Protein AF-0000000079786287 (afdb_homodimer)

Organism: Elysia chlorotica (NCBI:txid188477)

Foldseek 3Di:
DDDDDPDDDDDPDDDDDPDDDDDDDDDDDDDDDDDPPDPDPPDPDPPPPPPPPPPPDPPDPPDQDAAEDAPVCCVCCAFQNVVCPQVVVLWHEEEAAQVCVVVVVCVPPPALEAEPVDPVCLALVNLLVRQLVCQLQLHEYEYEDEADACPVVSQVSPVVQPNCRVVCVGNVVCLPPVVSVVRDDPVPPPSSNDRRPPRNVSYGYYYYYSDPDYDPVVSVSHHHYYYDD/DDDDDDDDDPDPPDDPDPDDDDDPDDPDDPDDPPPPPDPDPPDPPPPPPPVPPPPPDPPDPPDQDAAEDAPVCCVCCAFQNVVCPQVVVLWHEEEAAQVCVVVVVCVPPPAAEAEPVDPVCLALVNLLVRQLVCQLQQHEYEYEDEADACPVVSQVSPVVQPNCRVVCVGNVVCNPPVVSCVRDDPPPPPSSNDDRPPRNVSYGYYYYYSDPDYDPVVSVSHHHYYYDD

Secondary structure (DSSP, 8-state):
-------------------------PPP----------------------------------PPPPEEEEHHHHIIIIIS-TT-HHHHHTS-EEEE-TT-HHHHHHTTSS-EEEETT-TTTTSHHHHHHHHHHHHHHT-EEEEE-TTS--HHHHHHHHHHHSTTHHHHHHTTGGGSTTGGGGG--TTS-GGGSS--TTTGGG-EEEEEES-SS--HHHHHHSEEEEEE-/--------------------------------------------------------------PPPPEEEEHHHHIIIIIS-TT-HHHHHTS-EEEE-TT-HHHHHHTTSS-EEEETT-TTTTSHHHHHHHHHHHHHHT-EEEEE-TTS--HHHHHHHHHHHSTTHHHHHHTTGGGSTTGGGGG--TTS-GGGSS--TTTGGG-EEEEEES-SS--HHHHHHSEEEEEE-

Sequence (458 aa):
MPPPTKSVAKPAPKPAPKTGVKGLPKAPAKAKPAGGASKAPASKAPAATTAAKKEPEPAKPAPIVITEVPFKQVDAKVVFDREGTVKASGKWAIAMDENALIGRFLRHRDVNMLSTPDNQQMQPETIRMALLGSIKFGKPFVIDMMESEMYEFIRDKFDEILPGLLDMVLDKSIIKDESYMKIVKESDGQEYQSRYDYNIEGFSFLIITSQLAPNEELLRKMYPVKVTNMPPPTKSVAKPAPKPAPKTGVKGLPKAPAKAKPAGGASKAPASKAPAATTAAKKEPEPAKPAPIVITEVPFKQVDAKVVFDREGTVKASGKWAIAMDENALIGRFLRHRDVNMLSTPDNQQMQPETIRMALLGSIKFGKPFVIDMMESEMYEFIRDKFDEILPGLLDMVLDKSIIKDESYMKIVKESDGQEYQSRYDYNIEGFSFLIITSQLAPNEELLRKMYPVKVTN

Structure (mmCIF, N/CA/C/O backbone):
data_AF-0000000079786287-model_v1
#
loop_
_entity.id
_entity.type
_entity.pdbx_description
1 polymer 'Dynein heavy chain ATP-binding dynein motor region domain-containing protein'
#
loop_
_atom_site.group_PDB
_atom_site.id
_atom_site.type_symbol
_atom_site.label_atom_id
_atom_site.label_alt_id
_atom_site.label_comp_id
_atom_site.label_asym_id
_atom_site.label_entity_id
_atom_site.label_seq_id
_atom_site.pdbx_PDB_ins_code
_atom_site.Cartn_x
_atom_site.Cartn_y
_atom_site.Cartn_z
_atom_site.occupancy
_atom_site.B_iso_or_equiv
_atom_site.auth_seq_id
_atom_site.auth_comp_id
_atom_site.auth_asym_id
_atom_site.auth_atom_id
_atom_site.pdbx_PDB_model_num
ATOM 1 N N . MET A 1 1 ? 38.344 -15.789 24.016 1 18.09 1 MET A N 1
ATOM 2 C CA . MET A 1 1 ? 39.062 -17.016 24.359 1 18.09 1 MET A CA 1
ATOM 3 C C . MET A 1 1 ? 38.406 -18.219 23.688 1 18.09 1 MET A C 1
ATOM 5 O O . MET A 1 1 ? 37.312 -18.109 23.125 1 18.09 1 MET A O 1
ATOM 9 N N . PRO A 1 2 ? 37.875 -19.297 24.594 1 19.14 2 PRO A N 1
ATOM 10 C CA . PRO A 1 2 ? 38.312 -20.656 24.297 1 19.14 2 PRO A CA 1
ATOM 11 C C . PRO A 1 2 ? 37.562 -21.281 23.125 1 19.14 2 PRO A C 1
ATOM 13 O O . PRO A 1 2 ? 36.531 -20.797 22.719 1 19.14 2 PRO A O 1
ATOM 16 N N . PRO A 1 3 ? 37.75 -22.516 23.047 1 19.33 3 PRO A N 1
ATOM 17 C CA . PRO A 1 3 ? 38 -23.547 22.047 1 19.33 3 PRO A CA 1
ATOM 18 C C . PRO A 1 3 ? 36.719 -24.172 21.5 1 19.33 3 PRO A C 1
ATOM 20 O O . PRO A 1 3 ? 36.656 -24.5 20.312 1 19.33 3 PRO A O 1
ATOM 23 N N . PRO A 1 4 ? 35.469 -24.312 22.297 1 18.86 4 PRO A N 1
ATOM 24 C CA . PRO A 1 4 ? 35.375 -25.766 22.516 1 18.86 4 PRO A CA 1
ATOM 25 C C . PRO A 1 4 ? 34.781 -26.5 21.328 1 18.86 4 PRO A C 1
ATOM 27 O O . PRO A 1 4 ? 34.156 -25.875 20.453 1 18.86 4 PRO A O 1
ATOM 30 N N . THR A 1 5 ? 34.281 -27.781 21.609 1 17.92 5 THR A N 1
ATOM 31 C CA . THR A 1 5 ? 34.344 -29.203 21.281 1 17.92 5 THR A CA 1
ATOM 32 C C . THR A 1 5 ? 33.219 -29.578 20.312 1 17.92 5 THR A C 1
ATOM 34 O O . THR A 1 5 ? 32.125 -28.984 20.344 1 17.92 5 THR A O 1
ATOM 37 N N . LYS A 1 6 ? 33.5 -30.359 19.25 1 21.95 6 LYS A N 1
ATOM 38 C CA . LYS A 1 6 ? 33.188 -31.141 18.062 1 21.95 6 LYS A CA 1
ATOM 39 C C . LYS A 1 6 ? 32.031 -32.125 18.359 1 21.95 6 LYS A C 1
ATOM 41 O O . LYS A 1 6 ? 31.719 -32.969 17.531 1 21.95 6 LYS A O 1
ATOM 46 N N . SER A 1 7 ? 31.031 -31.906 19.484 1 18.23 7 SER A N 1
ATOM 47 C CA . SER A 1 7 ? 30.641 -33.219 19.969 1 18.23 7 SER A CA 1
ATOM 48 C C . SER A 1 7 ? 29.969 -34.031 18.875 1 18.23 7 SER A C 1
ATOM 50 O O . SER A 1 7 ? 29.406 -33.469 17.922 1 18.23 7 SER A O 1
ATOM 52 N N . VAL A 1 8 ? 30 -35.469 19 1 17.92 8 VAL A N 1
ATOM 53 C CA . VAL A 1 8 ? 30.078 -36.844 18.547 1 17.92 8 VAL A CA 1
ATOM 54 C C . VAL A 1 8 ? 28.672 -37.375 18.266 1 17.92 8 VAL A C 1
ATOM 56 O O . VAL A 1 8 ? 28.5 -38.562 17.922 1 17.92 8 VAL A O 1
ATOM 59 N N . ALA A 1 9 ? 27.547 -36.469 18.312 1 17.56 9 ALA A N 1
ATOM 60 C CA . ALA A 1 9 ? 26.531 -37.406 18.797 1 17.56 9 ALA A CA 1
ATOM 61 C C . ALA A 1 9 ? 26.453 -38.625 17.891 1 17.56 9 ALA A C 1
ATOM 63 O O . ALA A 1 9 ? 26.797 -38.562 16.719 1 17.56 9 ALA A O 1
ATOM 64 N N . LYS A 1 10 ? 25.641 -39.656 18.516 1 17.12 10 LYS A N 1
ATOM 65 C CA . LYS A 1 10 ? 25.516 -41.094 18.766 1 17.12 10 LYS A CA 1
ATOM 66 C C . LYS A 1 10 ? 24.969 -41.812 17.547 1 17.12 10 LYS A C 1
ATOM 68 O O . LYS A 1 10 ? 24.109 -41.312 16.844 1 17.12 10 LYS A O 1
ATOM 73 N N . PRO A 1 11 ? 25.266 -43.094 17.391 1 18.16 11 PRO A N 1
ATOM 74 C CA . PRO A 1 11 ? 25.359 -44.188 16.422 1 18.16 11 PRO A CA 1
ATOM 75 C C . PRO A 1 11 ? 24 -44.75 16.047 1 18.16 11 PRO A C 1
ATOM 77 O O . PRO A 1 11 ? 23.922 -45.719 15.289 1 18.16 11 PRO A O 1
ATOM 80 N N . ALA A 1 12 ? 22.812 -43.875 16 1 19.34 12 ALA A N 1
ATOM 81 C CA . ALA A 1 12 ? 21.734 -44.812 16.328 1 19.34 12 ALA A CA 1
ATOM 82 C C . ALA A 1 12 ? 21.781 -46.031 15.422 1 19.34 12 ALA A C 1
ATOM 84 O O . ALA A 1 12 ? 22.172 -45.938 14.258 1 19.34 12 ALA A O 1
ATOM 85 N N . PRO A 1 13 ? 21.359 -47.219 16.078 1 17.34 13 PRO A N 1
ATOM 86 C CA . PRO A 1 13 ? 21.578 -48.656 15.82 1 17.34 13 PRO A CA 1
ATOM 87 C C . PRO A 1 13 ? 20.859 -49.125 14.57 1 17.34 13 PRO A C 1
ATOM 89 O O . PRO A 1 13 ? 19.891 -48.531 14.125 1 17.34 13 PRO A O 1
ATOM 92 N N . LYS A 1 14 ? 21.375 -50.188 13.953 1 20.38 14 LYS A N 1
ATOM 93 C CA . LYS A 1 14 ? 21.359 -50.938 12.695 1 20.38 14 LYS A CA 1
ATOM 94 C C . LYS A 1 14 ? 20.094 -51.75 12.555 1 20.38 14 LYS A C 1
ATOM 96 O O . LYS A 1 14 ? 19.938 -52.5 11.586 1 20.38 14 LYS A O 1
ATOM 101 N N . PRO A 1 15 ? 18.828 -51.375 13.383 1 17.31 15 PRO A N 1
ATOM 102 C CA . PRO A 1 15 ? 18.359 -52.719 13.703 1 17.31 15 PRO A CA 1
ATOM 103 C C . PRO A 1 15 ? 18.109 -53.562 12.453 1 17.31 15 PRO A C 1
ATOM 105 O O . PRO A 1 15 ? 18 -53.031 11.352 1 17.31 15 PRO A O 1
ATOM 108 N N . ALA A 1 16 ? 17.203 -54.75 12.672 1 18.08 16 ALA A N 1
ATOM 109 C CA . ALA A 1 16 ? 17.219 -56.188 12.531 1 18.08 16 ALA A CA 1
ATOM 110 C C . ALA A 1 16 ? 16.562 -56.625 11.227 1 18.08 16 ALA A C 1
ATOM 112 O O . ALA A 1 16 ? 15.797 -55.875 10.625 1 18.08 16 ALA A O 1
ATOM 113 N N . PRO A 1 17 ? 16.578 -58 10.969 1 18.34 17 PRO A N 1
ATOM 114 C CA . PRO A 1 17 ? 16.672 -59.062 9.969 1 18.34 17 PRO A CA 1
ATOM 115 C C . PRO A 1 17 ? 15.32 -59.438 9.375 1 18.34 17 PRO A C 1
ATOM 117 O O . PRO A 1 17 ? 14.398 -59.812 10.109 1 18.34 17 PRO A O 1
ATOM 120 N N . LYS A 1 18 ? 14.711 -58.656 8.547 1 18.67 18 LYS A N 1
ATOM 121 C CA . LYS A 1 18 ? 13.367 -58.969 8.07 1 18.67 18 LYS A CA 1
ATOM 122 C C . LYS A 1 18 ? 13.273 -60.438 7.629 1 18.67 18 LYS A C 1
ATOM 124 O O . LYS A 1 18 ? 14.008 -60.875 6.742 1 18.67 18 LYS A O 1
ATOM 129 N N . THR A 1 19 ? 12.719 -61.188 8.523 1 17.86 19 THR A N 1
ATOM 130 C CA . THR A 1 19 ? 12.57 -62.656 8.469 1 17.86 19 THR A CA 1
ATOM 131 C C . THR A 1 19 ? 11.797 -63.062 7.223 1 17.86 19 THR A C 1
ATOM 133 O O . THR A 1 19 ? 11.125 -62.25 6.594 1 17.86 19 THR A O 1
ATOM 136 N N . GLY A 1 20 ? 11.398 -64.438 7.074 1 16.44 20 GLY A N 1
ATOM 137 C CA . GLY A 1 20 ? 11.469 -65.688 6.27 1 16.44 20 GLY A CA 1
ATOM 138 C C . GLY A 1 20 ? 10.18 -65.938 5.527 1 16.44 20 GLY A C 1
ATOM 139 O O . GLY A 1 20 ? 10.172 -66.75 4.578 1 16.44 20 GLY A O 1
ATOM 140 N N . VAL A 1 21 ? 8.891 -65.5 5.895 1 17.83 21 VAL A N 1
ATOM 141 C CA . VAL A 1 21 ? 8.031 -66.688 6.004 1 17.83 21 VAL A CA 1
ATOM 142 C C . VAL A 1 21 ? 7.688 -67.188 4.609 1 17.83 21 VAL A C 1
ATOM 144 O O . VAL A 1 21 ? 7.758 -66.438 3.629 1 17.83 21 VAL A O 1
ATOM 147 N N . LYS A 1 22 ? 6.82 -68.375 4.664 1 17.83 22 LYS A N 1
ATOM 148 C CA . LYS A 1 22 ? 6.629 -69.75 4.172 1 17.83 22 LYS A CA 1
ATOM 149 C C . LYS A 1 22 ? 5.77 -69.75 2.91 1 17.83 22 LYS A C 1
ATOM 151 O O . LYS A 1 22 ? 5.062 -68.75 2.625 1 17.83 22 LYS A O 1
ATOM 156 N N . GLY A 1 23 ? 5.242 -71 2.488 1 16.77 23 GLY A N 1
ATOM 157 C CA . GLY A 1 23 ? 5.285 -72.062 1.459 1 16.77 23 GLY A CA 1
ATOM 158 C C . GLY A 1 23 ? 4.02 -72.125 0.623 1 16.77 23 GLY A C 1
ATOM 159 O O . GLY A 1 23 ? 3.998 -72.75 -0.432 1 16.77 23 GLY A O 1
ATOM 160 N N . LEU A 1 24 ? 2.768 -71.562 0.979 1 18.89 24 LEU A N 1
ATOM 161 C CA . LEU A 1 24 ? 1.768 -72.625 0.841 1 18.89 24 LEU A CA 1
ATOM 162 C C . LEU A 1 24 ? 1.458 -72.875 -0.628 1 18.89 24 LEU A C 1
ATOM 164 O O . LEU A 1 24 ? 1.404 -71.938 -1.435 1 18.89 24 LEU A O 1
ATOM 168 N N . PRO A 1 25 ? 1.181 -74.188 -0.996 1 19.28 25 PRO A N 1
ATOM 169 C CA . PRO A 1 25 ? 1.229 -75 -2.209 1 19.28 25 PRO A CA 1
ATOM 170 C C . PRO A 1 25 ? -0.018 -74.875 -3.076 1 19.28 25 PRO A C 1
ATOM 172 O O . PRO A 1 25 ? -0.168 -75.562 -4.078 1 19.28 25 PRO A O 1
ATOM 175 N N . LYS A 1 26 ? -0.605 -73.688 -3.215 1 18.02 26 LYS A N 1
ATOM 176 C CA . LYS A 1 26 ? -2.012 -73.875 -3.564 1 18.02 26 LYS A CA 1
ATOM 177 C C . LYS A 1 26 ? -2.172 -74.75 -4.797 1 18.02 26 LYS A C 1
ATOM 179 O O . LYS A 1 26 ? -1.291 -74.812 -5.656 1 18.02 26 LYS A O 1
ATOM 184 N N . ALA A 1 27 ? -3.518 -75.312 -4.922 1 19.98 27 ALA A N 1
ATOM 185 C CA . ALA A 1 27 ? -4.266 -76.438 -5.344 1 19.98 27 ALA A CA 1
ATOM 186 C C . ALA A 1 27 ? -4.418 -76.5 -6.859 1 19.98 27 ALA A C 1
ATOM 188 O O . ALA A 1 27 ? -4.344 -75.5 -7.527 1 19.98 27 ALA A O 1
ATOM 189 N N . PRO A 1 28 ? -4.992 -77.688 -7.301 1 19.48 28 PRO A N 1
ATOM 190 C CA . PRO A 1 28 ? -4.887 -78.562 -8.469 1 19.48 28 PRO A CA 1
ATOM 191 C C . PRO A 1 28 ? -5.629 -78 -9.688 1 19.48 28 PRO A C 1
ATOM 193 O O . PRO A 1 28 ? -6.508 -77.125 -9.547 1 19.48 28 PRO A O 1
ATOM 196 N N . ALA A 1 29 ? -5.336 -78.5 -10.922 1 19.77 29 ALA A N 1
ATOM 197 C CA . ALA A 1 29 ? -5.312 -78.312 -12.367 1 19.77 29 ALA A CA 1
ATOM 198 C C . ALA A 1 29 ? -6.684 -78.562 -12.984 1 19.77 29 ALA A C 1
ATOM 200 O O . ALA A 1 29 ? -6.828 -78.562 -14.203 1 19.77 29 ALA A O 1
ATOM 201 N N . LYS A 1 30 ? -7.844 -78.375 -12.141 1 19.02 30 LYS A N 1
ATOM 202 C CA . LYS A 1 30 ? -8.852 -79.25 -12.68 1 19.02 30 LYS A CA 1
ATOM 203 C C . LYS A 1 30 ? -9.102 -79 -14.164 1 19.02 30 LYS A C 1
ATOM 205 O O . LYS A 1 30 ? -8.875 -77.875 -14.648 1 19.02 30 LYS A O 1
ATOM 210 N N . ALA A 1 31 ? -9.922 -80.062 -14.82 1 20.27 31 ALA A N 1
ATOM 211 C CA . ALA A 1 31 ? -10.109 -80.812 -16.062 1 20.27 31 ALA A CA 1
ATOM 212 C C . ALA A 1 31 ? -11.008 -80.062 -17.031 1 20.27 31 ALA A C 1
ATOM 214 O O . ALA A 1 31 ? -11.891 -79.312 -16.609 1 20.27 31 ALA A O 1
ATOM 215 N N . LYS A 1 32 ? -10.648 -80 -18.344 1 20.92 32 LYS A N 1
ATOM 216 C CA . LYS A 1 32 ? -10.93 -79.375 -19.609 1 20.92 32 LYS A CA 1
ATOM 217 C C . LYS A 1 32 ? -12.289 -79.75 -20.156 1 20.92 32 LYS A C 1
ATOM 219 O O . LYS A 1 32 ? -12.641 -79.438 -21.297 1 20.92 32 LYS A O 1
ATOM 224 N N . PRO A 1 33 ? -13.422 -79.875 -19.297 1 20.56 33 PRO A N 1
ATOM 225 C CA . PRO A 1 33 ? -14.367 -80.688 -20.031 1 20.56 33 PRO A CA 1
ATOM 226 C C . PRO A 1 33 ? -14.742 -80.125 -21.391 1 20.56 33 PRO A C 1
ATOM 228 O O . PRO A 1 33 ? -14.656 -78.938 -21.594 1 20.56 33 PRO A O 1
ATOM 231 N N . ALA A 1 34 ? -15.039 -81 -22.422 1 21.09 34 ALA A N 1
ATOM 232 C CA . ALA A 1 34 ? -15.109 -81.188 -23.875 1 21.09 34 ALA A CA 1
ATOM 233 C C . ALA A 1 34 ? -16.391 -80.562 -24.438 1 21.09 34 ALA A C 1
ATOM 235 O O . ALA A 1 34 ? -16.547 -80.438 -25.656 1 21.09 34 ALA A O 1
ATOM 236 N N . GLY A 1 35 ? -17.438 -80.25 -23.609 1 20.64 35 GLY A N 1
ATOM 237 C CA . GLY A 1 35 ? -18.719 -80.562 -24.234 1 20.64 35 GLY A CA 1
ATOM 238 C C . GLY A 1 35 ? -19.031 -79.625 -25.422 1 20.64 35 GLY A C 1
ATOM 239 O O . GLY A 1 35 ? -18.703 -78.438 -25.438 1 20.64 35 GLY A O 1
ATOM 240 N N . GLY A 1 36 ? -19.172 -80.25 -26.656 1 21.39 36 GLY A N 1
ATOM 241 C CA . GLY A 1 36 ? -19.312 -79.875 -28.062 1 21.39 36 GLY A CA 1
ATOM 242 C C . GLY A 1 36 ? -20.625 -79.188 -28.359 1 21.39 36 GLY A C 1
ATOM 243 O O . GLY A 1 36 ? -20.984 -79 -29.531 1 21.39 36 GLY A O 1
ATOM 244 N N . ALA A 1 37 ? -21.391 -78.688 -27.344 1 22.7 37 ALA A N 1
ATOM 245 C CA . ALA A 1 37 ? -22.781 -78.5 -27.781 1 22.7 37 ALA A CA 1
ATOM 246 C C . ALA A 1 37 ? -22.891 -77.5 -28.906 1 22.7 37 ALA A C 1
ATOM 248 O O . ALA A 1 37 ? -22.156 -76.5 -28.906 1 22.7 37 ALA A O 1
ATOM 249 N N . SER A 1 38 ? -23.5 -78 -30.031 1 24.08 38 SER A N 1
ATOM 250 C CA . SER A 1 38 ? -23.781 -77.5 -31.375 1 24.08 38 SER A CA 1
ATOM 251 C C . SER A 1 38 ? -24.625 -76.25 -31.328 1 24.08 38 SER A C 1
ATOM 253 O O . SER A 1 38 ? -25.719 -76.188 -30.734 1 24.08 38 SER A O 1
ATOM 255 N N . LYS A 1 39 ? -24.078 -75.062 -31.219 1 24 39 LYS A N 1
ATOM 256 C CA . LYS A 1 39 ? -24.688 -73.75 -31.094 1 24 39 LYS A CA 1
ATOM 257 C C . LYS A 1 39 ? -25.562 -73.438 -32.281 1 24 39 LYS A C 1
ATOM 259 O O . LYS A 1 39 ? -25.094 -73.438 -33.438 1 24 39 LYS A O 1
ATOM 264 N N . ALA A 1 40 ? -26.797 -73.938 -32.125 1 27.64 40 ALA A N 1
ATOM 265 C CA . ALA A 1 40 ? -27.781 -73.562 -33.125 1 27.64 40 ALA A CA 1
ATOM 266 C C . ALA A 1 40 ? -27.703 -72.125 -33.469 1 27.64 40 ALA A C 1
ATOM 268 O O . ALA A 1 40 ? -27.375 -71.25 -32.625 1 27.64 40 ALA A O 1
ATOM 269 N N . PRO A 1 41 ? -27.641 -71.75 -34.781 1 26.94 41 PRO A N 1
ATOM 270 C CA . PRO A 1 41 ? -27.359 -70.5 -35.438 1 26.94 41 PRO A CA 1
ATOM 271 C C . PRO A 1 41 ? -28.344 -69.375 -35.031 1 26.94 41 PRO A C 1
ATOM 273 O O . PRO A 1 41 ? -29.562 -69.562 -35.188 1 26.94 41 PRO A O 1
ATOM 276 N N . ALA A 1 42 ? -28.25 -68.812 -33.781 1 27.39 42 ALA A N 1
ATOM 277 C CA . ALA A 1 42 ? -29.188 -67.812 -33.375 1 27.39 42 ALA A CA 1
ATOM 278 C C . ALA A 1 42 ? -29.297 -66.688 -34.438 1 27.39 42 ALA A C 1
ATOM 280 O O . ALA A 1 42 ? -28.312 -66.375 -35.094 1 27.39 42 ALA A O 1
ATOM 281 N N . SER A 1 43 ? -30.516 -66.688 -34.969 1 30.06 43 SER A N 1
ATOM 282 C CA . SER A 1 43 ? -30.969 -65.688 -35.938 1 30.06 43 SER A CA 1
ATOM 283 C C . SER A 1 43 ? -30.609 -64.25 -35.5 1 30.06 43 SER A C 1
ATOM 285 O O . SER A 1 43 ? -30.828 -63.906 -34.344 1 30.06 43 SER A O 1
ATOM 287 N N . LYS A 1 44 ? -29.609 -63.625 -36.219 1 29.67 44 LYS A N 1
ATOM 288 C CA . LYS A 1 44 ? -29.062 -62.281 -36.031 1 29.67 44 LYS A CA 1
ATOM 289 C C . LYS A 1 44 ? -30.172 -61.25 -36 1 29.67 44 LYS A C 1
ATOM 291 O O . LYS A 1 44 ? -30.859 -61.031 -37 1 29.67 44 LYS A O 1
ATOM 296 N N . ALA A 1 45 ? -30.891 -61.188 -34.75 1 33.5 45 ALA A N 1
ATOM 297 C CA . ALA A 1 45 ? -31.812 -60.062 -34.719 1 33.5 45 ALA A CA 1
ATOM 298 C C . ALA A 1 45 ? -31.141 -58.781 -35.219 1 33.5 45 ALA A C 1
ATOM 300 O O . ALA A 1 45 ? -29.922 -58.625 -35.062 1 33.5 45 ALA A O 1
ATOM 301 N N . PRO A 1 46 ? -31.828 -58.062 -36.188 1 34.12 46 PRO A N 1
ATOM 302 C CA . PRO A 1 46 ? -31.25 -56.844 -36.75 1 34.12 46 PRO A CA 1
ATOM 303 C C . PRO A 1 46 ? -30.75 -55.875 -35.688 1 34.12 46 PRO A C 1
ATOM 305 O O . PRO A 1 46 ? -31.406 -55.688 -34.656 1 34.12 46 PRO A O 1
ATOM 308 N N . ALA A 1 47 ? -29.438 -55.719 -35.562 1 34.12 47 ALA A N 1
ATOM 309 C CA . ALA A 1 47 ? -28.766 -54.781 -34.656 1 34.12 47 ALA A CA 1
ATOM 310 C C . ALA A 1 47 ? -29.406 -53.375 -34.75 1 34.12 47 ALA A C 1
ATOM 312 O O . ALA A 1 47 ? -29.594 -52.844 -35.844 1 34.12 47 ALA A O 1
ATOM 313 N N . ALA A 1 48 ? -30.422 -53.188 -33.844 1 37.22 48 ALA A N 1
ATOM 314 C CA . ALA A 1 48 ? -30.875 -51.812 -33.719 1 37.22 48 ALA A CA 1
ATOM 315 C C . ALA A 1 48 ? -29.703 -50.844 -33.688 1 37.22 48 ALA A C 1
ATOM 317 O O . ALA A 1 48 ? -28.734 -51.031 -32.969 1 37.22 48 ALA A O 1
ATOM 318 N N . THR A 1 49 ? -29.422 -50.25 -34.844 1 37.53 49 THR A N 1
ATOM 319 C CA . THR A 1 49 ? -28.469 -49.156 -34.906 1 37.53 49 THR A CA 1
ATOM 320 C C . THR A 1 49 ? -28.703 -48.156 -33.781 1 37.53 49 THR A C 1
ATOM 322 O O . THR A 1 49 ? -29.75 -47.5 -33.719 1 37.53 49 THR A O 1
ATOM 325 N N . THR A 1 50 ? -28.422 -48.562 -32.531 1 38.34 50 THR A N 1
ATOM 326 C CA . THR A 1 50 ? -28.406 -47.5 -31.547 1 38.34 50 THR A CA 1
ATOM 327 C C . THR A 1 50 ? -27.672 -46.281 -32.062 1 38.34 50 THR A C 1
ATOM 329 O O . THR A 1 50 ? -26.5 -46.344 -32.438 1 38.34 50 THR A O 1
ATOM 332 N N . ALA A 1 51 ? -28.406 -45.406 -32.75 1 39.38 51 ALA A N 1
ATOM 333 C CA . ALA A 1 51 ? -27.812 -44.094 -33.031 1 39.38 51 ALA A CA 1
ATOM 334 C C . ALA A 1 51 ? -27.016 -43.594 -31.844 1 39.38 51 ALA A C 1
ATOM 336 O O . ALA A 1 51 ? -27.562 -43.438 -30.75 1 39.38 51 ALA A O 1
ATOM 337 N N . ALA A 1 52 ? -25.828 -43.969 -31.719 1 34.91 52 ALA A N 1
ATOM 338 C CA . ALA A 1 52 ? -24.922 -43.344 -30.75 1 34.91 52 ALA A CA 1
ATOM 339 C C . ALA A 1 52 ? -25.172 -41.844 -30.641 1 34.91 52 ALA A C 1
ATOM 341 O O . ALA A 1 52 ? -25.078 -41.125 -31.641 1 34.91 52 ALA A O 1
ATOM 342 N N . LYS A 1 53 ? -26.141 -41.406 -29.859 1 39.97 53 LYS A N 1
ATOM 343 C CA . LYS A 1 53 ? -26.141 -40 -29.484 1 39.97 53 LYS A CA 1
ATOM 344 C C . LYS A 1 53 ? -24.734 -39.438 -29.422 1 39.97 53 LYS A C 1
ATOM 346 O O . LYS A 1 53 ? -23.906 -39.906 -28.641 1 39.97 53 LYS A O 1
ATOM 351 N N . LYS A 1 54 ? -24.188 -39.031 -30.594 1 38.84 54 LYS A N 1
ATOM 352 C CA . LYS A 1 54 ? -22.953 -38.25 -30.531 1 38.84 54 LYS A CA 1
ATOM 353 C C . LYS A 1 54 ? -22.844 -37.5 -29.203 1 38.84 54 LYS A C 1
ATOM 355 O O . LYS A 1 54 ? -23.75 -36.75 -28.812 1 38.84 54 LYS A O 1
ATOM 360 N N . GLU A 1 55 ? -22.078 -38 -28.25 1 44.53 55 GLU A N 1
ATOM 361 C CA . GLU A 1 55 ? -21.781 -37.25 -27.047 1 44.53 55 GLU A CA 1
ATOM 362 C C . GLU A 1 55 ? -21.547 -35.75 -27.375 1 44.53 55 GLU A C 1
ATOM 364 O O . GLU A 1 55 ? -20.922 -35.438 -28.375 1 44.53 55 GLU A O 1
ATOM 369 N N . PRO A 1 56 ? -22.469 -34.844 -27.031 1 46.16 56 PRO A N 1
ATOM 370 C CA . PRO A 1 56 ? -22.281 -33.438 -27.312 1 46.16 56 PRO A CA 1
ATOM 371 C C . PRO A 1 56 ? -20.812 -33.031 -27.328 1 46.16 56 PRO A C 1
ATOM 373 O O . PRO A 1 56 ? -20.016 -33.562 -26.547 1 46.16 56 PRO A O 1
ATOM 376 N N . GLU A 1 57 ? -20.156 -32.719 -28.453 1 48.53 57 GLU A N 1
ATOM 377 C CA . GLU A 1 57 ? -18.828 -32.125 -28.547 1 48.53 57 GLU A CA 1
ATOM 378 C C . GLU A 1 57 ? -18.484 -31.328 -27.297 1 48.53 57 GLU A C 1
ATOM 380 O O . GLU A 1 57 ? -19.344 -30.641 -26.734 1 48.53 57 GLU A O 1
ATOM 385 N N . PRO A 1 58 ? -17.516 -31.672 -26.562 1 51.38 58 PRO A N 1
ATOM 386 C CA . PRO A 1 58 ? -17.125 -30.891 -25.391 1 51.38 58 PRO A CA 1
ATOM 387 C C . PRO A 1 58 ? -17.297 -29.391 -25.594 1 51.38 58 PRO A C 1
ATOM 389 O O . PRO A 1 58 ? -16.984 -28.875 -26.672 1 51.38 58 PRO A O 1
ATOM 392 N N . ALA A 1 59 ? -18.266 -28.781 -25.078 1 51.78 59 ALA A N 1
ATOM 393 C CA . ALA A 1 59 ? -18.547 -27.344 -25.141 1 51.78 59 ALA A CA 1
ATOM 394 C C . ALA A 1 59 ? -17.266 -26.531 -25.25 1 51.78 59 ALA A C 1
ATOM 396 O O . ALA A 1 59 ? -16.25 -26.875 -24.656 1 51.78 59 ALA A O 1
ATOM 397 N N . LYS A 1 60 ? -16.953 -25.938 -26.391 1 58.38 60 LYS A N 1
ATOM 398 C CA . LYS A 1 60 ? -15.812 -25.047 -26.625 1 58.38 60 LYS A CA 1
ATOM 399 C C . LYS A 1 60 ? -15.609 -24.094 -25.453 1 58.38 60 LYS A C 1
ATOM 401 O O . LYS A 1 60 ? -16.578 -23.5 -24.953 1 58.38 60 LYS A O 1
ATOM 406 N N . PRO A 1 61 ? -14.477 -24.219 -24.719 1 64.69 61 PRO A N 1
ATOM 407 C CA . PRO A 1 61 ? -14.258 -23.375 -23.531 1 64.69 61 PRO A CA 1
ATOM 408 C C . PRO A 1 61 ? -14.523 -21.891 -23.812 1 64.69 61 PRO A C 1
ATOM 410 O O . PRO A 1 61 ? -14.375 -21.438 -24.938 1 64.69 61 PRO A O 1
ATOM 413 N N . ALA A 1 62 ? -15.391 -21.25 -23.078 1 72.12 62 ALA A N 1
ATOM 414 C CA . ALA A 1 62 ? -15.742 -19.844 -23.172 1 72.12 62 ALA A CA 1
ATOM 415 C C . ALA A 1 62 ? -14.516 -19 -23.5 1 72.12 62 ALA A C 1
ATOM 417 O O . ALA A 1 62 ? -13.391 -19.328 -23.109 1 72.12 62 ALA A O 1
ATOM 418 N N . PRO A 1 63 ? -14.633 -18.156 -24.469 1 85.88 63 PRO A N 1
ATOM 419 C CA . PRO A 1 63 ? -13.523 -17.297 -24.859 1 85.88 63 PRO A CA 1
ATOM 420 C C . PRO A 1 63 ? -12.922 -16.547 -23.672 1 85.88 63 PRO A C 1
ATOM 422 O O . PRO A 1 63 ? -13.633 -16.188 -22.734 1 85.88 63 PRO A O 1
ATOM 425 N N . ILE A 1 64 ? -11.617 -16.547 -23.562 1 89.38 64 ILE A N 1
ATOM 426 C CA . ILE A 1 64 ? -10.875 -15.805 -22.547 1 89.38 64 ILE A CA 1
ATOM 427 C C . ILE A 1 64 ? -10.914 -14.312 -22.875 1 89.38 64 ILE A C 1
ATOM 429 O O . ILE A 1 64 ? -10.547 -13.898 -23.969 1 89.38 64 ILE A O 1
ATOM 433 N N . VAL A 1 65 ? -11.477 -13.516 -22.047 1 90.69 65 VAL A N 1
ATOM 434 C CA . VAL A 1 65 ? -11.547 -12.062 -22.203 1 90.69 65 VAL A CA 1
ATOM 435 C C . VAL A 1 65 ? -10.328 -11.414 -21.562 1 90.69 65 VAL A C 1
ATOM 437 O O . VAL A 1 65 ? -10.078 -11.594 -20.359 1 90.69 65 VAL A O 1
ATOM 440 N N . ILE A 1 66 ? -9.578 -10.727 -22.359 1 94.5 66 ILE A N 1
ATOM 441 C CA . ILE A 1 66 ? -8.383 -10.039 -21.875 1 94.5 66 ILE A CA 1
ATOM 442 C C . ILE A 1 66 ? -8.664 -8.547 -21.75 1 94.5 66 ILE A C 1
ATOM 444 O O . ILE A 1 66 ? -9.117 -7.906 -22.703 1 94.5 66 ILE A O 1
ATOM 448 N N . THR A 1 67 ? -8.438 -8.016 -20.641 1 95.38 67 THR A N 1
ATOM 449 C CA . THR A 1 67 ? -8.633 -6.59 -20.391 1 95.38 67 THR A CA 1
ATOM 450 C C . THR A 1 67 ? -7.332 -5.824 -20.641 1 95.38 67 THR A C 1
ATOM 452 O O . THR A 1 67 ? -6.266 -6.234 -20.188 1 95.38 67 THR A O 1
ATOM 455 N N . GLU A 1 68 ? -7.414 -4.719 -21.312 1 96 68 GLU A N 1
ATOM 456 C CA . GLU A 1 68 ? -6.246 -3.877 -21.547 1 96 68 GLU A CA 1
ATOM 457 C C . GLU A 1 68 ? -6.152 -2.754 -20.516 1 96 68 GLU A C 1
ATOM 459 O O . GLU A 1 68 ? -7.141 -2.066 -20.25 1 96 68 GLU A O 1
ATOM 464 N N . VAL A 1 69 ? -4.949 -2.625 -19.984 1 95.12 69 VAL A N 1
ATOM 465 C CA . VAL A 1 69 ? -4.719 -1.592 -18.969 1 95.12 69 VAL A CA 1
ATOM 466 C C . VAL A 1 69 ? -3.418 -0.854 -19.281 1 95.12 69 VAL A C 1
ATOM 468 O O . VAL A 1 69 ? -2.367 -1.479 -19.438 1 95.12 69 VAL A O 1
ATOM 471 N N . PRO A 1 70 ? -3.471 0.529 -19.438 1 92.94 70 PRO A N 1
ATOM 472 C CA . PRO A 1 70 ? -2.211 1.262 -19.578 1 92.94 70 PRO A CA 1
ATOM 473 C C . PRO A 1 70 ? -1.279 1.067 -18.391 1 92.94 70 PRO A C 1
ATOM 475 O O . PRO A 1 70 ? -1.742 0.973 -17.25 1 92.94 70 PRO A O 1
ATOM 478 N N . PHE A 1 71 ? -0.046 1.095 -18.656 1 92.25 71 PHE A N 1
ATOM 479 C CA . PHE A 1 71 ? 0.952 0.855 -17.625 1 92.25 71 PHE A CA 1
ATOM 480 C C . PHE A 1 71 ? 0.748 1.803 -16.453 1 92.25 71 PHE A C 1
ATOM 482 O O . PHE A 1 71 ? 0.825 1.388 -15.289 1 92.25 71 PHE A O 1
ATOM 489 N N . LYS A 1 72 ? 0.422 2.984 -16.719 1 85.19 72 LYS A N 1
ATOM 490 C CA . LYS A 1 72 ? 0.299 4.023 -15.703 1 85.19 72 LYS A CA 1
ATOM 491 C C . LYS A 1 72 ? -0.834 3.709 -14.734 1 85.19 72 LYS A C 1
ATOM 493 O O . LYS A 1 72 ? -0.887 4.262 -13.633 1 85.19 72 LYS A O 1
ATOM 498 N N . GLN A 1 73 ? -1.668 2.705 -15.133 1 89.62 73 GLN A N 1
ATOM 499 C CA . GLN A 1 73 ? -2.84 2.418 -14.312 1 89.62 73 GLN A CA 1
ATOM 500 C C . GLN A 1 73 ? -2.729 1.045 -13.656 1 89.62 73 GLN A C 1
ATOM 502 O O . GLN A 1 73 ? -3.602 0.65 -12.875 1 89.62 73 GLN A O 1
ATOM 507 N N . VAL A 1 74 ? -1.723 0.364 -13.914 1 91.44 74 VAL A N 1
ATOM 508 C CA . VAL A 1 74 ? -1.581 -1.011 -13.445 1 91.44 74 VAL A CA 1
ATOM 509 C C . VAL A 1 74 ? -1.527 -1.036 -11.914 1 91.44 74 VAL A C 1
ATOM 511 O O . VAL A 1 74 ? -2.158 -1.884 -11.281 1 91.44 74 VAL A O 1
ATOM 514 N N . ASP A 1 75 ? -0.812 -0.102 -11.406 1 89.5 75 ASP A N 1
ATOM 515 C CA . ASP A 1 75 ? -0.674 -0.014 -9.953 1 89.5 75 ASP A CA 1
ATOM 516 C C . ASP A 1 75 ? -2.037 0.128 -9.281 1 89.5 75 ASP A C 1
ATOM 518 O O . ASP A 1 75 ? -2.408 -0.695 -8.438 1 89.5 75 ASP A O 1
ATOM 522 N N . ALA A 1 76 ? -2.844 1.024 -9.703 1 87.38 76 ALA A N 1
ATOM 523 C CA . ALA A 1 76 ? -4.129 1.359 -9.086 1 87.38 76 ALA A CA 1
ATOM 524 C C . ALA A 1 76 ? -5.195 0.334 -9.461 1 87.38 76 ALA A C 1
ATOM 526 O O . ALA A 1 76 ? -6.035 -0.023 -8.633 1 87.38 76 ALA A O 1
ATOM 527 N N . LYS A 1 77 ? -5.09 -0.245 -10.625 1 91.5 77 LYS A N 1
ATOM 528 C CA . LYS A 1 77 ? -6.207 -1.039 -11.125 1 91.5 77 LYS A CA 1
ATOM 529 C C . LYS A 1 77 ? -5.938 -2.533 -10.961 1 91.5 77 LYS A C 1
ATOM 531 O O . LYS A 1 77 ? -6.871 -3.338 -10.938 1 91.5 77 LYS A O 1
ATOM 536 N N . VAL A 1 78 ? -4.672 -2.877 -10.883 1 93.75 78 VAL A N 1
ATOM 537 C CA . VAL A 1 78 ? -4.371 -4.305 -10.93 1 93.75 78 VAL A CA 1
ATOM 538 C C . VAL A 1 78 ? -3.658 -4.727 -9.648 1 93.75 78 VAL A C 1
ATOM 540 O O . VAL A 1 78 ? -4.145 -5.59 -8.914 1 93.75 78 VAL A O 1
ATOM 543 N N . VAL A 1 79 ? -2.641 -4.031 -9.297 1 92.44 79 VAL A N 1
ATOM 544 C CA . VAL A 1 79 ? -1.794 -4.465 -8.188 1 92.44 79 VAL A CA 1
ATOM 545 C C . VAL A 1 79 ? -2.504 -4.207 -6.859 1 92.44 79 VAL A C 1
ATOM 547 O O . VAL A 1 79 ? -2.674 -5.121 -6.051 1 92.44 79 VAL A O 1
ATOM 550 N N . PHE A 1 80 ? -2.973 -2.953 -6.688 1 88.31 80 PHE A N 1
ATOM 551 C CA . PHE A 1 80 ? -3.619 -2.59 -5.43 1 88.31 80 PHE A CA 1
ATOM 552 C C . PHE A 1 80 ? -5.133 -2.516 -5.602 1 88.31 80 PHE A C 1
ATOM 554 O O . PHE A 1 80 ? -5.867 -2.414 -4.617 1 88.31 80 PHE A O 1
ATOM 561 N N . ASP A 1 81 ? -5.574 -2.658 -6.777 1 88.94 81 ASP A N 1
ATOM 562 C CA . ASP A 1 81 ? -6.977 -2.768 -7.168 1 88.94 81 ASP A CA 1
ATOM 563 C C . ASP A 1 81 ? -7.836 -1.755 -6.418 1 88.94 81 ASP A C 1
ATOM 565 O O . ASP A 1 81 ? -8.836 -2.119 -5.801 1 88.94 81 ASP A O 1
ATOM 569 N N . ARG A 1 82 ? -7.516 -0.508 -6.449 1 81.56 82 ARG A N 1
ATOM 570 C CA . ARG A 1 82 ? -8.227 0.537 -5.723 1 81.56 82 ARG A CA 1
ATOM 571 C C . ARG A 1 82 ? -9.625 0.741 -6.293 1 81.56 82 ARG A C 1
ATOM 573 O O . ARG A 1 82 ? -10.539 1.153 -5.574 1 81.56 82 ARG A O 1
ATOM 580 N N . GLU A 1 83 ? -9.789 0.378 -7.527 1 83.06 83 GLU A N 1
ATOM 581 C CA . GLU A 1 83 ? -11.094 0.508 -8.172 1 83.06 83 GLU A CA 1
ATOM 582 C C . GLU A 1 83 ? -11.953 -0.731 -7.938 1 83.06 83 GLU A C 1
ATOM 584 O O . GLU A 1 83 ? -13.164 -0.701 -8.148 1 83.06 83 GLU A O 1
ATOM 589 N N . GLY A 1 84 ? -11.289 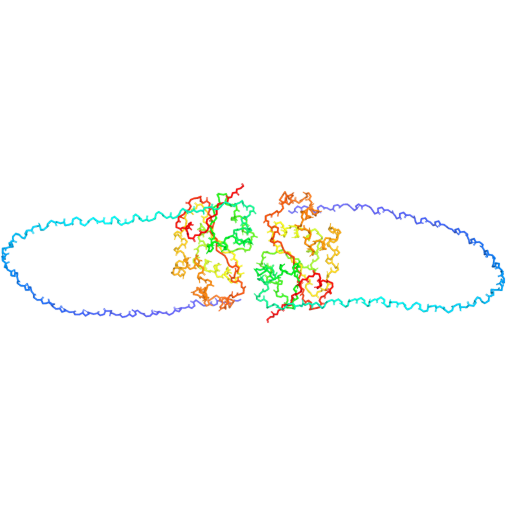-1.787 -7.574 1 88.12 84 GLY A N 1
ATOM 590 C CA . GLY A 1 84 ? -12.008 -3.006 -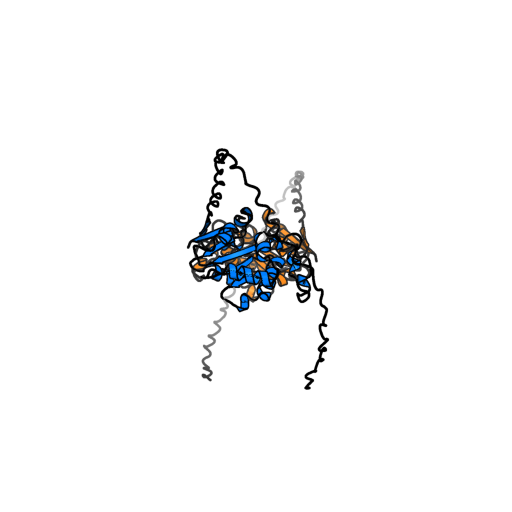7.246 1 88.12 84 GLY A CA 1
ATOM 591 C C . GLY A 1 84 ? -12.336 -3.85 -8.469 1 88.12 84 GLY A C 1
ATOM 592 O O . GLY A 1 84 ? -13.211 -4.711 -8.414 1 88.12 84 GLY A O 1
ATOM 593 N N . THR A 1 85 ? -11.711 -3.615 -9.555 1 90.81 85 THR A N 1
ATOM 594 C CA . THR A 1 85 ? -11.992 -4.344 -10.789 1 90.81 85 THR A CA 1
ATOM 595 C C . THR A 1 85 ? -11.562 -5.801 -10.672 1 90.81 85 THR A C 1
ATOM 597 O O . THR A 1 85 ? -12.32 -6.711 -11.016 1 90.81 85 THR A O 1
ATOM 600 N N . VAL A 1 86 ? -10.445 -5.98 -10.227 1 94.56 86 VAL A N 1
ATOM 601 C CA . VAL A 1 86 ? -9.93 -7.34 -10.062 1 94.56 86 VAL A CA 1
ATOM 602 C C . VAL A 1 86 ? -10.758 -8.078 -9.008 1 94.56 86 VAL A C 1
ATOM 604 O O . VAL A 1 86 ? -11.164 -9.219 -9.219 1 94.56 86 VAL A O 1
ATOM 607 N N . LYS A 1 87 ? -10.984 -7.375 -7.918 1 91.56 87 LYS A N 1
ATOM 608 C CA . LYS A 1 87 ? -11.789 -7.961 -6.848 1 91.56 87 LYS A CA 1
ATOM 609 C C . LYS A 1 87 ? -13.164 -8.375 -7.363 1 91.56 87 LYS A C 1
ATOM 611 O O . LYS A 1 87 ? -13.672 -9.438 -7.008 1 91.56 87 LYS A O 1
ATOM 616 N N . ALA A 1 88 ? -13.75 -7.617 -8.195 1 92.75 88 ALA A N 1
ATOM 617 C CA . ALA A 1 88 ? -15.086 -7.871 -8.734 1 92.75 88 ALA A CA 1
ATOM 618 C C . ALA A 1 88 ? -15.094 -9.117 -9.617 1 92.75 88 ALA A C 1
ATOM 620 O O . ALA A 1 88 ? -16.125 -9.797 -9.734 1 92.75 88 ALA A O 1
ATOM 621 N N . SER A 1 89 ? -14.031 -9.453 -10.195 1 94.5 89 SER A N 1
ATOM 622 C CA . SER A 1 89 ? -13.938 -10.641 -11.039 1 94.5 89 SER A CA 1
ATOM 623 C C . SER A 1 89 ? -13.984 -11.922 -10.203 1 94.5 89 SER A C 1
ATOM 625 O O . SER A 1 89 ? -14.273 -13 -10.727 1 94.5 89 SER A O 1
ATOM 627 N N . GLY A 1 90 ? -13.586 -11.773 -8.93 1 94.81 90 GLY A N 1
ATOM 628 C CA . GLY A 1 90 ? -13.508 -12.93 -8.047 1 94.81 90 GLY A CA 1
ATOM 629 C C . GLY A 1 90 ? -12.211 -13.695 -8.188 1 94.81 90 GLY A C 1
ATOM 630 O O . GLY A 1 90 ? -11.984 -14.68 -7.48 1 94.81 90 GLY A O 1
ATOM 631 N N . LYS A 1 91 ? -11.312 -13.234 -9.117 1 97.06 91 LYS A N 1
ATOM 632 C CA . LYS A 1 91 ? -10.047 -13.898 -9.383 1 97.06 91 LYS A CA 1
ATOM 633 C C . LYS A 1 91 ? -8.867 -12.984 -9.07 1 97.06 91 LYS A C 1
ATOM 635 O O . LYS A 1 91 ? -9.039 -11.781 -8.875 1 97.06 91 LYS A O 1
ATOM 640 N N . TRP A 1 92 ? -7.723 -13.633 -8.945 1 97.88 92 TRP A N 1
ATOM 641 C CA . TRP A 1 92 ? -6.492 -12.852 -8.945 1 97.88 92 TRP A CA 1
ATOM 642 C C . TRP A 1 92 ? -6.074 -12.492 -10.375 1 97.88 92 TRP A C 1
ATOM 644 O O . TRP A 1 92 ? -6.531 -13.117 -11.336 1 97.88 92 TRP A O 1
ATOM 654 N N . ALA A 1 93 ? -5.199 -11.617 -10.477 1 97.75 93 ALA A N 1
ATOM 655 C CA . ALA A 1 93 ? -4.863 -11.125 -11.805 1 97.75 93 ALA A CA 1
ATOM 656 C C . ALA A 1 93 ? -3.572 -11.75 -12.312 1 97.75 93 ALA A C 1
ATOM 658 O O . ALA A 1 93 ? -2.709 -12.141 -11.523 1 97.75 93 ALA A O 1
ATOM 659 N N . ILE A 1 94 ? -3.514 -11.914 -13.609 1 97.12 94 ILE A N 1
ATOM 660 C CA . ILE A 1 94 ? -2.273 -12.164 -14.336 1 97.12 94 ILE A CA 1
ATOM 661 C C . ILE A 1 94 ? -2.035 -11.039 -15.352 1 97.12 94 ILE A C 1
ATOM 663 O O . ILE A 1 94 ? -2.904 -10.742 -16.172 1 97.12 94 ILE A O 1
ATOM 667 N N . ALA A 1 95 ? -0.884 -10.445 -15.219 1 96.81 95 ALA A N 1
ATOM 668 C CA . ALA A 1 95 ? -0.582 -9.297 -16.078 1 96.81 95 ALA A CA 1
ATOM 669 C C . ALA A 1 95 ? 0.458 -9.664 -17.125 1 96.81 95 ALA A C 1
ATOM 671 O O . ALA A 1 95 ? 1.56 -10.109 -16.797 1 96.81 95 ALA A O 1
ATOM 672 N N . MET A 1 96 ? 0.068 -9.508 -18.328 1 96.44 96 MET A N 1
ATOM 673 C CA . MET A 1 96 ? 0.983 -9.672 -19.469 1 96.44 96 MET A CA 1
ATOM 674 C C . MET A 1 96 ? 1.659 -8.344 -19.812 1 96.44 96 MET A C 1
ATOM 676 O O . MET A 1 96 ? 1.033 -7.453 -20.375 1 96.44 96 MET A O 1
ATOM 680 N N . ASP A 1 97 ? 2.898 -8.273 -19.391 1 94.81 97 ASP A N 1
ATOM 681 C CA . ASP A 1 97 ? 3.695 -7.055 -19.531 1 94.81 97 ASP A CA 1
ATOM 682 C C . ASP A 1 97 ? 4.902 -7.293 -20.438 1 94.81 97 ASP A C 1
ATOM 684 O O . ASP A 1 97 ? 5.996 -7.602 -19.969 1 94.81 97 ASP A O 1
ATOM 688 N N . GLU A 1 98 ? 4.734 -7.004 -21.672 1 91.94 98 GLU A N 1
ATOM 689 C CA . GLU A 1 98 ? 5.734 -7.32 -22.688 1 91.94 98 GLU A CA 1
ATOM 690 C C . GLU A 1 98 ? 7.043 -6.578 -22.422 1 91.94 98 GLU A C 1
ATOM 692 O O . GLU A 1 98 ? 8.125 -7.09 -22.719 1 91.94 98 GLU A O 1
ATOM 697 N N . ASN A 1 99 ? 7.039 -5.461 -21.828 1 91.38 99 ASN A N 1
ATOM 698 C CA . ASN A 1 99 ? 8.219 -4.621 -21.656 1 91.38 99 ASN A CA 1
ATOM 699 C C . ASN A 1 99 ? 8.789 -4.75 -20.25 1 91.38 99 ASN A C 1
AT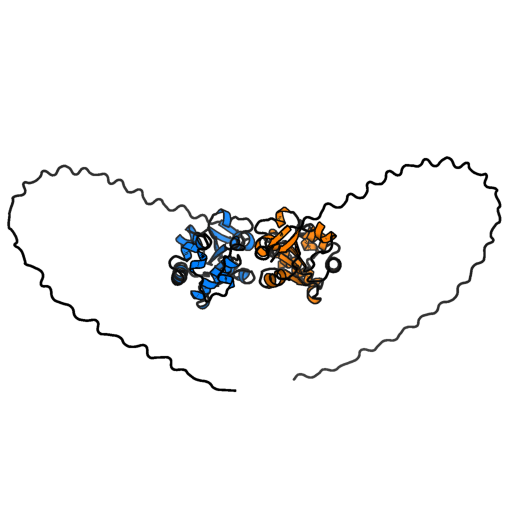OM 701 O O . ASN A 1 99 ? 9.742 -4.055 -19.891 1 91.38 99 ASN A O 1
ATOM 705 N N . ALA A 1 100 ? 8.203 -5.578 -19.438 1 91.38 100 ALA A N 1
ATOM 706 C CA . ALA A 1 100 ? 8.672 -5.883 -18.094 1 91.38 100 ALA A CA 1
ATOM 707 C C . ALA A 1 100 ? 8.742 -4.617 -17.234 1 91.38 100 ALA A C 1
ATOM 709 O O . ALA A 1 100 ? 9.664 -4.445 -16.438 1 91.38 100 ALA A O 1
ATOM 710 N N . LEU A 1 101 ? 7.82 -3.701 -17.453 1 91.75 101 LEU A N 1
ATOM 711 C CA . LEU A 1 101 ? 7.797 -2.432 -16.734 1 91.75 101 LEU A CA 1
ATOM 712 C C . LEU A 1 101 ? 7.223 -2.611 -15.336 1 91.75 101 LEU A C 1
ATOM 714 O O . LEU A 1 101 ? 7.684 -1.976 -14.383 1 91.75 101 LEU A O 1
ATOM 718 N N . ILE A 1 102 ? 6.32 -3.543 -15.172 1 93.81 102 ILE A N 1
ATOM 719 C CA . ILE A 1 102 ? 5.629 -3.73 -13.906 1 93.81 102 ILE A CA 1
ATOM 720 C C . ILE A 1 102 ? 6.621 -4.203 -12.844 1 93.81 102 ILE A C 1
ATOM 722 O O . ILE A 1 102 ? 6.691 -3.629 -11.75 1 93.81 102 ILE A O 1
ATOM 726 N N . GLY A 1 103 ? 7.359 -5.188 -13.18 1 92.06 103 GLY A N 1
ATOM 727 C CA . GLY A 1 103 ? 8.328 -5.707 -12.227 1 92.06 103 GLY A CA 1
ATOM 728 C C . GLY A 1 103 ? 9.305 -4.656 -11.734 1 92.06 103 GLY A C 1
ATOM 729 O O . GLY A 1 103 ? 9.641 -4.621 -10.547 1 92.06 103 GLY A O 1
ATOM 730 N N . ARG A 1 104 ? 9.695 -3.812 -12.562 1 88.81 104 ARG A N 1
ATOM 731 C CA . ARG A 1 104 ? 10.625 -2.748 -12.211 1 88.81 104 ARG A CA 1
ATOM 732 C C . ARG A 1 104 ? 9.984 -1.749 -11.25 1 88.81 104 ARG A C 1
ATOM 734 O O . ARG A 1 104 ? 10.641 -1.268 -10.32 1 88.81 104 ARG A O 1
ATOM 741 N N . PHE A 1 105 ? 8.844 -1.479 -11.578 1 87.56 105 PHE A N 1
ATOM 742 C CA . PHE A 1 105 ? 8.125 -0.515 -10.758 1 87.56 105 PHE A CA 1
ATOM 743 C C . PHE A 1 105 ? 7.816 -1.097 -9.383 1 87.56 105 PHE A C 1
ATOM 745 O O . PHE A 1 105 ? 7.965 -0.414 -8.367 1 87.56 105 PHE A O 1
ATOM 752 N N . LEU A 1 106 ? 7.453 -2.316 -9.289 1 92.19 106 LEU A N 1
ATOM 753 C CA . LEU A 1 106 ? 6.98 -2.936 -8.055 1 92.19 106 LEU A CA 1
ATOM 754 C C . LEU A 1 106 ? 8.141 -3.203 -7.102 1 92.19 106 LEU A C 1
ATOM 756 O O . LEU A 1 106 ? 7.926 -3.443 -5.91 1 92.19 106 LEU A O 1
ATOM 760 N N . ARG A 1 107 ? 9.289 -3.07 -7.578 1 86.25 107 ARG A N 1
ATOM 761 C CA . ARG A 1 107 ? 10.453 -3.254 -6.723 1 86.25 107 ARG A CA 1
ATOM 762 C C . ARG A 1 107 ? 10.539 -2.156 -5.664 1 86.25 107 ARG A C 1
ATOM 764 O O . ARG A 1 107 ? 11.188 -2.33 -4.629 1 86.25 107 ARG A O 1
ATOM 771 N N . HIS A 1 108 ? 9.844 -1.101 -5.91 1 79.81 108 HIS A N 1
ATOM 772 C CA . HIS A 1 108 ? 9.891 0.04 -5.004 1 79.81 108 HIS A CA 1
ATOM 773 C C . HIS A 1 108 ? 8.586 0.181 -4.227 1 79.81 108 HIS A C 1
ATOM 775 O O . HIS A 1 108 ? 8.383 1.18 -3.533 1 79.81 108 HIS A O 1
ATOM 781 N N . ARG A 1 109 ? 7.836 -0.804 -4.422 1 87.69 109 ARG A N 1
ATOM 782 C CA . ARG A 1 109 ? 6.547 -0.791 -3.738 1 87.69 109 ARG A CA 1
ATOM 783 C C . ARG A 1 109 ? 6.512 -1.826 -2.617 1 87.69 109 ARG A C 1
ATOM 785 O O . ARG A 1 109 ? 7.406 -2.668 -2.516 1 87.69 109 ARG A O 1
ATOM 792 N N . ASP A 1 110 ? 5.617 -1.647 -1.739 1 89.44 110 ASP A N 1
ATOM 793 C CA . ASP A 1 110 ? 5.453 -2.576 -0.625 1 89.44 110 ASP A CA 1
ATOM 794 C C . ASP A 1 110 ? 4.727 -3.844 -1.066 1 89.44 110 ASP A C 1
ATOM 796 O O . ASP A 1 110 ? 3.566 -4.055 -0.711 1 89.44 110 ASP A O 1
ATOM 800 N N . VAL A 1 111 ? 5.449 -4.672 -1.751 1 94.19 111 VAL A N 1
ATOM 801 C CA . VAL A 1 111 ? 4.957 -5.961 -2.225 1 94.19 111 VAL A CA 1
ATOM 802 C C . VAL A 1 111 ? 5.984 -7.051 -1.922 1 94.19 111 VAL A C 1
ATOM 804 O O . VAL A 1 111 ? 7.16 -6.758 -1.703 1 94.19 111 VAL A O 1
ATOM 807 N N . ASN A 1 112 ? 5.527 -8.297 -1.799 1 96 112 ASN A N 1
ATOM 808 C CA . ASN A 1 112 ? 6.406 -9.461 -1.804 1 96 112 ASN A CA 1
ATOM 809 C C . ASN A 1 112 ? 6.504 -10.086 -3.191 1 96 112 ASN A C 1
ATOM 811 O O . ASN A 1 112 ? 5.559 -10.727 -3.658 1 96 112 ASN A O 1
ATOM 815 N N . MET A 1 113 ? 7.684 -9.852 -3.775 1 97.12 113 MET A N 1
ATOM 816 C CA . MET A 1 113 ? 7.824 -10.258 -5.168 1 97.12 113 MET A CA 1
ATOM 817 C C . MET A 1 113 ? 8.945 -11.281 -5.328 1 97.12 113 MET A C 1
ATOM 819 O O . MET A 1 113 ? 10.039 -11.094 -4.801 1 97.12 113 MET A O 1
ATOM 823 N N . LEU A 1 114 ? 8.625 -12.367 -6.078 1 97.19 114 LEU A N 1
ATOM 824 C CA . LEU A 1 114 ? 9.586 -13.406 -6.438 1 97.19 114 LEU A CA 1
ATOM 825 C C . LEU A 1 114 ? 9.695 -13.547 -7.949 1 97.19 114 LEU A C 1
ATOM 827 O O . LEU A 1 114 ? 8.703 -13.406 -8.664 1 97.19 114 LEU A O 1
ATOM 831 N N . SER A 1 115 ? 10.93 -13.844 -8.344 1 95.88 115 SER A N 1
ATOM 832 C CA . SER A 1 115 ? 11.18 -14.062 -9.766 1 95.88 115 SER A CA 1
ATOM 833 C C . SER A 1 115 ? 11.484 -15.531 -10.055 1 95.88 115 SER A C 1
ATOM 835 O O . SER A 1 115 ? 12.367 -16.125 -9.43 1 95.88 115 SER A O 1
ATOM 837 N N . THR A 1 116 ? 10.883 -16.078 -11.031 1 95.75 116 THR A N 1
ATOM 838 C CA . THR A 1 116 ? 10.977 -17.5 -11.297 1 95.75 116 THR A CA 1
ATOM 839 C C . THR A 1 116 ? 12.375 -17.875 -11.773 1 95.75 116 THR A C 1
ATOM 841 O O . THR A 1 116 ? 12.867 -18.969 -11.484 1 95.75 116 THR A O 1
ATOM 844 N N . PRO A 1 117 ? 13.031 -17.031 -12.508 1 94 117 PRO A N 1
ATOM 845 C CA . PRO A 1 117 ? 14.375 -17.422 -12.922 1 94 117 PRO A CA 1
ATOM 846 C C . PRO A 1 117 ? 15.367 -17.453 -11.758 1 94 117 PRO A C 1
ATOM 848 O O . PRO A 1 117 ? 16.469 -17.984 -11.891 1 94 117 PRO A O 1
ATOM 851 N N . ASP A 1 118 ? 15.047 -16.812 -10.719 1 95 118 ASP A N 1
ATOM 852 C CA . ASP A 1 118 ? 15.914 -16.781 -9.555 1 95 118 ASP A CA 1
ATOM 853 C C . ASP A 1 118 ? 15.695 -18 -8.664 1 95 118 ASP A C 1
ATOM 855 O O . ASP A 1 118 ? 14.75 -18.031 -7.875 1 95 118 ASP A O 1
ATOM 859 N N . ASN A 1 119 ? 16.625 -18.859 -8.68 1 94.12 119 ASN A N 1
ATOM 860 C CA . ASN A 1 119 ? 16.516 -20.125 -7.969 1 94.12 119 ASN A CA 1
ATOM 861 C C . ASN A 1 119 ? 16.453 -19.922 -6.461 1 94.12 119 ASN A C 1
ATOM 863 O O . ASN A 1 119 ? 15.789 -20.672 -5.746 1 94.12 119 ASN A O 1
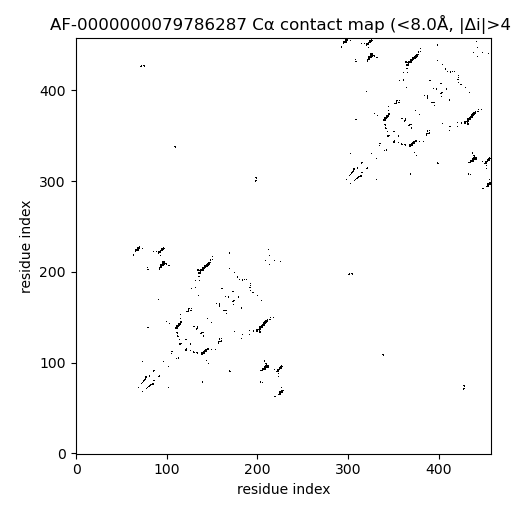ATOM 867 N N . GLN A 1 120 ? 17.156 -18.984 -6.027 1 96.94 120 GLN A N 1
ATOM 868 C CA . GLN A 1 120 ? 17.125 -18.703 -4.594 1 96.94 120 GLN A CA 1
ATOM 869 C C . GLN A 1 120 ? 15.758 -18.219 -4.145 1 96.94 120 GLN A C 1
ATOM 871 O O . GLN A 1 120 ? 15.25 -18.641 -3.104 1 96.94 120 GLN A O 1
ATOM 876 N N . GLN A 1 121 ? 15.172 -17.406 -4.926 1 96.94 121 GLN A N 1
ATOM 877 C CA . GLN A 1 121 ? 13.852 -16.875 -4.605 1 96.94 121 GLN A CA 1
ATOM 878 C C . GLN A 1 121 ? 12.773 -17.938 -4.734 1 96.94 121 GLN A C 1
ATOM 880 O O . GLN A 1 121 ? 11.75 -17.891 -4.047 1 96.94 121 GLN A O 1
ATOM 885 N N . MET A 1 122 ? 13.109 -18.938 -5.516 1 97.38 122 MET A N 1
ATOM 886 C CA . MET A 1 122 ? 12.062 -19.922 -5.793 1 97.38 122 MET A CA 1
ATOM 887 C C . MET A 1 122 ? 12.242 -21.172 -4.938 1 97.38 122 MET A C 1
ATOM 889 O O . MET A 1 122 ? 11.633 -22.203 -5.211 1 97.38 122 MET A O 1
ATOM 893 N N . GLN A 1 123 ? 13.039 -21.047 -3.916 1 98.06 123 GLN A N 1
ATOM 894 C CA . GLN A 1 123 ? 13.062 -22.109 -2.918 1 98.06 123 GLN A CA 1
ATOM 895 C C . GLN A 1 123 ? 11.742 -22.188 -2.162 1 98.06 123 GLN A C 1
ATOM 897 O O . GLN A 1 123 ? 11.141 -21.156 -1.838 1 98.06 123 GLN A O 1
ATOM 902 N N . PRO A 1 124 ? 11.297 -23.422 -1.859 1 97.88 124 PRO A N 1
ATOM 903 C CA . PRO A 1 124 ? 10.008 -23.594 -1.194 1 97.88 124 PRO A CA 1
ATOM 904 C C . PRO A 1 124 ? 9.883 -22.766 0.084 1 97.88 124 PRO A C 1
ATOM 906 O O . PRO A 1 124 ? 8.852 -22.141 0.32 1 97.88 124 PRO A O 1
ATOM 909 N N . GLU A 1 125 ? 10.945 -22.734 0.84 1 97.88 125 GLU A N 1
ATOM 910 C CA . GLU A 1 125 ? 10.906 -22 2.096 1 97.88 125 GLU A CA 1
ATOM 911 C C . GLU A 1 125 ? 10.766 -20.5 1.846 1 97.88 125 GLU A C 1
ATOM 913 O O . GLU A 1 125 ? 10.047 -19.812 2.57 1 97.88 125 GLU A O 1
ATOM 918 N N . THR A 1 126 ? 11.359 -20 0.893 1 98.19 126 THR A N 1
ATOM 919 C CA . THR A 1 126 ? 11.258 -18.594 0.529 1 98.19 126 THR A CA 1
ATOM 920 C C . THR A 1 126 ? 9.852 -18.25 0.039 1 98.19 126 THR A C 1
ATOM 922 O O . THR A 1 126 ? 9.273 -17.25 0.441 1 98.19 126 THR A O 1
ATOM 925 N N . ILE A 1 127 ? 9.32 -19.094 -0.777 1 98.56 127 ILE A N 1
ATOM 926 C CA . ILE A 1 127 ? 7.965 -18.922 -1.271 1 98.56 127 ILE A CA 1
ATOM 927 C C . ILE A 1 127 ? 6.98 -18.953 -0.102 1 98.56 127 ILE A C 1
ATOM 929 O O . ILE A 1 127 ? 6.105 -18.078 -0.002 1 98.56 127 ILE A O 1
ATOM 933 N N . ARG A 1 128 ? 7.152 -19.922 0.748 1 98.5 128 ARG A N 1
ATOM 934 C CA . ARG A 1 128 ? 6.273 -20.078 1.9 1 98.5 128 ARG A CA 1
ATOM 935 C C . ARG A 1 128 ? 6.246 -18.828 2.756 1 98.5 128 ARG A C 1
ATOM 937 O O . ARG A 1 128 ? 5.172 -18.328 3.1 1 98.5 128 ARG A O 1
ATOM 944 N N . MET A 1 129 ? 7.391 -18.297 3.018 1 97.62 129 MET A N 1
ATOM 945 C CA . MET A 1 129 ? 7.496 -17.125 3.889 1 97.62 129 MET A CA 1
ATOM 946 C C . MET A 1 129 ? 6.957 -15.875 3.195 1 97.62 129 MET A C 1
ATOM 948 O O . MET A 1 129 ? 6.324 -15.031 3.83 1 97.62 129 MET A O 1
ATOM 952 N N . ALA A 1 130 ? 7.23 -15.75 1.963 1 97.56 130 ALA A N 1
ATOM 953 C CA . ALA A 1 130 ? 6.695 -14.625 1.202 1 97.56 130 ALA A CA 1
ATOM 954 C C . ALA A 1 130 ? 5.168 -14.648 1.188 1 97.56 130 ALA A C 1
ATOM 956 O O . ALA A 1 130 ? 4.527 -13.609 1.355 1 97.56 130 ALA A O 1
ATOM 957 N N . LEU A 1 131 ? 4.641 -15.844 0.99 1 97.88 131 LEU A N 1
ATOM 958 C CA . LEU A 1 131 ? 3.191 -16.016 0.993 1 97.88 131 LEU A CA 1
ATOM 959 C C . LEU A 1 131 ? 2.607 -15.68 2.361 1 97.88 131 LEU A C 1
ATOM 961 O O . LEU A 1 131 ? 1.684 -14.875 2.469 1 97.88 131 LEU A O 1
ATOM 965 N N . LEU A 1 132 ? 3.168 -16.219 3.391 1 96.5 132 LEU A N 1
ATOM 966 C CA . LEU A 1 132 ? 2.686 -15.992 4.75 1 96.5 132 LEU A CA 1
ATOM 967 C C . LEU A 1 132 ? 2.783 -14.516 5.117 1 96.5 132 LEU A C 1
ATOM 969 O O . LEU A 1 132 ? 1.839 -13.945 5.672 1 96.5 132 LEU A O 1
ATOM 973 N N . GLY A 1 133 ? 3.918 -13.977 4.793 1 94.12 133 GLY A N 1
ATOM 974 C CA . GLY A 1 133 ? 4.09 -12.555 5.055 1 94.12 133 GLY A CA 1
ATOM 975 C C . GLY A 1 133 ? 3.074 -11.688 4.336 1 94.12 133 GLY A C 1
ATOM 976 O O . GLY A 1 133 ? 2.553 -10.727 4.91 1 94.12 133 GLY A O 1
ATOM 977 N N . SER A 1 134 ? 2.793 -11.992 3.113 1 96 134 SER A N 1
ATOM 978 C CA . SER A 1 134 ? 1.816 -11.234 2.336 1 96 134 SER A CA 1
ATOM 979 C C . SER A 1 134 ? 0.426 -11.328 2.957 1 96 134 SER A C 1
ATOM 981 O O . SER A 1 134 ? -0.295 -10.328 3.025 1 96 134 SER A O 1
ATOM 983 N N . ILE A 1 135 ? 0.122 -12.469 3.402 1 95.25 135 ILE A N 1
ATOM 984 C CA . ILE A 1 135 ? -1.181 -12.688 4.023 1 95.25 135 ILE A CA 1
ATOM 985 C C . ILE A 1 135 ? -1.241 -11.953 5.363 1 95.25 135 ILE A C 1
ATOM 987 O O . ILE A 1 135 ? -2.205 -11.242 5.645 1 95.25 135 ILE A O 1
ATOM 991 N N . LYS A 1 136 ? -0.221 -12.094 6.121 1 91.56 136 LYS A N 1
ATOM 992 C CA . LYS A 1 136 ? -0.199 -11.531 7.473 1 91.56 136 LYS A CA 1
ATOM 993 C C . LYS A 1 136 ? -0.28 -10.008 7.434 1 91.56 136 LYS A C 1
ATOM 995 O O . LYS A 1 136 ? -1.011 -9.406 8.219 1 91.56 136 LYS A O 1
ATOM 1000 N N . PHE A 1 137 ? 0.396 -9.43 6.531 1 88.12 137 PHE A N 1
ATOM 1001 C CA . PHE A 1 137 ? 0.529 -7.98 6.547 1 88.12 137 PHE A CA 1
ATOM 1002 C C . PHE A 1 137 ? -0.369 -7.34 5.496 1 88.12 137 PHE A C 1
ATOM 1004 O O . PHE A 1 137 ? -0.435 -6.113 5.391 1 88.12 137 PHE A O 1
ATOM 1011 N N . GLY A 1 138 ? -1.025 -8.211 4.805 1 90.69 138 GLY A N 1
ATOM 1012 C CA . GLY A 1 138 ? -1.937 -7.668 3.811 1 90.69 138 GLY A CA 1
ATOM 1013 C C . GLY A 1 138 ? -1.226 -6.941 2.684 1 90.69 138 GLY A C 1
ATOM 1014 O O . GLY A 1 138 ? -1.494 -5.762 2.43 1 90.69 138 GLY A O 1
ATOM 1015 N N . LYS A 1 139 ? -0.407 -7.703 1.973 1 91.69 139 LYS A N 1
ATOM 1016 C CA . LYS A 1 139 ? 0.381 -7.188 0.857 1 91.69 139 LYS A CA 1
ATOM 1017 C C . LYS A 1 139 ? 0.213 -8.062 -0.385 1 91.69 139 LYS A C 1
ATOM 1019 O O . LYS A 1 139 ? -0.088 -9.25 -0.278 1 91.69 139 LYS A O 1
ATOM 1024 N N . PRO A 1 140 ? 0.436 -7.359 -1.518 1 96.12 140 PRO A N 1
ATOM 1025 C CA . PRO A 1 140 ? 0.447 -8.195 -2.719 1 96.12 140 PRO A CA 1
ATOM 1026 C C . PRO A 1 140 ? 1.617 -9.18 -2.742 1 96.12 140 PRO A C 1
ATOM 1028 O O . PRO A 1 140 ? 2.742 -8.812 -2.393 1 96.12 140 PRO A O 1
ATOM 1031 N N . PHE A 1 141 ? 1.243 -10.453 -3.057 1 98.25 141 PHE A N 1
ATOM 1032 C CA . PHE A 1 141 ? 2.236 -11.469 -3.387 1 98.25 141 PHE A CA 1
ATOM 1033 C C . PHE A 1 141 ? 2.367 -11.625 -4.898 1 98.25 141 PHE A C 1
ATOM 1035 O O . PHE A 1 141 ? 1.413 -12.016 -5.57 1 98.25 141 PHE A O 1
ATOM 1042 N N . VAL A 1 142 ? 3.611 -11.336 -5.402 1 98.12 142 VAL A N 1
ATOM 1043 C CA . VAL A 1 142 ? 3.797 -11.25 -6.848 1 98.12 142 VAL A CA 1
ATOM 1044 C C . VAL A 1 142 ? 4.816 -12.289 -7.301 1 98.12 142 VAL A C 1
ATOM 1046 O O . VAL A 1 142 ? 5.906 -12.391 -6.727 1 98.12 142 VAL A O 1
ATOM 1049 N N . ILE A 1 143 ? 4.438 -13.07 -8.25 1 97.75 143 ILE A N 1
ATOM 1050 C CA . ILE A 1 143 ? 5.387 -13.938 -8.938 1 97.75 143 ILE A CA 1
ATOM 1051 C C . ILE A 1 143 ? 5.641 -13.414 -10.352 1 97.75 143 ILE A C 1
ATOM 1053 O O . ILE A 1 143 ? 4.703 -13.266 -11.141 1 97.75 143 ILE A O 1
ATOM 1057 N N . ASP A 1 144 ? 6.859 -13.102 -10.562 1 96.62 144 ASP A N 1
ATOM 1058 C CA . ASP A 1 144 ? 7.281 -12.633 -11.875 1 96.62 144 ASP A CA 1
ATOM 1059 C C . ASP A 1 144 ? 7.867 -13.773 -12.711 1 96.62 144 ASP A C 1
ATOM 1061 O O . ASP A 1 144 ? 8.969 -14.25 -12.43 1 96.62 144 ASP A O 1
ATOM 1065 N N . MET A 1 145 ? 7.168 -14.1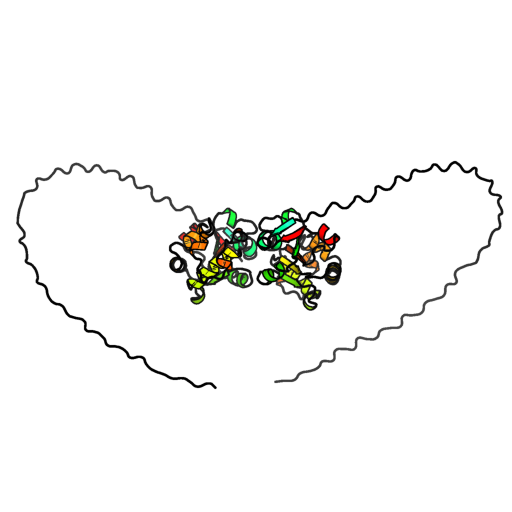25 -13.742 1 95.75 145 MET A N 1
ATOM 1066 C CA . MET A 1 145 ? 7.586 -15.242 -14.594 1 95.75 145 MET A CA 1
ATOM 1067 C C . MET A 1 145 ? 8.531 -14.766 -15.695 1 95.75 145 MET A C 1
ATOM 1069 O O . MET A 1 145 ? 9.078 -15.578 -16.438 1 95.75 145 MET A O 1
ATOM 1073 N N . MET A 1 146 ? 8.688 -13.562 -15.758 1 92.62 146 MET A N 1
ATOM 1074 C CA . MET A 1 146 ? 9.562 -12.953 -16.766 1 92.62 146 MET A CA 1
ATOM 1075 C C . MET A 1 146 ? 9.25 -13.492 -18.156 1 92.62 146 MET A C 1
ATOM 1077 O O . MET A 1 146 ? 8.102 -13.43 -18.609 1 92.62 146 MET A O 1
ATOM 1081 N N . GLU A 1 147 ? 10.188 -13.953 -18.938 1 90.5 147 GLU A N 1
ATOM 1082 C CA . GLU A 1 147 ? 10 -14.328 -20.344 1 90.5 147 GLU A CA 1
ATOM 1083 C C . GLU A 1 147 ? 9.711 -15.82 -20.484 1 90.5 147 GLU A C 1
ATOM 1085 O O . GLU A 1 147 ? 9.461 -16.297 -21.578 1 90.5 147 GLU A O 1
ATOM 1090 N N . SER A 1 148 ? 9.68 -16.531 -19.484 1 87.38 148 SER A N 1
ATOM 1091 C CA . SER A 1 148 ? 9.531 -17.984 -19.578 1 87.38 148 SER A CA 1
ATOM 1092 C C . SER A 1 148 ? 8.195 -18.438 -19 1 87.38 148 SER A C 1
ATOM 1094 O O . SER A 1 148 ? 7.66 -17.812 -18.078 1 87.38 148 SER A O 1
ATOM 1096 N N . GLU A 1 149 ? 7.66 -19.453 -19.688 1 81.44 149 GLU A N 1
ATOM 1097 C CA . GLU A 1 149 ? 6.477 -20.078 -19.109 1 81.44 149 GLU A CA 1
ATOM 1098 C C . GLU A 1 149 ? 6.852 -20.984 -17.938 1 81.44 149 GLU A C 1
ATOM 1100 O O . GLU A 1 149 ? 7.488 -22.031 -18.141 1 81.44 149 GLU A O 1
ATOM 1105 N N . MET A 1 150 ? 6.41 -20.609 -16.812 1 87.69 150 MET A N 1
ATOM 1106 C CA . MET A 1 150 ? 6.898 -21.312 -15.625 1 87.69 150 MET A CA 1
ATOM 1107 C C . MET A 1 150 ? 5.742 -21.734 -14.727 1 87.69 150 MET A C 1
ATOM 1109 O O . MET A 1 150 ? 5.934 -21.984 -13.539 1 87.69 150 MET A O 1
ATOM 1113 N N . TYR A 1 151 ? 4.598 -21.891 -15.391 1 92.81 151 TYR A N 1
ATOM 1114 C CA . TYR A 1 151 ? 3.422 -22.188 -14.578 1 92.81 151 TYR A CA 1
ATOM 1115 C C . TYR A 1 151 ? 3.574 -23.516 -13.859 1 92.81 151 TYR A C 1
ATOM 1117 O O . TYR A 1 151 ? 3.363 -23.609 -12.648 1 92.81 151 TYR A O 1
ATOM 1125 N N . GLU A 1 152 ? 3.973 -24.562 -14.586 1 93.19 152 GLU A N 1
ATOM 1126 C CA . GLU A 1 152 ? 4.137 -25.891 -13.992 1 93.19 152 GLU A CA 1
ATOM 1127 C C . GLU A 1 152 ? 5.238 -25.891 -12.938 1 93.19 152 GLU A C 1
ATOM 1129 O O . GLU A 1 152 ? 5.125 -26.562 -11.914 1 93.19 152 GLU A O 1
ATOM 1134 N N . PHE A 1 153 ? 6.246 -25.156 -13.227 1 95.38 153 PHE A N 1
ATOM 1135 C CA . PHE A 1 153 ? 7.344 -25.016 -12.273 1 95.38 153 PHE A CA 1
ATOM 1136 C C . PHE A 1 153 ? 6.852 -24.391 -10.969 1 95.38 153 PHE A C 1
ATOM 1138 O O . PHE A 1 153 ? 7.16 -24.891 -9.891 1 95.38 153 PHE A O 1
ATOM 1145 N N . ILE A 1 154 ? 6.074 -23.312 -11.047 1 96.62 154 ILE A N 1
ATOM 1146 C CA . ILE A 1 154 ? 5.492 -22.656 -9.883 1 96.62 154 ILE A CA 1
ATOM 1147 C C . ILE A 1 154 ? 4.609 -23.641 -9.117 1 96.62 154 ILE A C 1
ATOM 1149 O O . ILE A 1 154 ? 4.715 -23.75 -7.895 1 96.62 154 ILE A O 1
ATOM 1153 N N . ARG A 1 155 ? 3.828 -24.344 -9.875 1 96.75 155 ARG A N 1
ATOM 1154 C CA . ARG A 1 155 ? 2.932 -25.312 -9.266 1 96.75 155 ARG A CA 1
ATOM 1155 C C . ARG A 1 155 ? 3.713 -26.359 -8.461 1 96.75 155 ARG A C 1
ATOM 1157 O O . ARG A 1 155 ? 3.371 -26.641 -7.309 1 96.75 155 ARG A O 1
ATOM 1164 N N . ASP A 1 156 ? 4.738 -26.891 -9.016 1 97.5 156 ASP A N 1
ATOM 1165 C CA . ASP A 1 156 ? 5.562 -27.891 -8.359 1 97.5 156 ASP A CA 1
ATOM 1166 C C . ASP A 1 156 ? 6.184 -27.359 -7.074 1 97.5 156 ASP A C 1
ATOM 1168 O O . ASP A 1 156 ? 6.219 -28.047 -6.059 1 97.5 156 ASP A O 1
ATOM 1172 N N . LYS A 1 157 ? 6.684 -26.141 -7.137 1 98.06 157 LYS A N 1
ATOM 1173 C CA . LYS A 1 157 ? 7.324 -25.531 -5.969 1 98.06 157 LYS A CA 1
ATOM 1174 C C . LYS A 1 157 ? 6.316 -25.312 -4.844 1 98.06 157 LYS A C 1
ATOM 1176 O O . LYS A 1 157 ? 6.629 -25.547 -3.672 1 98.06 157 LYS A O 1
ATOM 1181 N N . PHE A 1 158 ? 5.145 -24.922 -5.195 1 98.5 158 PHE A N 1
ATOM 1182 C CA . PHE A 1 158 ? 4.098 -24.766 -4.195 1 98.5 158 PHE A CA 1
ATOM 1183 C C . PHE A 1 158 ? 3.707 -26.109 -3.594 1 98.5 158 PHE A C 1
ATOM 1185 O O . PHE A 1 158 ? 3.475 -26.203 -2.387 1 98.5 158 PHE A O 1
ATOM 1192 N N . ASP A 1 159 ? 3.668 -27.125 -4.445 1 98.5 159 ASP A N 1
ATOM 1193 C CA . ASP A 1 159 ? 3.303 -28.453 -3.986 1 98.5 159 ASP A CA 1
ATOM 1194 C C . ASP A 1 159 ? 4.332 -29 -2.996 1 98.5 159 ASP A C 1
ATOM 1196 O O . ASP A 1 159 ? 3.994 -29.781 -2.107 1 98.5 159 ASP A O 1
ATOM 1200 N N . GLU A 1 160 ? 5.562 -28.594 -3.146 1 98.38 160 GLU A N 1
ATOM 1201 C CA . GLU A 1 160 ? 6.609 -29 -2.213 1 98.38 160 GLU A CA 1
ATOM 1202 C C . GLU A 1 160 ? 6.336 -28.453 -0.812 1 98.38 160 GLU A C 1
ATOM 1204 O O . GLU A 1 160 ? 6.777 -29.031 0.182 1 98.38 160 GLU A O 1
ATOM 1209 N N . ILE A 1 161 ? 5.672 -27.359 -0.762 1 98.44 161 ILE A N 1
ATOM 1210 C CA . ILE A 1 161 ? 5.316 -26.766 0.521 1 98.44 161 ILE A CA 1
ATOM 1211 C C . ILE A 1 161 ? 4.086 -27.469 1.094 1 98.44 161 ILE A C 1
ATOM 1213 O O . ILE A 1 161 ? 4.102 -27.922 2.238 1 98.44 161 ILE A O 1
ATOM 1217 N N . LEU A 1 162 ? 3.096 -27.531 0.354 1 98.44 162 LEU A N 1
ATOM 1218 C CA . LEU A 1 162 ? 1.826 -28.188 0.652 1 98.44 162 LEU A CA 1
ATOM 1219 C C . LEU A 1 162 ? 1.122 -28.625 -0.63 1 98.44 162 LEU A C 1
ATOM 1221 O O . LEU A 1 162 ? 0.896 -27.797 -1.525 1 98.44 162 LEU A O 1
ATOM 1225 N N . PRO A 1 163 ? 0.814 -29.953 -0.702 1 98.31 163 PRO A N 1
ATOM 1226 C CA . PRO A 1 163 ? 0.106 -30.391 -1.906 1 98.31 163 PRO A CA 1
ATOM 1227 C C . PRO A 1 163 ? -1.155 -29.578 -2.18 1 98.31 163 PRO A C 1
ATOM 1229 O O . PRO A 1 163 ? -2.008 -29.438 -1.298 1 98.31 163 PRO A O 1
ATOM 1232 N N . GLY A 1 164 ? -1.287 -28.953 -3.381 1 97.88 164 GLY A N 1
ATOM 1233 C CA . GLY A 1 164 ? -2.453 -28.188 -3.783 1 97.88 164 GLY A CA 1
ATOM 1234 C C . GLY A 1 164 ? -2.4 -26.75 -3.332 1 97.88 164 GLY A C 1
ATOM 1235 O O . GLY A 1 164 ? -3.398 -26.031 -3.416 1 97.88 164 GLY A O 1
ATOM 1236 N N . LEU A 1 165 ? -1.29 -26.344 -2.863 1 98.5 165 LEU A N 1
ATOM 1237 C CA . LEU A 1 165 ? -1.178 -25 -2.279 1 98.5 165 LEU A CA 1
ATOM 1238 C C . LEU A 1 165 ? -1.508 -23.938 -3.311 1 98.5 165 LEU A C 1
ATOM 1240 O O . LEU A 1 165 ? -2.234 -22.984 -3.012 1 98.5 165 LEU A O 1
ATOM 1244 N N . LEU A 1 166 ? -0.984 -24.016 -4.465 1 98.19 166 LEU A N 1
ATOM 1245 C CA . LEU A 1 166 ? -1.265 -23.016 -5.48 1 98.19 166 LEU A CA 1
ATOM 1246 C C . LEU A 1 166 ? -2.762 -22.906 -5.75 1 98.19 166 LEU A C 1
ATOM 1248 O O . LEU A 1 166 ? -3.301 -21.812 -5.875 1 98.19 166 LEU A O 1
ATOM 1252 N N . ASP A 1 167 ? -3.426 -23.984 -5.824 1 97.62 167 ASP A N 1
ATOM 1253 C CA . ASP A 1 167 ? -4.871 -23.984 -6.031 1 97.62 167 ASP A CA 1
ATOM 1254 C C . ASP A 1 167 ? -5.59 -23.281 -4.879 1 97.62 167 ASP A C 1
ATOM 1256 O O . ASP A 1 167 ? -6.543 -22.531 -5.098 1 97.62 167 ASP A O 1
ATOM 1260 N N . MET A 1 168 ? -5.113 -23.531 -3.682 1 98.12 168 MET A N 1
ATOM 1261 C CA . MET A 1 168 ? -5.684 -22.875 -2.51 1 98.12 168 MET A CA 1
ATOM 1262 C C . MET A 1 168 ? -5.52 -21.359 -2.605 1 98.12 168 MET A C 1
ATOM 1264 O O . MET A 1 168 ? -6.406 -20.609 -2.195 1 98.12 168 MET A O 1
ATOM 1268 N N . VAL A 1 169 ? -4.395 -20.953 -3.123 1 98.31 169 VAL A N 1
ATOM 1269 C CA . VAL A 1 169 ? -4.152 -19.531 -3.301 1 98.31 169 VAL A CA 1
ATOM 1270 C C . VAL A 1 169 ? -5.07 -18.984 -4.391 1 98.31 169 VAL A C 1
ATOM 1272 O O . VAL A 1 169 ? -5.746 -17.969 -4.188 1 98.31 169 VAL A O 1
ATOM 1275 N N . LEU A 1 170 ? -5.176 -19.656 -5.477 1 97.81 170 LEU A N 1
ATOM 1276 C CA . LEU A 1 170 ? -5.918 -19.188 -6.641 1 97.81 170 LEU A CA 1
ATOM 1277 C C . LEU A 1 170 ? -7.41 -19.109 -6.34 1 97.81 170 LEU A C 1
ATOM 1279 O O . LEU A 1 170 ? -8.094 -18.203 -6.809 1 97.81 170 LEU A O 1
ATOM 1283 N N . ASP A 1 171 ? -7.875 -19.953 -5.559 1 96.69 171 ASP A N 1
ATOM 1284 C CA . ASP A 1 171 ? -9.305 -19.938 -5.277 1 96.69 171 ASP A CA 1
ATOM 1285 C C . ASP A 1 171 ? -9.602 -19.188 -3.979 1 96.69 171 ASP A C 1
ATOM 1287 O O . ASP A 1 171 ? -10.734 -19.203 -3.49 1 96.69 171 ASP A O 1
ATOM 1291 N N . LYS A 1 172 ? -8.555 -18.703 -3.322 1 96.62 172 LYS A N 1
ATOM 1292 C CA . LYS A 1 172 ? -8.633 -17.812 -2.168 1 96.62 172 LYS A CA 1
ATOM 1293 C C . LYS A 1 172 ? -8.984 -18.578 -0.9 1 96.62 172 LYS A C 1
ATOM 1295 O O . LYS A 1 172 ? -9.203 -17.984 0.155 1 96.62 172 LYS A O 1
ATOM 1300 N N . SER A 1 173 ? -8.969 -19.844 -0.945 1 97.06 173 SER A N 1
ATOM 1301 C CA . SER A 1 173 ? -9.273 -20.625 0.246 1 97.06 173 SER A CA 1
ATOM 1302 C C . SER A 1 173 ? -8.156 -20.531 1.277 1 97.06 173 SER A C 1
ATOM 1304 O O . SER A 1 173 ? -8.383 -20.75 2.471 1 97.06 173 SER A O 1
ATOM 1306 N N . ILE A 1 174 ? -6.973 -20.188 0.847 1 97.19 174 ILE A N 1
ATOM 1307 C CA . ILE A 1 174 ? -5.816 -20.078 1.729 1 97.19 174 ILE A CA 1
ATOM 1308 C C . ILE A 1 174 ? -6.086 -19.047 2.812 1 97.19 174 ILE A C 1
ATOM 1310 O O . ILE A 1 174 ? -5.535 -19.125 3.912 1 97.19 174 ILE A O 1
ATOM 1314 N N . ILE A 1 175 ? -6.98 -18.094 2.512 1 95.44 175 ILE A N 1
ATOM 1315 C CA . ILE A 1 175 ? -7.215 -17.016 3.482 1 95.44 175 ILE A CA 1
ATOM 1316 C C . ILE A 1 175 ? -8.57 -17.219 4.156 1 95.44 175 ILE A C 1
ATOM 1318 O O . ILE A 1 175 ? -9.039 -16.359 4.898 1 95.44 175 ILE A O 1
ATOM 1322 N N . LYS A 1 176 ? -9.219 -18.25 3.855 1 94.44 176 LYS A N 1
ATOM 1323 C CA . LYS A 1 176 ? -10.477 -18.609 4.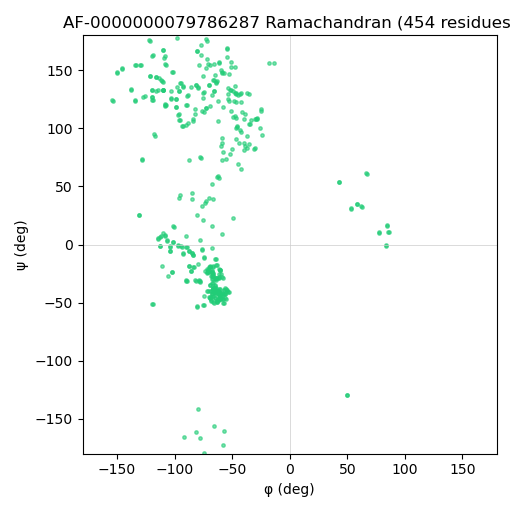508 1 94.44 176 LYS A CA 1
ATOM 1324 C C . LYS A 1 176 ? -10.234 -19.578 5.66 1 94.44 176 LYS A C 1
ATOM 1326 O O . LYS A 1 176 ? -9.383 -20.469 5.566 1 94.44 176 LYS A O 1
ATOM 1331 N N . ASP A 1 177 ? -10.922 -19.375 6.742 1 92.81 177 ASP A N 1
ATOM 1332 C CA . ASP A 1 177 ? -10.898 -20.266 7.902 1 92.81 177 ASP A CA 1
ATOM 1333 C C . ASP A 1 177 ? -9.469 -20.516 8.375 1 92.81 177 ASP A C 1
ATOM 1335 O O . ASP A 1 177 ? -9.125 -21.641 8.734 1 92.81 177 ASP A O 1
ATOM 1339 N N . GLU A 1 178 ? -8.625 -19.641 8.219 1 93.69 178 GLU A N 1
ATOM 1340 C CA . GLU A 1 178 ? -7.238 -19.672 8.68 1 93.69 178 GLU A CA 1
ATOM 1341 C C . GLU A 1 178 ? -6.461 -20.797 8.023 1 93.69 178 GLU A C 1
ATOM 1343 O O . GLU A 1 178 ? -5.625 -21.438 8.664 1 93.69 178 GLU A O 1
ATOM 1348 N N . SER A 1 179 ? -6.766 -21.141 6.809 1 95.94 179 SER A N 1
ATOM 1349 C CA . SER A 1 179 ? -6.113 -22.219 6.094 1 95.94 179 SER A CA 1
ATOM 1350 C C . SER A 1 179 ? -4.617 -21.969 5.93 1 95.94 179 SER A C 1
ATOM 1352 O O . SER A 1 179 ? -3.84 -22.891 5.703 1 95.94 179 SER A O 1
ATOM 1354 N N . TYR A 1 180 ? -4.234 -20.672 6.023 1 96.88 180 TYR A N 1
ATOM 1355 C CA . TYR A 1 180 ? -2.816 -20.344 5.934 1 96.88 180 TYR A CA 1
ATOM 1356 C C . TYR A 1 180 ? -2.035 -20.953 7.09 1 96.88 180 TYR A C 1
ATOM 1358 O O . TYR A 1 180 ? -0.815 -21.109 7.008 1 96.88 180 TYR A O 1
ATOM 1366 N N . MET A 1 181 ? -2.66 -21.328 8.086 1 95.81 181 MET A N 1
ATOM 1367 C CA . MET A 1 181 ? -1.993 -21.906 9.25 1 95.81 181 MET A CA 1
ATOM 1368 C C . MET A 1 181 ? -1.389 -23.266 8.906 1 95.81 181 MET A C 1
ATOM 1370 O O . MET A 1 181 ? -0.486 -23.734 9.594 1 95.81 181 MET A O 1
ATOM 1374 N N . LYS A 1 182 ? -1.884 -23.938 7.883 1 96.94 182 LYS A N 1
ATOM 1375 C CA . LYS A 1 182 ? -1.395 -25.234 7.453 1 96.94 182 LYS A CA 1
ATOM 1376 C C . LYS A 1 182 ? 0.075 -25.172 7.047 1 96.94 182 LYS A C 1
ATOM 1378 O O . LYS A 1 182 ? 0.767 -26.188 7.023 1 96.94 182 LYS A O 1
ATOM 1383 N N . ILE A 1 183 ? 0.507 -23.938 6.719 1 97.5 183 ILE A N 1
ATOM 1384 C CA . ILE A 1 183 ? 1.88 -23.844 6.23 1 97.5 183 ILE A CA 1
ATOM 1385 C C . ILE A 1 183 ? 2.736 -23.094 7.242 1 97.5 183 ILE A C 1
ATOM 1387 O O . ILE A 1 183 ? 3.898 -22.781 6.969 1 97.5 183 ILE A O 1
ATOM 1391 N N . VAL A 1 184 ? 2.193 -22.797 8.344 1 97.06 184 VAL A N 1
ATOM 1392 C CA . VAL A 1 184 ? 2.959 -22.156 9.406 1 97.06 184 VAL A CA 1
ATOM 1393 C C . VAL A 1 184 ? 3.793 -23.203 10.148 1 97.06 184 VAL A C 1
ATOM 1395 O O . VAL A 1 184 ? 3.309 -24.297 10.445 1 97.06 184 VAL A O 1
ATOM 1398 N N . LYS A 1 185 ? 5.012 -22.859 10.398 1 96.25 185 LYS A N 1
ATOM 1399 C CA . LYS A 1 185 ? 5.918 -23.719 11.156 1 96.25 185 LYS A CA 1
ATOM 1400 C C . LYS A 1 185 ? 6.188 -23.141 12.547 1 96.25 185 LYS A C 1
ATOM 1402 O O . LYS A 1 185 ? 6.105 -21.922 12.742 1 96.25 185 LYS A O 1
ATOM 1407 N N . GLU A 1 186 ? 6.52 -23.969 13.414 1 92.62 186 GLU A N 1
ATOM 1408 C CA . GLU A 1 186 ? 6.852 -23.562 14.773 1 92.62 186 GLU A CA 1
ATOM 1409 C C . GLU A 1 186 ? 8.062 -22.625 14.789 1 92.62 186 GLU A C 1
ATOM 1411 O O . GLU A 1 186 ? 8.164 -21.75 15.648 1 92.62 186 GLU A O 1
ATOM 1416 N N . SER A 1 187 ? 8.898 -22.828 13.797 1 93.81 187 SER A N 1
ATOM 1417 C CA . SER A 1 187 ? 10.125 -22.047 13.727 1 93.81 187 SER A CA 1
ATOM 1418 C C . SER A 1 187 ? 9.844 -20.625 13.242 1 93.81 187 SER A C 1
ATOM 1420 O O . SER A 1 187 ? 10.719 -19.766 13.312 1 93.81 187 SER A O 1
ATOM 1422 N N . ASP A 1 188 ? 8.477 -20.594 12.922 1 89.88 188 ASP A N 1
ATOM 1423 C CA . ASP A 1 188 ? 8.133 -19.25 12.438 1 89.88 188 ASP A CA 1
ATOM 1424 C C . ASP A 1 188 ? 7.891 -18.297 13.602 1 89.88 188 ASP A C 1
ATOM 1426 O O . ASP A 1 188 ? 7.488 -18.703 14.688 1 89.88 188 ASP A O 1
ATOM 1430 N N . GLY A 1 189 ? 8.594 -17.344 13.906 1 87.94 189 GLY A N 1
ATOM 1431 C CA . GLY A 1 189 ? 8.438 -16.328 14.938 1 87.94 189 GLY A CA 1
ATOM 1432 C C . GLY A 1 189 ? 7.047 -16.297 15.547 1 87.94 189 GLY A C 1
ATOM 1433 O O . GLY A 1 189 ? 6.082 -16.734 14.914 1 87.94 189 GLY A O 1
ATOM 1434 N N . GLN A 1 190 ? 6.828 -15.836 16.703 1 87.19 190 GLN A N 1
ATOM 1435 C CA . GLN A 1 190 ? 5.574 -15.773 17.438 1 87.19 190 GLN A CA 1
ATOM 1436 C C . GLN A 1 190 ? 4.52 -14.984 16.672 1 87.19 190 GLN A C 1
ATOM 1438 O O . GLN A 1 190 ? 3.326 -15.289 16.75 1 87.19 190 GLN A O 1
ATOM 1443 N N . GLU A 1 191 ? 4.918 -14.109 15.922 1 83.25 191 GLU A N 1
ATOM 1444 C CA . GLU A 1 191 ? 3.996 -13.242 15.195 1 83.25 191 GLU A CA 1
ATOM 1445 C C . GLU A 1 191 ? 3.193 -14.031 14.164 1 83.25 191 GLU A C 1
ATOM 1447 O O . GLU A 1 191 ? 2.113 -13.609 13.75 1 83.25 191 GLU A O 1
ATOM 1452 N N . TYR A 1 192 ? 3.719 -15.125 13.711 1 90 192 TYR A N 1
ATOM 1453 C CA . TYR A 1 192 ? 3.055 -15.906 12.68 1 90 192 TYR A CA 1
ATOM 1454 C C . TYR A 1 192 ? 2.176 -17 13.289 1 90 192 TYR A C 1
ATOM 1456 O O . TYR A 1 192 ? 1.383 -17.625 12.586 1 90 192 TYR A O 1
ATOM 1464 N N . GLN A 1 193 ? 2.322 -17.109 14.578 1 88.44 193 GLN A N 1
ATOM 1465 C CA . GLN A 1 193 ? 1.644 -18.219 15.25 1 88.44 193 GLN A CA 1
ATOM 1466 C C . GLN A 1 193 ? 0.195 -17.859 15.57 1 88.44 193 GLN A C 1
ATOM 1468 O O . GLN A 1 193 ? -0.597 -18.719 15.938 1 88.44 193 GLN A O 1
ATOM 1473 N N . SER A 1 194 ? -0.11 -16.562 15.359 1 83.88 194 SER A N 1
ATOM 1474 C CA . SER A 1 194 ? -1.453 -16.109 15.711 1 83.88 194 SER A CA 1
ATOM 1475 C C . SER A 1 194 ? -2.273 -15.789 14.469 1 83.88 194 SER A C 1
ATOM 1477 O O . SER A 1 194 ? -1.745 -15.789 13.359 1 83.88 194 SER A O 1
ATOM 1479 N N . ARG A 1 195 ? -3.576 -15.641 14.75 1 82.44 195 ARG A N 1
ATOM 1480 C CA . ARG A 1 195 ? -4.496 -15.344 13.656 1 82.44 195 ARG A CA 1
ATOM 1481 C C . ARG A 1 195 ? -4.18 -13.992 13.023 1 82.44 195 ARG A C 1
ATOM 1483 O O . ARG A 1 195 ? -3.83 -13.039 13.734 1 82.44 195 ARG A O 1
ATOM 1490 N N . TYR A 1 196 ? -4.281 -13.961 11.664 1 77.56 196 TYR A N 1
ATOM 1491 C CA . TYR A 1 196 ? -3.951 -12.773 10.891 1 77.56 196 TYR A CA 1
ATOM 1492 C C . TYR A 1 196 ? -5.203 -11.953 10.586 1 77.56 196 TYR A C 1
ATOM 1494 O O . TYR A 1 196 ? -5.32 -11.367 9.516 1 77.56 196 TYR A O 1
ATOM 1502 N N . ASP A 1 197 ? -6.152 -11.703 11.266 1 73.56 197 ASP A N 1
ATOM 1503 C CA . ASP A 1 197 ? -7.496 -11.234 10.961 1 73.56 197 ASP A CA 1
ATOM 1504 C C . ASP A 1 197 ? -7.477 -9.766 10.516 1 73.56 197 ASP A C 1
ATOM 1506 O O . ASP A 1 197 ? -8.211 -9.383 9.609 1 73.56 197 ASP A O 1
ATOM 1510 N N . TYR A 1 198 ? -6.566 -9.008 10.828 1 75.38 198 TYR A N 1
ATOM 1511 C CA . TYR A 1 198 ? -6.742 -7.566 10.656 1 75.38 198 TYR A CA 1
ATOM 1512 C C . TYR A 1 198 ? -6.293 -7.121 9.273 1 75.38 198 TYR A C 1
ATOM 1514 O O . TYR A 1 198 ? -6.898 -6.227 8.68 1 75.38 198 TYR A O 1
ATOM 1522 N N . ASN A 1 199 ? -5.277 -7.844 8.719 1 81.44 199 ASN A N 1
ATOM 1523 C CA . ASN A 1 199 ? -4.727 -7.352 7.465 1 81.44 199 ASN A CA 1
ATOM 1524 C C . ASN A 1 199 ? -4.996 -8.32 6.316 1 81.44 199 ASN A C 1
ATOM 1526 O O . ASN A 1 199 ? -4.664 -8.031 5.164 1 81.44 199 ASN A O 1
ATOM 1530 N N . ILE A 1 200 ? -5.734 -9.344 6.535 1 89.12 200 ILE A N 1
ATOM 1531 C CA . ILE A 1 200 ? -5.863 -10.43 5.57 1 89.12 200 ILE A CA 1
ATOM 1532 C C . ILE A 1 200 ? -6.609 -9.93 4.332 1 89.12 200 ILE A C 1
ATOM 1534 O O . ILE A 1 200 ? -6.352 -10.391 3.219 1 89.12 200 ILE A O 1
ATOM 1538 N N . GLU A 1 201 ? -7.426 -8.945 4.496 1 85.62 201 GLU A N 1
ATOM 1539 C CA . GLU A 1 201 ? -8.203 -8.422 3.377 1 85.62 201 GLU A CA 1
ATOM 1540 C C . GLU A 1 201 ? -7.309 -7.695 2.379 1 85.62 201 GLU A C 1
ATOM 1542 O O . GLU A 1 201 ? -7.699 -7.48 1.229 1 85.62 201 GLU A O 1
ATOM 1547 N N . GLY A 1 202 ? -6.199 -7.348 2.85 1 89.19 202 GLY A N 1
ATOM 1548 C CA . GLY A 1 202 ? -5.27 -6.641 1.98 1 89.19 202 GLY A CA 1
ATOM 1549 C C . GLY A 1 202 ? -4.43 -7.57 1.125 1 89.19 202 GLY A C 1
ATOM 1550 O O . GLY A 1 202 ? -3.777 -7.129 0.177 1 89.19 202 GLY A O 1
ATOM 1551 N N . PHE A 1 203 ? -4.539 -8.82 1.374 1 94.62 203 PHE A N 1
ATOM 1552 C CA . PHE A 1 203 ? -3.756 -9.789 0.617 1 94.62 203 PHE A CA 1
ATOM 1553 C C . PHE A 1 203 ? -4.25 -9.883 -0.822 1 94.62 203 PHE A C 1
ATOM 1555 O O . PHE A 1 203 ? -5.457 -9.883 -1.071 1 94.62 203 PHE A O 1
ATOM 1562 N N . SER A 1 204 ? -3.314 -9.93 -1.693 1 95.88 204 SER A N 1
ATOM 1563 C CA . SER A 1 204 ? -3.609 -10.211 -3.094 1 95.88 204 SER A CA 1
ATOM 1564 C C . SER A 1 204 ? -2.488 -11.023 -3.738 1 95.88 204 SER A C 1
ATOM 1566 O O . SER A 1 204 ? -1.367 -11.055 -3.229 1 95.88 204 SER A O 1
ATOM 1568 N N . PHE A 1 205 ? -2.887 -11.781 -4.719 1 98.25 205 PHE A N 1
ATOM 1569 C CA . PHE A 1 205 ? -1.936 -12.578 -5.492 1 98.25 205 PHE A CA 1
ATOM 1570 C C . PHE A 1 205 ? -1.903 -12.117 -6.945 1 98.25 205 PHE A C 1
ATOM 1572 O O . PHE A 1 205 ? -2.949 -11.867 -7.547 1 98.25 205 PHE A O 1
ATOM 1579 N N . LEU A 1 206 ? -0.687 -11.922 -7.461 1 98 206 LEU A N 1
ATOM 1580 C CA . LEU A 1 206 ? -0.498 -11.438 -8.82 1 98 206 LEU A CA 1
ATOM 1581 C C . LEU A 1 206 ? 0.623 -12.195 -9.523 1 98 206 LEU A C 1
ATOM 1583 O O . LEU A 1 206 ? 1.677 -12.445 -8.93 1 98 206 LEU A O 1
ATOM 1587 N N . ILE A 1 207 ? 0.361 -12.609 -10.734 1 97.62 207 ILE A N 1
ATOM 1588 C CA . ILE A 1 207 ? 1.412 -13.141 -11.594 1 97.62 207 ILE A CA 1
ATOM 1589 C C . ILE A 1 207 ? 1.693 -12.164 -12.727 1 97.62 207 ILE A C 1
ATOM 1591 O O . ILE A 1 207 ? 0.766 -11.602 -13.32 1 97.62 207 ILE A O 1
ATOM 1595 N N . ILE A 1 208 ? 2.949 -11.922 -12.945 1 96.75 208 ILE A N 1
ATOM 1596 C CA . ILE A 1 208 ? 3.371 -11.086 -14.062 1 96.75 208 ILE A CA 1
ATOM 1597 C C . ILE A 1 208 ? 4.195 -11.914 -15.039 1 96.75 208 ILE A C 1
ATOM 1599 O O . ILE A 1 208 ? 4.953 -12.797 -14.633 1 96.75 208 ILE A O 1
ATOM 1603 N N . THR A 1 209 ? 4.035 -11.617 -16.281 1 95.81 209 THR A N 1
ATOM 1604 C CA . THR A 1 209 ? 4.789 -12.32 -17.328 1 95.81 209 THR A CA 1
ATOM 1605 C C . THR A 1 209 ? 5.023 -11.414 -18.531 1 95.81 209 THR A C 1
ATOM 1607 O O . THR A 1 209 ? 4.203 -10.531 -18.812 1 95.81 209 THR A O 1
ATOM 1610 N N . SER A 1 210 ? 6.129 -11.609 -19.172 1 94.31 210 SER A N 1
ATOM 1611 C CA . SER A 1 210 ? 6.414 -10.867 -20.406 1 94.31 210 SER A CA 1
ATOM 1612 C C . SER A 1 210 ? 5.891 -11.602 -21.625 1 94.31 210 SER A C 1
ATOM 1614 O O . SER A 1 210 ? 5.957 -11.078 -22.75 1 94.31 210 SER A O 1
ATOM 1616 N N . GLN A 1 211 ? 5.336 -12.766 -21.375 1 89.94 211 GLN A N 1
ATOM 1617 C CA . GLN A 1 211 ? 4.742 -13.539 -22.453 1 89.94 211 GLN A CA 1
ATOM 1618 C C . GLN A 1 211 ? 3.336 -13.047 -22.781 1 89.94 211 GLN A C 1
ATOM 1620 O O . GLN A 1 211 ? 2.539 -12.789 -21.875 1 89.94 211 GLN A O 1
ATOM 1625 N N . LEU A 1 212 ? 3.018 -12.945 -24.031 1 81.31 212 LEU A N 1
ATOM 1626 C CA . LEU A 1 212 ? 1.709 -12.453 -24.453 1 81.31 212 LEU A CA 1
ATOM 1627 C C . LEU A 1 212 ? 0.688 -13.586 -24.484 1 81.31 212 LEU A C 1
ATOM 1629 O O . LEU A 1 212 ? -0.519 -13.344 -24.453 1 81.31 212 LEU A O 1
ATOM 1633 N N . ALA A 1 213 ? 1.143 -14.789 -24.609 1 82.81 213 ALA A N 1
ATOM 1634 C CA . ALA A 1 213 ? 0.231 -15.93 -24.641 1 82.81 213 ALA A CA 1
ATOM 1635 C C . ALA A 1 213 ? 0.653 -16.984 -23.625 1 82.81 213 ALA A C 1
ATOM 1637 O O . ALA A 1 213 ? 1.163 -18.047 -24 1 82.81 213 ALA A O 1
ATOM 1638 N N . PRO A 1 214 ? 0.385 -16.609 -22.438 1 85.56 214 PRO A N 1
ATOM 1639 C CA . PRO A 1 214 ? 0.73 -17.578 -21.406 1 85.56 214 PRO A CA 1
ATOM 1640 C C . PRO A 1 214 ? -0.215 -18.781 -21.375 1 85.56 214 PRO A C 1
ATOM 1642 O O . PRO A 1 214 ? -1.141 -18.859 -22.188 1 85.56 214 PRO A O 1
ATOM 1645 N N . ASN A 1 215 ? 0.05 -19.734 -20.531 1 87.56 215 ASN A N 1
ATOM 1646 C CA . ASN A 1 215 ? -0.738 -20.953 -20.359 1 87.56 215 ASN A CA 1
ATOM 1647 C C . ASN A 1 215 ? -2.227 -20.641 -20.25 1 87.56 215 ASN A C 1
ATOM 1649 O O . ASN A 1 215 ? -2.625 -19.766 -19.469 1 87.56 215 ASN A O 1
ATOM 1653 N N . GLU A 1 216 ? -2.992 -21.328 -21 1 89.12 216 GLU A N 1
ATOM 1654 C CA . GLU A 1 216 ? -4.43 -21.078 -21.078 1 89.12 216 GLU A CA 1
ATOM 1655 C C . GLU A 1 216 ? -5.109 -21.391 -19.75 1 89.12 216 GLU A C 1
ATOM 1657 O O . GLU A 1 216 ? -6.055 -20.719 -19.359 1 89.12 216 GLU A O 1
ATOM 1662 N N . GLU A 1 217 ? -4.652 -22.438 -19.172 1 89.94 217 GLU A N 1
ATOM 1663 C CA . GLU A 1 217 ? -5.23 -22.797 -17.891 1 89.94 217 GLU A CA 1
ATOM 1664 C C . GLU A 1 217 ? -5.109 -21.641 -16.891 1 89.94 217 GLU A C 1
ATOM 1666 O O . GLU A 1 217 ? -6.062 -21.328 -16.172 1 89.94 217 GLU A O 1
ATOM 1671 N N . LEU A 1 218 ? -3.957 -21.031 -16.891 1 90.88 218 LEU A N 1
ATOM 1672 C CA . LEU A 1 218 ? -3.711 -19.906 -16 1 90.88 218 LEU A CA 1
ATOM 1673 C C . LEU A 1 218 ? -4.594 -18.719 -16.359 1 90.88 218 LEU A C 1
ATOM 1675 O O . LEU A 1 218 ? -5.156 -18.062 -15.484 1 90.88 218 LEU A O 1
ATOM 1679 N N . LEU A 1 219 ? -4.781 -18.516 -17.594 1 93 219 LEU A N 1
ATOM 1680 C CA . LEU A 1 219 ? -5.602 -17.406 -18.062 1 93 219 LEU A CA 1
ATOM 1681 C C . LEU A 1 219 ? -7.062 -17.609 -17.672 1 93 219 LEU A C 1
ATOM 1683 O O . LEU A 1 219 ? -7.781 -16.641 -17.422 1 93 219 LEU A O 1
ATOM 1687 N N . ARG A 1 220 ? -7.426 -18.859 -17.594 1 93.75 220 ARG A N 1
ATOM 1688 C CA . ARG A 1 220 ? -8.812 -19.172 -17.234 1 93.75 220 ARG A CA 1
ATOM 1689 C C . ARG A 1 220 ? -9.016 -19.094 -15.727 1 93.75 220 ARG A C 1
ATOM 1691 O O . ARG A 1 220 ? -10.094 -18.703 -15.266 1 93.75 220 ARG A O 1
ATOM 1698 N N . LYS A 1 221 ? -7.992 -19.406 -15.016 1 94.75 221 LYS A N 1
ATOM 1699 C CA . LYS A 1 221 ? -8.094 -19.438 -13.562 1 94.75 221 LYS A CA 1
ATOM 1700 C C . LYS A 1 221 ? -7.902 -18.047 -12.961 1 94.75 221 LYS A C 1
ATOM 1702 O O . LYS A 1 221 ? -8.297 -17.797 -11.82 1 94.75 221 LYS A O 1
ATOM 1707 N N . MET A 1 222 ? -7.301 -17.156 -13.758 1 97 222 MET A N 1
ATOM 1708 C CA . MET A 1 222 ? -7.02 -15.805 -13.273 1 97 222 MET A CA 1
ATOM 1709 C C . MET A 1 222 ? -7.688 -14.758 -14.156 1 97 222 MET A C 1
ATOM 1711 O O . MET A 1 222 ? -8.336 -15.102 -15.148 1 97 222 MET A O 1
ATOM 1715 N N . TYR A 1 223 ? -7.559 -13.516 -13.703 1 97 223 TYR A N 1
ATOM 1716 C CA . TYR A 1 223 ? -8.055 -12.367 -14.461 1 97 223 TYR A CA 1
ATOM 1717 C C . TYR A 1 223 ? -6.965 -11.797 -15.352 1 97 223 TYR A C 1
ATOM 1719 O O . TYR A 1 223 ? -6.078 -11.078 -14.883 1 97 223 TYR A O 1
ATOM 1727 N N . PRO A 1 224 ? -7.043 -12.133 -16.688 1 96.81 224 PRO A N 1
ATOM 1728 C CA . PRO A 1 224 ? -5.961 -11.719 -17.578 1 96.81 224 PRO A CA 1
ATOM 1729 C C . PRO A 1 224 ? -6.004 -10.234 -17.922 1 96.81 224 PRO A C 1
ATOM 1731 O O . PRO A 1 224 ? -7.051 -9.711 -18.312 1 96.81 224 PRO A O 1
ATOM 1734 N N . VAL A 1 225 ? -4.836 -9.633 -17.75 1 97 225 VAL A N 1
ATOM 1735 C CA . VAL A 1 225 ? -4.676 -8.211 -18.062 1 97 225 VAL A CA 1
ATOM 1736 C C . VAL A 1 225 ? -3.51 -8.016 -19.031 1 97 225 VAL A C 1
ATOM 1738 O O . VAL A 1 225 ? -2.408 -8.516 -18.781 1 97 225 VAL A O 1
ATOM 1741 N N . LYS A 1 226 ? -3.791 -7.328 -20.094 1 96.5 226 LYS A N 1
ATOM 1742 C CA . LYS A 1 226 ? -2.729 -6.926 -21 1 96.5 226 LYS A CA 1
ATOM 1743 C C . LYS A 1 226 ? -2.307 -5.48 -20.75 1 96.5 226 LYS A C 1
ATOM 1745 O O . LYS A 1 226 ? -3.135 -4.57 -20.812 1 96.5 226 LYS A O 1
ATOM 1750 N N . VAL A 1 227 ? -1.027 -5.312 -20.516 1 95.81 227 VAL A N 1
ATOM 1751 C CA . VAL A 1 227 ? -0.514 -3.982 -20.219 1 95.81 227 VAL A CA 1
ATOM 1752 C C . VAL A 1 227 ? -0.135 -3.27 -21.516 1 95.81 227 VAL A C 1
ATOM 1754 O O . VAL A 1 227 ? 0.624 -3.805 -22.328 1 95.81 227 VAL A O 1
ATOM 1757 N N . THR A 1 228 ? -0.676 -2.055 -21.609 1 93 228 THR A N 1
ATOM 1758 C CA . THR A 1 228 ? -0.38 -1.255 -22.797 1 93 228 THR A CA 1
ATOM 1759 C C . THR A 1 228 ? 0.496 -0.059 -22.438 1 93 228 THR A C 1
ATOM 1761 O O . THR A 1 228 ? 0.44 0.442 -21.312 1 93 228 THR A O 1
ATOM 1764 N N . ASN A 1 229 ? 1.479 0.292 -23.281 1 81.19 229 ASN A N 1
ATOM 1765 C CA . ASN A 1 229 ? 2.365 1.427 -23.047 1 81.19 229 ASN A CA 1
ATOM 1766 C C . ASN A 1 229 ? 1.804 2.711 -23.641 1 81.19 229 ASN A C 1
ATOM 1768 O O . ASN A 1 229 ? 1.127 2.676 -24.672 1 81.19 229 ASN A O 1
ATOM 1772 N N . MET B 1 1 ? 47.656 10.984 -1.537 1 21.16 1 MET B N 1
ATOM 1773 C CA . MET B 1 1 ? 47.25 11.867 -0.454 1 21.16 1 MET B CA 1
ATOM 1774 C C . MET B 1 1 ? 46.75 13.203 -1.004 1 21.16 1 MET B C 1
ATOM 1776 O O . MET B 1 1 ? 46.344 14.086 -0.239 1 21.16 1 MET B O 1
ATOM 1780 N N . PRO B 1 2 ? 45.938 13.523 -1.999 1 24.89 2 PRO B N 1
ATOM 1781 C CA . PRO B 1 2 ? 46.344 14.82 -2.535 1 24.89 2 PRO B CA 1
ATOM 1782 C C . PRO B 1 2 ? 46.25 15.938 -1.505 1 24.89 2 PRO B C 1
ATOM 1784 O O . PRO B 1 2 ? 45.531 15.812 -0.513 1 24.89 2 PRO B O 1
ATOM 1787 N N . PRO B 1 3 ? 47.094 17.078 -1.772 1 24.39 3 PRO B N 1
ATOM 1788 C CA . PRO B 1 3 ? 47.531 18.156 -0.869 1 24.39 3 PRO B CA 1
ATOM 1789 C C . PRO B 1 3 ? 46.344 19.031 -0.403 1 24.39 3 PRO B C 1
ATOM 1791 O O . PRO B 1 3 ? 45.312 19.062 -1.058 1 24.39 3 PRO B O 1
ATOM 1794 N N . PRO B 1 4 ? 46.438 19.703 0.75 1 24.44 4 PRO B N 1
ATOM 1795 C CA . PRO B 1 4 ? 45.656 20.453 1.731 1 24.44 4 PRO B CA 1
ATOM 1796 C C . PRO B 1 4 ? 45.25 21.844 1.228 1 24.44 4 PRO B C 1
ATOM 1798 O O . PRO B 1 4 ? 44.656 22.625 1.973 1 24.44 4 PRO B O 1
ATOM 1801 N N . THR B 1 5 ? 44.938 21.953 -0.126 1 20.14 5 THR B N 1
ATOM 1802 C CA . THR B 1 5 ? 45.156 23.344 -0.485 1 20.14 5 THR B CA 1
ATOM 1803 C C . THR B 1 5 ? 44.375 24.266 0.463 1 20.14 5 THR B C 1
ATOM 1805 O O . THR B 1 5 ? 43.219 24.062 0.736 1 20.14 5 THR B O 1
ATOM 1808 N N . LYS B 1 6 ? 45.062 25.25 1.02 1 17.39 6 LYS B N 1
ATOM 1809 C CA . LYS B 1 6 ? 45.125 26.219 2.121 1 17.39 6 LYS B CA 1
ATOM 1810 C C . LYS B 1 6 ? 44.125 27.359 1.898 1 17.39 6 LYS B C 1
ATOM 1812 O O . LYS B 1 6 ? 43.531 27.844 2.85 1 17.39 6 LYS B O 1
ATOM 1817 N N . SER B 1 7 ? 43.875 28.047 0.731 1 18.33 7 SER B N 1
ATOM 1818 C CA . SER B 1 7 ? 44.281 29.453 0.877 1 18.33 7 SER B CA 1
ATOM 1819 C C . SER B 1 7 ? 43.219 30.25 1.627 1 18.33 7 SER B C 1
ATOM 1821 O O . SER B 1 7 ? 42.094 29.781 1.79 1 18.33 7 SER B O 1
ATOM 1823 N N . VAL B 1 8 ? 43 31.641 1.104 1 18.33 8 VAL B N 1
ATOM 1824 C CA . VAL B 1 8 ? 43.188 33.031 1.509 1 18.33 8 VAL B CA 1
ATOM 1825 C C . VAL B 1 8 ? 41.844 33.625 1.935 1 18.33 8 VAL B C 1
ATOM 1827 O O . VAL B 1 8 ? 40.812 33.375 1.297 1 18.33 8 VAL B O 1
ATOM 1830 N N . ALA B 1 9 ? 41.875 34.281 3.076 1 17.3 9 ALA B N 1
ATOM 1831 C CA . ALA B 1 9 ? 41.062 34.969 4.086 1 17.3 9 ALA B CA 1
ATOM 1832 C C . ALA B 1 9 ? 40.375 36.188 3.496 1 17.3 9 ALA B C 1
ATOM 1834 O O . ALA B 1 9 ? 41.031 37.125 3.025 1 17.3 9 ALA B O 1
ATOM 1835 N N . LYS B 1 10 ? 39.531 35.969 2.4 1 21.64 10 LYS B N 1
ATOM 1836 C CA . LYS B 1 10 ? 39.094 37.219 1.833 1 21.64 10 LYS B CA 1
ATOM 1837 C C . LYS B 1 10 ? 38.719 38.219 2.932 1 21.64 10 LYS B C 1
ATOM 1839 O O . LYS B 1 10 ? 38 37.875 3.865 1 21.64 10 LYS B O 1
ATOM 1844 N N . PRO B 1 11 ? 39.25 39.562 2.902 1 16.47 11 PRO B N 1
ATOM 1845 C CA . PRO B 1 11 ? 39.281 40.656 3.885 1 16.47 11 PRO B CA 1
ATOM 1846 C C . PRO B 1 11 ? 37.906 41.188 4.242 1 16.47 11 PRO B C 1
ATOM 1848 O O . PRO B 1 11 ? 36.969 41.062 3.453 1 16.47 11 PRO B O 1
ATOM 1851 N N . ALA B 1 12 ? 37.688 41.625 5.543 1 19.22 12 ALA B N 1
ATOM 1852 C CA . ALA B 1 12 ? 36.719 42 6.559 1 19.22 12 ALA B CA 1
ATOM 1853 C C . ALA B 1 12 ? 36.094 43.375 6.227 1 19.22 12 ALA B C 1
ATOM 1855 O O . ALA B 1 12 ? 35.281 43.875 6.984 1 19.22 12 ALA B O 1
ATOM 1856 N N . PRO B 1 13 ? 35.812 43.719 4.762 1 19.09 13 PRO B N 1
ATOM 1857 C CA . PRO B 1 13 ? 35.875 45.188 4.809 1 19.09 13 PRO B CA 1
ATOM 1858 C C . PRO B 1 13 ? 35 45.781 5.902 1 19.09 13 PRO B C 1
ATOM 1860 O O . PRO B 1 13 ? 34.031 45.125 6.348 1 19.09 13 PRO B O 1
ATOM 1863 N N . LYS B 1 14 ? 35.406 47.062 6.297 1 19.17 14 LYS B N 1
ATOM 1864 C CA . LYS B 1 14 ? 35.281 47.969 7.438 1 19.17 14 LYS B CA 1
ATOM 1865 C C . LYS B 1 14 ? 33.875 48.531 7.562 1 19.17 14 LYS B C 1
ATOM 1867 O O . LYS B 1 14 ? 33.188 48.688 6.559 1 19.17 14 LYS B O 1
ATOM 1872 N N . PRO B 1 15 ? 33.438 49.031 8.734 1 19.62 15 PRO B N 1
ATOM 1873 C CA . PRO B 1 15 ? 32.344 49.281 9.664 1 19.62 15 PRO B CA 1
ATOM 1874 C C . PRO B 1 15 ? 31.578 50.562 9.359 1 19.62 15 PRO B C 1
ATOM 1876 O O . PRO B 1 15 ? 30.562 50.844 9.984 1 19.62 15 PRO B O 1
ATOM 1879 N N . ALA B 1 16 ? 31.203 50.906 8 1 19.98 16 ALA B N 1
ATOM 1880 C CA . ALA B 1 16 ? 31.094 52.344 7.883 1 19.98 16 ALA B CA 1
ATOM 1881 C C . ALA B 1 16 ? 30.203 52.938 8.977 1 19.98 16 ALA B C 1
ATOM 1883 O O . ALA B 1 16 ? 29.328 52.219 9.5 1 19.98 16 ALA B O 1
ATOM 1884 N N . PRO B 1 17 ? 30.484 54.281 9.344 1 18.08 17 PRO B N 1
ATOM 1885 C CA . PRO B 1 17 ? 30.297 55.188 10.469 1 18.08 17 PRO B CA 1
ATOM 1886 C C . PRO B 1 17 ? 28.859 55.688 10.594 1 18.08 17 PRO B C 1
ATOM 1888 O O . PRO B 1 17 ? 28.141 55.75 9.594 1 18.08 17 PRO B O 1
ATOM 1891 N N . LYS B 1 18 ? 28.188 55.562 11.727 1 20.3 18 LYS B N 1
ATOM 1892 C CA . LYS B 1 18 ? 26.875 55.781 12.328 1 20.3 18 LYS B CA 1
ATOM 1893 C C . LYS B 1 18 ? 26.5 57.281 12.305 1 20.3 18 LYS B C 1
ATOM 1895 O O . LYS B 1 18 ? 27.141 58.094 12.984 1 20.3 18 LYS B O 1
ATOM 1900 N N . THR B 1 19 ? 26.453 57.875 11.016 1 18.91 19 THR B N 1
ATOM 1901 C CA . THR B 1 19 ? 26.312 59.312 11.086 1 18.91 19 THR B CA 1
ATOM 1902 C C . THR B 1 19 ? 25.141 59.719 11.992 1 18.91 19 THR B C 1
ATOM 1904 O O . THR B 1 19 ? 24.141 59 12.062 1 18.91 19 THR B O 1
ATOM 1907 N N . GLY B 1 20 ? 25.281 60.688 12.922 1 16.73 20 GLY B N 1
ATOM 1908 C CA . GLY B 1 20 ? 24.797 61.281 14.156 1 16.73 20 GLY B CA 1
ATOM 1909 C C . GLY B 1 20 ? 23.562 62.125 13.953 1 16.73 20 GLY B C 1
ATOM 1910 O O . GLY B 1 20 ? 23.016 62.688 14.914 1 16.73 20 GLY B O 1
ATOM 1911 N N . VAL B 1 21 ? 22.906 62.25 12.75 1 19.08 21 VAL B N 1
ATOM 1912 C CA . VAL B 1 21 ? 22.422 63.594 12.664 1 19.08 21 VAL B CA 1
ATOM 1913 C C . VAL B 1 21 ? 21.391 63.875 13.766 1 19.08 21 VAL B C 1
ATOM 1915 O O . VAL B 1 21 ? 20.625 62.969 14.117 1 19.08 21 VAL B O 1
ATOM 1918 N N . LYS B 1 22 ? 21.516 65.062 14.281 1 17.95 22 LYS B N 1
ATOM 1919 C CA . LYS B 1 22 ? 21.203 65.938 15.438 1 17.95 22 LYS B CA 1
ATOM 1920 C C . LYS B 1 22 ? 19.703 66.188 15.555 1 17.95 22 LYS B C 1
ATOM 1922 O O . LYS B 1 22 ? 18.953 65.875 14.617 1 17.95 22 LYS B O 1
ATOM 1927 N N . GLY B 1 23 ? 19.281 67.312 16.203 1 17.08 23 GLY B N 1
ATOM 1928 C CA . GLY B 1 23 ? 18.656 67.875 17.406 1 17.08 23 GLY B CA 1
ATOM 1929 C C . GLY B 1 23 ? 17.266 68.438 17.188 1 17.08 23 GLY B C 1
ATOM 1930 O O . GLY B 1 23 ? 16.656 69 18.094 1 17.08 23 GLY B O 1
ATOM 1931 N N . LEU B 1 24 ? 16.562 68.25 16.016 1 19.3 24 LEU B N 1
ATOM 1932 C CA . LEU B 1 24 ? 15.781 69.438 15.766 1 19.3 24 LEU B CA 1
ATOM 1933 C C . LEU B 1 24 ? 14.82 69.688 16.922 1 19.3 24 LEU B C 1
ATOM 1935 O O . LEU B 1 24 ? 14.281 68.75 17.516 1 19.3 24 LEU B O 1
ATOM 1939 N N . PRO B 1 25 ? 14.531 71.062 17.109 1 19.31 25 PRO B N 1
ATOM 1940 C CA . PRO B 1 25 ? 14.094 71.875 18.25 1 19.31 25 PRO B CA 1
ATOM 1941 C C . PRO B 1 25 ? 12.625 71.625 18.609 1 19.31 25 PRO B C 1
ATOM 1943 O O . PRO B 1 25 ? 11.844 71.188 17.75 1 19.31 25 PRO B O 1
ATOM 1946 N N . LYS B 1 26 ? 12.289 71.812 19.891 1 18.95 26 LYS B N 1
ATOM 1947 C CA . LYS B 1 26 ? 11.234 71.625 20.891 1 18.95 26 LYS B CA 1
ATOM 1948 C C . LYS B 1 26 ? 10.031 72.5 20.609 1 18.95 26 LYS B C 1
ATOM 1950 O O . LYS B 1 26 ? 10.102 73.688 20.797 1 18.95 26 LYS B O 1
ATOM 1955 N N . ALA B 1 27 ? 9.477 72.438 19.297 1 20.33 27 ALA B N 1
ATOM 1956 C CA . ALA B 1 27 ? 8.562 73.562 19.047 1 20.33 27 ALA B CA 1
ATOM 1957 C C . ALA B 1 27 ? 7.59 73.75 20.203 1 20.33 27 ALA B C 1
ATOM 1959 O O . ALA B 1 27 ? 7.277 72.75 20.922 1 20.33 27 ALA B O 1
ATOM 1960 N N . PRO B 1 28 ? 7.148 75 20.344 1 20.09 28 PRO B N 1
ATOM 1961 C CA . PRO B 1 28 ? 6.617 75.812 21.453 1 20.09 28 PRO B CA 1
ATOM 1962 C C . PRO B 1 28 ? 5.227 75.375 21.891 1 20.09 28 PRO B C 1
ATOM 1964 O O . PRO B 1 28 ? 4.523 74.688 21.125 1 20.09 28 PRO B O 1
ATOM 1967 N N . ALA B 1 29 ? 4.883 75.688 23.203 1 19.66 29 ALA B N 1
ATOM 1968 C CA . ALA B 1 29 ? 3.957 75.375 24.297 1 19.66 29 ALA B CA 1
ATOM 1969 C C . ALA B 1 29 ? 2.559 75.875 23.984 1 19.66 29 ALA B C 1
ATOM 1971 O O . ALA B 1 29 ? 1.727 76.062 24.891 1 19.66 29 ALA B O 1
ATOM 1972 N N . LYS B 1 30 ? 2.072 75.75 22.719 1 19.89 30 LYS B N 1
ATOM 1973 C CA . LYS B 1 30 ? 0.921 76.625 22.5 1 19.89 30 LYS B CA 1
ATOM 1974 C C . LYS B 1 30 ? -0.078 76.5 23.656 1 19.89 30 LYS B C 1
ATOM 1976 O O . LYS B 1 30 ? -0.29 75.375 24.203 1 19.89 30 LYS B O 1
ATOM 1981 N N . ALA B 1 31 ? -0.59 77.688 24.109 1 20.92 31 ALA B N 1
ATOM 1982 C CA . ALA B 1 31 ? -1.349 78.25 25.219 1 20.92 31 ALA B CA 1
ATOM 1983 C C . ALA B 1 31 ? -2.773 77.75 25.25 1 20.92 31 ALA B C 1
ATOM 1985 O O . ALA B 1 31 ? -3.35 77.438 24.203 1 20.92 31 ALA B O 1
ATOM 1986 N N . LYS B 1 32 ? -3.215 77.25 26.422 1 21.91 32 LYS B N 1
ATOM 1987 C CA . LYS B 1 32 ? -4.367 76.562 27 1 21.91 32 LYS B CA 1
ATOM 1988 C C . LYS B 1 32 ? -5.633 77.438 26.875 1 21.91 32 LYS B C 1
ATOM 1990 O O . LYS B 1 32 ? -5.77 78.438 27.562 1 21.91 32 LYS B O 1
ATOM 1995 N N . PRO B 1 33 ? -6.043 77.875 25.656 1 21.2 33 PRO B N 1
ATOM 1996 C CA . PRO B 1 33 ? -7.098 78.875 25.906 1 21.2 33 PRO B CA 1
ATOM 1997 C C . PRO B 1 33 ? -8.211 78.312 26.797 1 21.2 33 PRO B C 1
ATOM 1999 O O . PRO B 1 33 ? -8.445 77.125 26.828 1 21.2 33 PRO B O 1
ATOM 2002 N N . ALA B 1 34 ? -8.688 79.062 27.828 1 21.27 34 ALA B N 1
ATOM 2003 C CA . ALA B 1 34 ? -9.492 79.062 29.047 1 21.27 34 ALA B CA 1
ATOM 2004 C C . ALA B 1 34 ? -10.969 78.812 28.719 1 21.27 34 ALA B C 1
ATOM 2006 O O . ALA B 1 34 ? -11.805 78.75 29.625 1 21.27 34 ALA B O 1
ATOM 2007 N N . GLY B 1 35 ? -11.391 78.688 27.453 1 21.16 35 GLY B N 1
ATOM 2008 C CA . GLY B 1 35 ? -12.758 79.125 27.328 1 21.16 35 GLY B CA 1
ATOM 2009 C C . GLY B 1 35 ? -13.75 78.312 28.141 1 21.16 35 GLY B C 1
ATOM 2010 O O . GLY B 1 35 ? -13.648 77.125 28.203 1 21.16 35 GLY B O 1
ATOM 2011 N N . GLY B 1 36 ? -14.32 78.812 29.297 1 21.5 36 GLY B N 1
ATOM 2012 C CA . GLY B 1 36 ? -15.195 78.438 30.375 1 21.5 36 GLY B CA 1
ATOM 2013 C C . GLY B 1 36 ? -16.578 78 29.891 1 21.5 36 GLY B C 1
ATOM 2014 O O . GLY B 1 36 ? -17.484 77.812 30.703 1 21.5 36 GLY B O 1
ATOM 2015 N N . ALA B 1 37 ? -16.875 77.812 28.625 1 23.8 37 ALA B N 1
ATOM 2016 C CA . ALA B 1 37 ? -18.312 77.875 28.359 1 23.8 37 ALA B CA 1
ATOM 2017 C C . ALA B 1 37 ? -19.094 76.875 29.141 1 23.8 37 ALA B C 1
ATOM 2019 O O . ALA B 1 37 ? -18.641 75.688 29.312 1 23.8 37 ALA B O 1
ATOM 2020 N N . SER B 1 38 ? -20.047 77.312 30.031 1 23.97 38 SER B N 1
ATOM 2021 C CA . SER B 1 38 ? -20.953 76.75 31 1 23.97 38 SER B CA 1
ATOM 2022 C C . SER B 1 38 ? -21.875 75.75 30.359 1 23.97 38 SER B C 1
ATOM 2024 O O . SER B 1 38 ? -22.609 76.062 29.422 1 23.97 38 SER B O 1
ATOM 2026 N N . LYS B 1 39 ? -21.484 74.562 30.109 1 25.38 39 LYS B N 1
ATOM 2027 C CA . LYS B 1 39 ? -22.234 73.5 29.453 1 25.38 39 LYS B CA 1
ATOM 2028 C C . LYS B 1 39 ? -23.516 73.188 30.203 1 25.38 39 LYS B C 1
ATOM 2030 O O . LYS B 1 39 ? -23.484 72.875 31.406 1 25.38 39 LYS B O 1
ATOM 2035 N N . ALA B 1 40 ? -24.578 73.875 29.781 1 28.56 40 ALA B N 1
ATOM 2036 C CA . ALA B 1 40 ? -25.906 73.562 30.312 1 28.56 40 ALA B CA 1
ATOM 2037 C C . ALA B 1 40 ? -26.172 72.062 30.359 1 28.56 40 ALA B C 1
ATOM 2039 O O . ALA B 1 40 ? -25.688 71.312 29.531 1 28.56 40 ALA B O 1
ATOM 2040 N N . PRO B 1 41 ? -26.609 71.562 31.578 1 27.05 41 PRO B N 1
ATOM 2041 C CA . PRO B 1 41 ? -26.781 70.125 31.953 1 27.05 41 PRO B CA 1
ATOM 2042 C C . PRO B 1 41 ? -27.703 69.375 30.984 1 27.05 41 PRO B C 1
ATOM 2044 O O . PRO B 1 41 ? -28.844 69.812 30.766 1 27.05 41 PRO B O 1
ATOM 2047 N N . ALA B 1 42 ? -27.234 69.062 29.766 1 28.7 42 ALA B N 1
ATOM 2048 C CA . ALA B 1 42 ? -28.156 68.312 28.922 1 28.7 42 ALA B CA 1
ATOM 2049 C C . ALA B 1 42 ? -28.797 67.125 29.688 1 28.7 42 ALA B C 1
ATOM 2051 O O . ALA B 1 42 ? -28.141 66.5 30.531 1 28.7 42 ALA B O 1
ATOM 2052 N N . SER B 1 43 ? -30.109 67.312 29.922 1 29.86 43 SER B N 1
ATOM 2053 C CA . SER B 1 43 ? -30.953 66.312 30.531 1 29.86 43 SER B CA 1
ATOM 2054 C C . SER B 1 43 ? -30.719 64.938 29.906 1 29.86 43 SER B C 1
ATOM 2056 O O . SER B 1 43 ? -30.688 64.812 28.688 1 29.86 43 SER B O 1
ATOM 2058 N N . LYS B 1 44 ? -29.938 64.062 30.641 1 30.2 44 LYS B N 1
ATOM 2059 C CA . LYS B 1 44 ? -29.625 62.719 30.234 1 30.2 44 LYS B CA 1
ATOM 2060 C C . LYS B 1 44 ? -30.906 61.969 29.844 1 30.2 44 LYS B C 1
ATOM 2062 O O . LYS B 1 44 ? -31.812 61.812 30.656 1 30.2 44 LYS B O 1
ATOM 2067 N N . ALA B 1 45 ? -31.344 62.219 28.547 1 35.16 45 ALA B N 1
ATOM 2068 C CA . ALA B 1 45 ? -32.406 61.344 28.109 1 35.16 45 ALA B CA 1
ATOM 2069 C C . ALA B 1 45 ? -32.125 59.906 28.547 1 35.16 45 ALA B C 1
ATOM 2071 O O . ALA B 1 45 ? -30.953 59.5 28.625 1 35.16 45 ALA B O 1
ATOM 2072 N N . PRO B 1 46 ? -33.062 59.281 29.328 1 33.66 46 PRO B N 1
ATOM 2073 C CA . PRO B 1 46 ? -32.812 57.906 29.781 1 33.66 46 PRO B CA 1
ATOM 2074 C C . PRO B 1 46 ? -32.312 57 28.656 1 33.66 46 PRO B C 1
ATOM 2076 O O . PRO B 1 46 ? -32.844 57.062 27.531 1 33.66 46 PRO B O 1
ATOM 2079 N N . ALA B 1 47 ? -31.016 56.75 28.609 1 34.53 47 ALA B N 1
ATOM 2080 C CA . ALA B 1 47 ? -30.453 55.812 27.656 1 34.53 47 ALA B CA 1
ATOM 2081 C C . ALA B 1 47 ? -31.328 54.562 27.547 1 34.53 47 ALA B C 1
ATOM 2083 O O . ALA B 1 47 ? -31.766 54 28.562 1 34.53 47 ALA B O 1
ATOM 2084 N N . ALA B 1 48 ? -32.188 54.562 26.531 1 38.66 48 ALA B N 1
ATOM 2085 C CA . ALA B 1 48 ? -32.812 53.312 26.172 1 38.66 48 ALA B CA 1
ATOM 2086 C C . ALA B 1 48 ? -31.859 52.156 26.312 1 38.66 48 ALA B C 1
ATOM 2088 O O . ALA B 1 48 ? -30.719 52.219 25.828 1 38.66 48 ALA B O 1
ATOM 2089 N N . THR B 1 49 ? -31.922 51.531 27.484 1 37.78 49 THR B N 1
ATOM 2090 C CA . THR B 1 49 ? -31.188 50.281 27.609 1 37.78 49 THR B CA 1
ATOM 2091 C C . THR B 1 49 ? -31.344 49.406 26.359 1 37.78 49 THR B C 1
ATOM 2093 O O . THR B 1 49 ? -32.469 48.969 26.031 1 37.78 49 THR B O 1
ATOM 2096 N N . THR B 1 50 ? -30.828 49.875 25.234 1 38.75 50 THR B N 1
ATOM 2097 C CA . THR B 1 50 ? -30.781 48.875 24.188 1 38.75 50 THR B CA 1
ATOM 2098 C C . THR B 1 50 ? -30.375 47.5 24.766 1 38.75 50 THR B C 1
ATOM 2100 O O . THR B 1 50 ? -29.312 47.375 25.375 1 38.75 50 THR B O 1
ATOM 2103 N N . ALA B 1 51 ? -31.359 46.781 25.219 1 38.25 51 ALA B N 1
ATOM 2104 C CA . ALA B 1 51 ? -31.016 45.406 25.516 1 38.25 51 ALA B CA 1
ATOM 2105 C C . ALA B 1 51 ? -30.062 44.844 24.453 1 38.25 51 ALA B C 1
ATOM 2107 O O . ALA B 1 51 ? -30.391 44.812 23.266 1 38.25 51 ALA B O 1
ATOM 2108 N N . ALA B 1 52 ? -28.875 45.125 24.562 1 34.5 52 ALA B N 1
ATOM 2109 C CA . ALA B 1 52 ? -27.922 44.406 23.734 1 34.5 52 ALA B CA 1
ATOM 2110 C C . ALA B 1 52 ? -28.359 42.938 23.531 1 34.5 52 ALA B C 1
ATOM 2112 O O . ALA B 1 52 ? -28.609 42.219 24.5 1 34.5 52 ALA B O 1
ATOM 2113 N N . LYS B 1 53 ? -29.188 42.656 22.547 1 41.06 53 LYS B N 1
ATOM 2114 C CA . LYS B 1 53 ? -29.312 41.25 22.156 1 41.06 53 LYS B CA 1
ATOM 2115 C C . LYS B 1 53 ? -28 40.5 22.391 1 41.06 53 LYS B C 1
ATOM 2117 O O . LYS B 1 53 ? -26.953 40.844 21.844 1 41.06 53 LYS B O 1
ATOM 2122 N N . LYS B 1 54 ? -27.875 40.125 23.672 1 39.31 54 LYS B N 1
ATOM 2123 C CA . LYS B 1 54 ? -26.75 39.188 23.875 1 39.31 54 LYS B CA 1
ATOM 2124 C C . LYS B 1 54 ? -26.406 38.438 22.594 1 39.31 54 LYS B C 1
ATOM 2126 O O . LYS B 1 54 ? -27.281 37.812 21.984 1 39.31 54 LYS B O 1
ATOM 2131 N N . GLU B 1 55 ? -25.438 38.938 21.812 1 44.88 55 GLU B N 1
ATOM 2132 C CA . GLU B 1 55 ? -24.969 38.094 20.719 1 44.88 55 GLU B CA 1
ATOM 2133 C C . GLU B 1 55 ? -25 36.625 21.094 1 44.88 55 GLU B C 1
ATOM 2135 O O . GLU B 1 55 ? -24.656 36.25 22.219 1 44.88 55 GLU B O 1
ATOM 2140 N N . PRO B 1 56 ? -25.953 35.844 20.547 1 46.28 56 PRO B N 1
ATOM 2141 C CA . PRO B 1 56 ? -25.969 34.438 20.891 1 46.28 56 PRO B CA 1
ATOM 2142 C C . PRO B 1 56 ? -24.578 33.906 21.25 1 46.28 56 PRO B C 1
ATOM 2144 O O . PRO B 1 56 ? -23.578 34.344 20.688 1 46.28 56 PRO B O 1
ATOM 2147 N N . GLU B 1 57 ? -24.266 33.594 22.5 1 48.38 57 GLU B N 1
ATOM 2148 C CA . GLU B 1 57 ? -23.047 32.906 22.891 1 48.38 57 GLU B CA 1
ATOM 2149 C C . GLU B 1 57 ? -22.5 32.062 21.75 1 48.38 57 GLU B C 1
ATOM 2151 O O . GLU B 1 57 ? -23.281 31.438 21.031 1 48.38 57 GLU B O 1
ATOM 2156 N N . PRO B 1 58 ? -21.391 32.344 21.219 1 51.25 58 PRO B N 1
ATOM 2157 C CA . PRO B 1 58 ? -20.844 31.484 20.156 1 51.25 58 PRO B CA 1
ATOM 2158 C C . PRO B 1 58 ? -21.172 30 20.359 1 51.25 58 PRO B C 1
ATOM 2160 O O . PRO B 1 58 ? -21.156 29.5 21.484 1 51.25 58 PRO B O 1
ATOM 2163 N N . ALA B 1 59 ? -22.078 29.438 19.656 1 51.94 59 ALA B N 1
ATOM 2164 C CA . ALA B 1 59 ? -22.469 28.031 19.688 1 51.94 59 ALA B CA 1
ATOM 2165 C C . ALA B 1 59 ? -21.297 27.141 20.094 1 51.94 59 ALA B C 1
ATOM 2167 O O . ALA B 1 59 ? -20.141 27.406 19.734 1 51.94 59 ALA B O 1
ATOM 2168 N N . LYS B 1 60 ? -21.297 26.578 21.297 1 58.69 60 LYS B N 1
ATOM 2169 C CA . LYS B 1 60 ? -20.312 25.625 21.781 1 58.69 60 LYS B CA 1
ATOM 2170 C C . LYS B 1 60 ? -19.891 24.641 20.688 1 58.69 60 LYS B C 1
ATOM 2172 O O . LYS B 1 60 ? -20.75 24.125 19.969 1 58.69 60 LYS B O 1
ATOM 2177 N N . PRO B 1 61 ? -18.641 24.719 20.234 1 64.5 61 PRO B N 1
ATOM 2178 C CA . PRO B 1 61 ? -18.203 23.859 19.141 1 64.5 61 PRO B CA 1
ATOM 2179 C C . PRO B 1 61 ? -18.625 22.391 19.328 1 64.5 61 PRO B C 1
ATOM 2181 O O . PRO B 1 61 ? -18.766 21.938 20.469 1 64.5 61 PRO B O 1
ATOM 2184 N N . ALA B 1 62 ? -19.328 21.812 18.438 1 72.31 62 ALA B N 1
ATOM 2185 C CA . ALA B 1 62 ? -19.766 20.406 18.438 1 72.31 62 ALA B CA 1
ATOM 2186 C C . ALA B 1 62 ? -18.703 19.5 19.047 1 72.31 62 ALA B C 1
ATOM 2188 O O . ALA B 1 62 ? -17.5 19.781 18.938 1 72.31 62 ALA B O 1
ATOM 2189 N N . PRO B 1 63 ? -19.094 18.703 19.953 1 85.75 63 PRO B N 1
ATOM 2190 C CA . PRO B 1 63 ? -18.156 17.766 20.578 1 85.75 63 PRO B CA 1
ATOM 2191 C C . PRO B 1 63 ? -17.328 16.984 19.578 1 85.75 63 PRO B C 1
ATOM 2193 O O . PRO B 1 63 ? -17.812 16.656 18.484 1 85.75 63 PRO B O 1
ATOM 2196 N N . ILE B 1 64 ? -16.047 16.922 19.797 1 89.5 64 ILE B N 1
ATOM 2197 C CA . ILE B 1 64 ? -15.125 16.141 18.984 1 89.5 64 ILE B CA 1
ATOM 2198 C C . ILE B 1 64 ? -15.32 14.656 19.266 1 89.5 64 ILE B C 1
ATOM 2200 O O . ILE B 1 64 ? -15.242 14.227 20.422 1 89.5 64 ILE B O 1
ATOM 2204 N N . VAL B 1 65 ? -15.703 13.883 18.328 1 90.69 65 VAL B N 1
ATOM 2205 C CA . VAL B 1 65 ? -15.891 12.438 18.453 1 90.69 65 VAL B CA 1
ATOM 2206 C C . VAL B 1 65 ? -14.586 11.719 18.109 1 90.69 65 VAL B C 1
ATOM 2208 O O . VAL B 1 65 ? -14.047 11.883 17.016 1 90.69 65 VAL B O 1
ATOM 2211 N N . ILE B 1 66 ? -14.094 11 19.062 1 94.44 66 ILE B N 1
ATOM 2212 C CA . ILE B 1 66 ? -12.852 10.25 18.875 1 94.44 66 ILE B CA 1
ATOM 2213 C C . ILE B 1 66 ? -13.172 8.773 18.672 1 94.44 66 ILE B C 1
ATOM 2215 O O . ILE B 1 66 ? -13.859 8.156 19.484 1 94.44 66 ILE B O 1
ATOM 2219 N N . THR B 1 67 ? -12.703 8.227 17.641 1 95.38 67 THR B N 1
ATOM 2220 C CA . THR B 1 67 ? -12.898 6.812 17.359 1 95.38 67 THR B CA 1
ATOM 2221 C C . THR B 1 67 ? -11.734 5.988 17.906 1 95.38 67 THR B C 1
ATOM 2223 O O . THR B 1 67 ? -10.57 6.348 17.719 1 95.38 67 THR B O 1
ATOM 2226 N N . GLU B 1 68 ? -12.039 4.887 18.531 1 95.94 68 GLU B N 1
ATOM 2227 C CA . GLU B 1 68 ? -11.008 3.99 19.031 1 95.94 68 GLU B CA 1
ATOM 2228 C C . GLU B 1 68 ? -10.727 2.855 18.047 1 95.94 68 GLU B C 1
ATOM 2230 O O . GLU B 1 68 ? -11.656 2.213 17.562 1 95.94 68 GLU B O 1
ATOM 2235 N N . VAL B 1 69 ? -9.43 2.67 17.812 1 95.06 69 VAL B N 1
ATOM 2236 C CA . VAL B 1 69 ? -9.023 1.618 16.891 1 95.06 69 VAL B CA 1
ATOM 2237 C C . VAL B 1 69 ? -7.871 0.82 17.5 1 95.06 69 VAL B C 1
ATOM 2239 O O . VAL B 1 69 ? -6.859 1.394 17.906 1 95.06 69 VAL B O 1
ATOM 2242 N N . PRO B 1 70 ? -8.031 -0.556 17.625 1 92.88 70 PRO B N 1
ATOM 2243 C CA . PRO B 1 70 ? -6.879 -1.351 18.062 1 92.88 70 PRO B CA 1
ATOM 2244 C C . PRO B 1 70 ? -5.68 -1.21 17.125 1 92.88 70 PRO B C 1
ATOM 2246 O O . PRO B 1 70 ? -5.848 -1.098 15.914 1 92.88 70 PRO B O 1
ATOM 2249 N N . PHE B 1 71 ? -4.555 -1.307 17.703 1 92.19 71 PHE B N 1
ATOM 2250 C CA . PHE B 1 71 ? -3.324 -1.123 16.938 1 92.19 71 PHE B CA 1
ATOM 2251 C C . PHE B 1 71 ? -3.285 -2.062 15.734 1 92.19 71 PHE B C 1
ATOM 2253 O O . PHE B 1 71 ? -2.914 -1.655 14.633 1 92.19 71 PHE B O 1
ATOM 2260 N N . LYS B 1 72 ? -3.719 -3.229 15.922 1 85 72 LYS B N 1
ATOM 2261 C CA . LYS B 1 72 ? -3.648 -4.262 14.891 1 85 72 LYS B CA 1
ATOM 2262 C C . LYS B 1 72 ? -4.5 -3.895 13.68 1 85 72 LYS B C 1
ATOM 2264 O O . LYS B 1 72 ? -4.316 -4.449 12.594 1 85 72 LYS B O 1
ATOM 2269 N N . GLN B 1 73 ? -5.355 -2.855 13.867 1 89.69 73 GLN B N 1
ATOM 2270 C CA . GLN B 1 73 ? -6.285 -2.514 12.797 1 89.69 73 GLN B CA 1
ATOM 2271 C C . GLN B 1 73 ? -5.949 -1.151 12.195 1 89.69 73 GLN B C 1
ATOM 2273 O O . GLN B 1 73 ? -6.59 -0.719 11.234 1 89.69 73 GLN B O 1
ATOM 2278 N N . VAL B 1 74 ? -4.996 -0.52 12.688 1 91.38 74 VAL B N 1
ATOM 2279 C CA . VAL B 1 74 ? -4.68 0.844 12.273 1 91.38 74 VAL B CA 1
ATOM 2280 C C . VAL B 1 74 ? -4.258 0.856 10.805 1 91.38 74 VAL B C 1
ATOM 2282 O O . VAL B 1 74 ? -4.676 1.727 10.039 1 91.38 74 VAL B O 1
ATOM 2285 N N . ASP B 1 75 ? -3.473 -0.106 10.477 1 89.69 75 ASP B N 1
ATOM 2286 C CA . ASP B 1 75 ? -2.99 -0.21 9.109 1 89.69 75 ASP B CA 1
ATOM 2287 C C . ASP B 1 75 ? -4.152 -0.291 8.117 1 89.69 75 ASP B C 1
ATOM 2289 O O . ASP B 1 75 ? -4.266 0.539 7.215 1 89.69 75 ASP B O 1
ATOM 2293 N N . ALA B 1 76 ? -5.082 -1.15 8.336 1 87.62 76 ALA B N 1
ATOM 2294 C CA . ALA B 1 76 ? -6.191 -1.43 7.426 1 87.62 76 ALA B CA 1
ATOM 2295 C C . ALA B 1 76 ? -7.266 -0.352 7.531 1 87.62 76 ALA B C 1
ATOM 2297 O O . ALA B 1 76 ? -7.863 0.037 6.523 1 87.62 76 ALA B O 1
ATOM 2298 N N . LYS B 1 77 ? -7.422 0.226 8.68 1 91.5 77 LYS B N 1
ATOM 2299 C CA . LYS B 1 77 ? -8.594 1.075 8.898 1 91.5 77 LYS B CA 1
ATOM 2300 C C . LYS B 1 77 ? -8.219 2.553 8.812 1 91.5 77 LYS B C 1
ATOM 2302 O O . LYS B 1 77 ? -9.078 3.402 8.578 1 91.5 77 LYS B O 1
ATOM 2307 N N . VAL B 1 78 ? -6.957 2.842 9.055 1 93.69 78 VAL B N 1
ATOM 2308 C CA . VAL B 1 78 ? -6.609 4.254 9.188 1 93.69 78 VAL B CA 1
ATOM 2309 C C . VAL B 1 78 ? -5.59 4.633 8.109 1 93.69 78 VAL B C 1
ATOM 2311 O O . VAL B 1 78 ? -5.844 5.52 7.293 1 93.69 78 VAL B O 1
ATOM 2314 N N . VAL B 1 79 ? -4.559 3.885 8.016 1 92.31 79 VAL B N 1
ATOM 2315 C CA . VAL B 1 79 ? -3.451 4.27 7.145 1 92.31 79 VAL B CA 1
ATOM 2316 C C . VAL B 1 79 ? -3.836 4.031 5.684 1 92.31 79 VAL B C 1
ATOM 2318 O O . VAL B 1 79 ? -3.771 4.949 4.863 1 92.31 79 VAL B O 1
ATOM 2321 N N . PHE B 1 80 ? -4.305 2.805 5.395 1 88.25 80 PHE B N 1
ATOM 2322 C CA . PHE B 1 80 ? -4.652 2.463 4.02 1 88.25 80 PHE B CA 1
ATOM 2323 C C . PHE B 1 80 ? -6.164 2.461 3.828 1 88.25 80 PHE B C 1
ATOM 2325 O O . PHE B 1 80 ? -6.652 2.391 2.697 1 88.25 80 PHE B O 1
ATOM 2332 N N . ASP B 1 81 ? -6.883 2.641 4.867 1 88.81 81 ASP B N 1
ATOM 2333 C CA . ASP B 1 81 ? -8.328 2.818 4.914 1 88.81 81 ASP B CA 1
ATOM 2334 C C . ASP B 1 81 ? -9.031 1.846 3.973 1 88.81 81 ASP B C 1
ATOM 2336 O O . ASP B 1 81 ? -9.844 2.258 3.137 1 88.81 81 ASP B O 1
ATOM 2340 N N . ARG B 1 82 ? -8.789 0.587 4.078 1 81.56 82 ARG B N 1
ATOM 2341 C CA . ARG B 1 82 ? -9.359 -0.427 3.193 1 81.56 82 ARG B CA 1
ATOM 2342 C C . ARG B 1 82 ? -10.859 -0.555 3.4 1 81.56 82 ARG B C 1
ATOM 2344 O O . ARG B 1 82 ? -11.594 -0.925 2.479 1 81.56 82 ARG B O 1
ATOM 2351 N N . GLU B 1 83 ? -11.305 -0.178 4.559 1 82.94 83 GLU B N 1
ATOM 2352 C CA . GLU B 1 83 ? -12.727 -0.235 4.867 1 82.94 83 GLU B CA 1
ATOM 2353 C C . GLU B 1 83 ? -13.438 1.047 4.441 1 82.94 83 GLU B C 1
ATOM 2355 O O . GLU B 1 83 ? -14.664 1.084 4.352 1 82.94 83 GLU B O 1
ATOM 2360 N N . GLY B 1 84 ? -12.648 2.051 4.254 1 88.06 84 GLY B N 1
ATOM 2361 C CA . GLY B 1 84 ? -13.203 3.305 3.771 1 88.06 84 GLY B CA 1
ATOM 2362 C C . GLY B 1 84 ? -13.766 4.172 4.879 1 88.06 84 GLY B C 1
ATOM 2363 O O . GLY B 1 84 ? -14.562 5.078 4.621 1 88.06 84 GLY B O 1
ATOM 2364 N N . THR B 1 85 ? -13.445 3.92 6.09 1 90.75 85 THR B N 1
ATOM 2365 C CA . THR B 1 85 ? -13.977 4.668 7.223 1 90.75 85 THR B CA 1
ATOM 2366 C C . THR B 1 85 ? -13.453 6.102 7.219 1 90.75 85 THR B C 1
ATOM 2368 O O . THR B 1 85 ? -14.219 7.051 7.379 1 90.75 85 THR B O 1
ATOM 2371 N N . VAL B 1 86 ? -12.242 6.211 7.062 1 94.5 86 VAL B N 1
ATOM 2372 C CA . VAL B 1 86 ? -11.641 7.535 7.031 1 94.5 86 VAL B CA 1
ATOM 2373 C C . VAL B 1 86 ? -12.148 8.312 5.816 1 94.5 86 VAL B C 1
ATOM 2375 O O . VAL B 1 86 ? -12.539 9.469 5.934 1 94.5 86 VAL B O 1
ATOM 2378 N N . LYS B 1 87 ? -12.141 7.633 4.695 1 91.44 87 LYS B N 1
ATOM 2379 C CA . LYS B 1 87 ? -12.633 8.25 3.469 1 91.44 87 LYS B CA 1
ATOM 2380 C C . LYS B 1 87 ? -14.07 8.734 3.639 1 91.44 87 LYS B C 1
ATOM 2382 O O . LYS B 1 87 ? -14.43 9.82 3.178 1 91.44 87 LYS B O 1
ATOM 2387 N N . ALA B 1 88 ? -14.875 8.008 4.297 1 92.56 88 ALA B N 1
ATOM 2388 C CA . ALA B 1 88 ? -16.281 8.328 4.496 1 92.56 88 ALA B CA 1
ATOM 2389 C C . ALA B 1 88 ? -16.453 9.578 5.355 1 92.56 88 ALA B C 1
ATOM 2391 O O . ALA B 1 88 ? -17.438 10.305 5.23 1 92.56 88 ALA B O 1
ATOM 2392 N N . SER B 1 89 ? -15.539 9.859 6.176 1 94.5 89 SER B N 1
ATOM 2393 C CA . SER B 1 89 ? -15.602 11.047 7.023 1 94.5 89 SER B CA 1
ATOM 2394 C C . SER B 1 89 ? -15.375 12.32 6.215 1 94.5 89 SER B C 1
ATOM 2396 O O . SER B 1 89 ? -15.727 13.414 6.66 1 94.5 89 SER B O 1
ATOM 2398 N N . GLY B 1 90 ? -14.695 12.148 5.078 1 94.75 90 GLY B N 1
ATOM 2399 C CA . GLY B 1 90 ? -14.352 13.297 4.246 1 94.75 90 GLY B CA 1
ATOM 2400 C C . GLY B 1 90 ? -13.086 14 4.703 1 94.75 90 GLY B C 1
ATOM 2401 O O . GLY B 1 90 ? -12.648 14.977 4.078 1 94.75 90 GLY B O 1
ATOM 2402 N N . LYS B 1 91 ? -12.453 13.5 5.805 1 97 91 LYS B N 1
ATOM 2403 C CA . LYS B 1 91 ? -11.258 14.102 6.375 1 97 91 LYS B CA 1
ATOM 2404 C C . LYS B 1 91 ? -10.086 13.125 6.352 1 97 91 LYS B C 1
ATOM 2406 O O . LYS B 1 91 ? -10.266 11.938 6.109 1 97 91 LYS B O 1
ATOM 2411 N N . TRP B 1 92 ? -8.922 13.719 6.508 1 97.88 92 TRP B N 1
ATOM 2412 C CA . TRP B 1 92 ? -7.773 12.875 6.801 1 97.88 92 TRP B CA 1
ATOM 2413 C C . TRP B 1 92 ? -7.73 12.508 8.281 1 97.88 92 TRP B C 1
ATOM 2415 O O . TRP B 1 92 ? -8.383 13.156 9.109 1 97.88 92 TRP B O 1
ATOM 2425 N N . ALA B 1 93 ? -6.953 11.602 8.586 1 97.69 93 ALA B N 1
ATOM 2426 C CA . ALA B 1 93 ? -6.973 11.094 9.961 1 97.69 93 ALA B CA 1
ATOM 2427 C C . ALA B 1 93 ? -5.809 11.656 10.766 1 97.69 93 ALA B C 1
ATOM 2429 O O . ALA B 1 93 ? -4.758 11.992 10.211 1 97.69 93 ALA B O 1
ATOM 2430 N N . ILE B 1 94 ? -6.051 11.828 12.031 1 97.12 94 ILE B N 1
ATOM 2431 C CA . ILE B 1 94 ? -5.012 12.016 13.039 1 97.12 94 ILE B CA 1
ATOM 2432 C C . ILE B 1 94 ? -5.078 10.891 14.062 1 97.12 94 ILE B C 1
ATOM 2434 O O . ILE B 1 94 ? -6.137 10.633 14.648 1 97.12 94 ILE B O 1
ATOM 2438 N N . ALA B 1 95 ? -3.959 10.234 14.219 1 96.81 95 ALA B N 1
ATOM 2439 C CA . ALA B 1 95 ? -3.932 9.078 15.117 1 96.81 95 ALA B CA 1
ATOM 2440 C C . ALA B 1 95 ? -3.156 9.398 16.391 1 96.81 95 ALA B C 1
ATOM 2442 O O . ALA B 1 95 ? -1.986 9.781 16.344 1 96.81 95 ALA B O 1
ATOM 2443 N N . MET B 1 96 ? -3.836 9.289 17.469 1 96.44 96 MET B N 1
ATOM 2444 C CA . MET B 1 96 ? -3.209 9.406 18.781 1 96.44 96 MET B CA 1
ATOM 2445 C C . MET B 1 96 ? -2.703 8.055 19.266 1 96.44 96 MET B C 1
ATOM 2447 O O . MET B 1 96 ? -3.492 7.203 19.672 1 96.44 96 MET B O 1
ATOM 2451 N N . ASP B 1 97 ? -1.404 7.922 19.172 1 94.75 97 ASP B N 1
ATOM 2452 C CA . ASP B 1 97 ? -0.727 6.668 19.5 1 94.75 97 ASP B CA 1
ATOM 2453 C C . ASP B 1 97 ? 0.241 6.855 20.656 1 94.75 97 ASP B C 1
ATOM 2455 O O . ASP B 1 97 ? 1.43 7.109 20.453 1 94.75 97 ASP B O 1
ATOM 2459 N N . GLU B 1 98 ? -0.222 6.574 21.812 1 91.88 98 GLU B N 1
ATOM 2460 C CA . GLU B 1 98 ? 0.524 6.852 23.031 1 91.88 98 GLU B CA 1
ATOM 2461 C C . GLU B 1 98 ? 1.816 6.039 23.094 1 91.88 98 GLU B C 1
ATOM 2463 O O . GLU B 1 98 ? 2.818 6.496 23.641 1 91.88 98 GLU B O 1
ATOM 2468 N N . ASN B 1 99 ? 1.891 4.922 22.516 1 91.38 99 ASN B N 1
ATOM 2469 C CA . ASN B 1 99 ? 3.037 4.023 22.625 1 91.38 99 ASN B CA 1
ATOM 2470 C C . ASN B 1 99 ? 3.932 4.117 21.391 1 91.38 99 ASN B C 1
ATOM 2472 O O . ASN B 1 99 ? 4.906 3.373 21.266 1 91.38 99 ASN B O 1
ATOM 2476 N N . ALA B 1 100 ? 3.598 4.965 20.469 1 91.38 100 ALA B N 1
ATOM 2477 C CA . ALA B 1 100 ? 4.387 5.238 19.266 1 91.38 100 ALA B CA 1
ATOM 2478 C C . ALA B 1 100 ? 4.598 3.967 18.453 1 91.38 100 ALA B C 1
ATOM 2480 O O . ALA B 1 100 ? 5.676 3.748 17.906 1 91.38 100 ALA B O 1
ATOM 2481 N N . LEU B 1 101 ? 3.609 3.109 18.453 1 91.56 101 LEU B N 1
ATOM 2482 C CA . LEU B 1 101 ? 3.699 1.838 17.75 1 91.56 101 LEU B CA 1
ATOM 2483 C C . LEU B 1 101 ? 3.482 2.035 16.25 1 91.56 101 LEU B C 1
ATOM 2485 O O . LEU B 1 101 ? 4.133 1.378 15.43 1 91.56 101 LEU B O 1
ATOM 2489 N N . ILE B 1 102 ? 2.686 2.982 15.883 1 93.69 102 ILE B N 1
ATOM 2490 C CA . ILE B 1 102 ? 2.33 3.195 14.484 1 93.69 102 ILE B CA 1
ATOM 2491 C C . ILE B 1 102 ? 3.568 3.617 13.695 1 93.69 102 ILE B C 1
ATOM 2493 O O . ILE B 1 102 ? 3.869 3.041 12.648 1 93.69 102 ILE B O 1
ATOM 2497 N N . GLY B 1 103 ? 4.246 4.586 14.203 1 92.19 103 GLY B N 1
ATOM 2498 C CA . GLY B 1 103 ? 5.438 5.059 13.516 1 92.19 103 GLY B CA 1
ATOM 2499 C C . GLY B 1 103 ? 6.453 3.961 13.258 1 92.19 103 GLY B C 1
ATOM 2500 O O . GLY B 1 103 ? 7.062 3.908 12.188 1 92.19 103 GLY B O 1
ATOM 2501 N N . ARG B 1 104 ? 6.605 3.105 14.148 1 89 104 ARG B N 1
ATOM 2502 C CA . ARG B 1 104 ? 7.547 1.999 14.031 1 89 104 ARG B CA 1
ATOM 2503 C C . ARG B 1 104 ? 7.113 1.027 12.938 1 89 104 ARG B C 1
ATOM 2505 O O . ARG B 1 104 ? 7.949 0.516 12.188 1 89 104 ARG B O 1
ATOM 2512 N N . PHE B 1 105 ? 5.914 0.814 12.977 1 87.5 105 PHE B N 1
ATOM 2513 C CA . PHE B 1 105 ? 5.371 -0.122 12 1 87.5 105 PHE B CA 1
ATOM 2514 C C . PHE B 1 105 ? 5.426 0.466 10.594 1 87.5 105 PHE B C 1
ATOM 2516 O O . PHE B 1 105 ? 5.785 -0.228 9.641 1 87.5 105 PHE B O 1
ATOM 2523 N N . LEU B 1 106 ? 5.145 1.702 10.422 1 92.12 106 LEU B N 1
ATOM 2524 C CA . LEU B 1 106 ? 5.008 2.338 9.117 1 92.12 106 LEU B CA 1
ATOM 2525 C C . LEU B 1 106 ? 6.371 2.545 8.469 1 92.12 106 LEU B C 1
ATOM 2527 O O . LEU B 1 106 ? 6.461 2.795 7.266 1 92.12 106 LEU B O 1
ATOM 2531 N N . ARG B 1 107 ? 7.375 2.361 9.195 1 86 107 ARG B N 1
ATOM 2532 C CA . ARG B 1 107 ? 8.719 2.49 8.648 1 86 107 ARG B CA 1
ATOM 2533 C C . ARG B 1 107 ? 9 1.394 7.625 1 86 107 ARG B C 1
ATOM 2535 O O . ARG B 1 107 ? 9.883 1.543 6.773 1 86 107 ARG B O 1
ATOM 2542 N N . HIS B 1 108 ? 8.227 0.367 7.695 1 80.19 108 HIS B N 1
ATOM 2543 C CA . HIS B 1 108 ? 8.445 -0.772 6.812 1 80.19 108 HIS B CA 1
ATOM 2544 C C . HIS B 1 108 ? 7.352 -0.861 5.75 1 80.19 108 HIS B C 1
ATOM 2546 O O . HIS B 1 108 ? 7.266 -1.854 5.023 1 80.19 108 HIS B O 1
ATOM 2552 N N . ARG B 1 109 ? 6.598 0.149 5.773 1 87.94 109 ARG B N 1
ATOM 2553 C CA . ARG B 1 109 ? 5.5 0.181 4.812 1 87.94 109 ARG B CA 1
ATOM 2554 C C . ARG B 1 109 ? 5.766 1.202 3.713 1 87.94 109 ARG B C 1
ATOM 2556 O O . ARG B 1 109 ? 6.703 1.996 3.807 1 87.94 109 ARG B O 1
ATOM 2563 N N . ASP B 1 110 ? 5.066 1.059 2.652 1 89.38 110 ASP B N 1
ATOM 2564 C CA . ASP B 1 110 ? 5.195 1.972 1.522 1 89.38 110 ASP B CA 1
ATOM 2565 C C . ASP B 1 110 ? 4.473 3.289 1.792 1 89.38 110 ASP B C 1
ATOM 2567 O O . ASP B 1 110 ? 3.432 3.564 1.19 1 89.38 110 ASP B O 1
ATOM 2571 N N . VAL B 1 111 ? 5.09 4.094 2.635 1 94.12 111 VAL B N 1
ATOM 2572 C CA . VAL B 1 111 ? 4.574 5.414 2.99 1 94.12 111 VAL B CA 1
ATOM 2573 C C . VAL B 1 111 ? 5.707 6.438 2.947 1 94.12 111 VAL B C 1
ATOM 2575 O O . VAL B 1 111 ? 6.883 6.078 3 1 94.12 111 VAL B O 1
ATOM 2578 N N . ASN B 1 112 ? 5.355 7.715 2.721 1 95.94 112 ASN B N 1
ATOM 2579 C CA . ASN B 1 112 ? 6.273 8.82 2.945 1 95.94 112 ASN B CA 1
ATOM 2580 C C . ASN B 1 112 ? 6.07 9.453 4.32 1 95.94 112 ASN B C 1
ATOM 2582 O O . ASN B 1 112 ? 5.074 10.141 4.551 1 95.94 112 ASN B O 1
ATOM 2586 N N . MET B 1 113 ? 7.062 9.156 5.168 1 97.06 113 MET B N 1
ATOM 2587 C CA . MET B 1 113 ? 6.883 9.57 6.559 1 97.06 113 MET B CA 1
ATOM 2588 C C . MET B 1 113 ? 7.98 10.539 6.984 1 97.06 113 MET B C 1
ATOM 2590 O O . MET B 1 113 ? 9.164 10.297 6.734 1 97.06 113 MET B O 1
ATOM 2594 N N . LEU B 1 114 ? 7.547 11.648 7.645 1 97.19 114 LEU B N 1
ATOM 2595 C CA . LEU B 1 114 ? 8.438 12.641 8.234 1 97.19 114 LEU B CA 1
ATOM 2596 C C . LEU B 1 114 ? 8.188 12.781 9.727 1 97.19 114 LEU B C 1
ATOM 2598 O O . LEU B 1 114 ? 7.047 12.695 10.18 1 97.19 114 LEU B O 1
ATOM 2602 N N . SER B 1 115 ? 9.305 13.023 10.406 1 95.88 115 SER B N 1
ATOM 2603 C CA . SER B 1 115 ? 9.211 13.234 11.844 1 95.88 115 SER B CA 1
ATOM 2604 C C . SER B 1 115 ? 9.508 14.688 12.211 1 95.88 115 SER B C 1
ATOM 2606 O O . SER B 1 115 ? 10.539 15.234 11.82 1 95.88 115 SER B O 1
ATOM 2608 N N . THR B 1 116 ? 8.711 15.266 13.008 1 95.81 116 THR B N 1
ATOM 2609 C CA . THR B 1 116 ? 8.812 16.688 13.289 1 95.81 116 THR B CA 1
ATOM 2610 C C . THR B 1 116 ? 10.07 17 14.102 1 95.81 116 THR B C 1
ATOM 2612 O O . THR B 1 116 ? 10.672 18.062 13.938 1 95.81 116 THR B O 1
ATOM 2615 N N . PRO B 1 117 ? 10.484 16.125 14.984 1 94.06 117 PRO B N 1
ATOM 2616 C CA . PRO B 1 117 ? 11.703 16.469 15.711 1 94.06 117 PRO B CA 1
ATOM 2617 C C . PRO B 1 117 ? 12.945 16.438 14.828 1 94.06 117 PRO B C 1
ATOM 2619 O O . PRO B 1 117 ? 14.008 16.922 15.227 1 94.06 117 PRO B O 1
ATOM 2622 N N . ASP B 1 118 ? 12.859 15.805 13.734 1 95.06 118 ASP B N 1
ATOM 2623 C CA . ASP B 1 118 ? 13.984 15.711 12.805 1 95.06 118 ASP B CA 1
ATOM 2624 C C . ASP B 1 118 ? 14.047 16.938 11.898 1 95.06 118 ASP B C 1
ATOM 2626 O O . ASP B 1 118 ? 13.328 17.016 10.898 1 95.06 118 ASP B O 1
ATOM 2630 N N . ASN B 1 119 ? 14.977 17.766 12.148 1 94.25 119 ASN B N 1
ATOM 2631 C CA . ASN B 1 119 ? 15.094 19.031 11.43 1 94.25 119 ASN B CA 1
ATOM 2632 C C . ASN B 1 119 ? 15.398 18.812 9.953 1 94.25 119 ASN B C 1
ATOM 2634 O O . ASN B 1 119 ? 14.953 19.578 9.102 1 94.25 119 ASN B O 1
ATOM 2638 N N . GLN B 1 120 ? 16.141 17.828 9.695 1 96.94 120 GLN B N 1
ATOM 2639 C CA . GLN B 1 120 ? 16.453 17.547 8.305 1 96.94 120 GLN B CA 1
ATOM 2640 C C . GLN B 1 120 ? 15.211 17.109 7.531 1 96.94 120 GLN B C 1
ATOM 2642 O O . GLN B 1 120 ? 14.992 17.547 6.402 1 96.94 120 GLN B O 1
ATOM 2647 N N . GLN B 1 121 ? 14.414 16.344 8.141 1 96.94 121 GLN B N 1
ATOM 2648 C CA . GLN B 1 121 ? 13.188 15.875 7.512 1 96.94 121 GLN B CA 1
ATOM 2649 C C . GLN B 1 121 ? 12.164 17 7.379 1 96.94 121 GLN B C 1
ATOM 2651 O O . GLN B 1 121 ? 11.328 16.984 6.469 1 96.94 121 GLN B O 1
ATOM 2656 N N . MET B 1 122 ? 12.344 17.969 8.227 1 97.44 122 MET B N 1
ATOM 2657 C CA . MET B 1 122 ? 11.312 19 8.242 1 97.44 122 MET B CA 1
ATOM 2658 C C . MET B 1 122 ? 11.75 20.234 7.461 1 97.44 122 MET B C 1
ATOM 2660 O O . MET B 1 122 ? 11.141 21.297 7.582 1 97.44 122 MET B O 1
ATOM 2664 N N . GLN B 1 123 ? 12.773 20.078 6.672 1 98.12 123 GLN B N 1
ATOM 2665 C CA . GLN B 1 123 ? 13.094 21.125 5.719 1 98.12 123 GLN B CA 1
ATOM 2666 C C . GLN B 1 123 ? 11.992 21.266 4.664 1 98.12 123 GLN B C 1
ATOM 2668 O O . GLN B 1 123 ? 11.445 20.266 4.199 1 98.12 123 GLN B O 1
ATOM 2673 N N . PRO B 1 124 ? 11.703 22.516 4.289 1 97.94 124 PRO B N 1
ATOM 2674 C CA . PRO B 1 124 ? 10.617 22.75 3.332 1 97.94 124 PRO B CA 1
ATOM 2675 C C . PRO B 1 124 ? 10.773 21.922 2.057 1 97.94 124 PRO B C 1
ATOM 2677 O O . PRO B 1 124 ? 9.797 21.344 1.573 1 97.94 124 PRO B O 1
ATOM 2680 N N . GLU B 1 125 ? 11.984 21.828 1.583 1 97.88 125 GLU B N 1
ATOM 2681 C CA . GLU B 1 125 ? 12.211 21.094 0.349 1 97.88 125 GLU B CA 1
ATOM 2682 C C . GLU B 1 125 ? 11.93 19.594 0.546 1 97.88 125 GLU B C 1
ATOM 2684 O O . GLU B 1 125 ? 11.375 18.953 -0.337 1 97.88 125 GLU B O 1
ATOM 2689 N N . THR B 1 126 ? 12.25 19.078 1.604 1 98.19 126 THR B N 1
ATOM 2690 C CA . THR B 1 126 ? 11.992 17.672 1.921 1 98.19 126 THR B CA 1
ATOM 2691 C C . THR B 1 126 ? 10.492 17.422 2.055 1 98.19 126 THR B C 1
ATOM 2693 O O . THR B 1 126 ? 9.977 16.438 1.517 1 98.19 126 THR B O 1
ATOM 2696 N N . ILE B 1 127 ? 9.828 18.297 2.727 1 98.56 127 ILE B N 1
ATOM 2697 C CA . ILE B 1 127 ? 8.383 18.188 2.877 1 98.56 127 ILE B CA 1
ATOM 2698 C C . ILE B 1 127 ? 7.711 18.25 1.505 1 98.56 127 ILE B C 1
ATOM 2700 O O . ILE B 1 127 ? 6.844 17.438 1.188 1 98.56 127 ILE B O 1
ATOM 2704 N N . ARG B 1 128 ? 8.125 19.219 0.732 1 98.5 128 ARG B N 1
ATOM 2705 C CA . ARG B 1 128 ? 7.566 19.422 -0.598 1 98.5 128 ARG B CA 1
ATOM 2706 C C . ARG B 1 128 ? 7.684 18.156 -1.445 1 98.5 128 ARG B C 1
ATOM 2708 O O . ARG B 1 128 ? 6.699 17.719 -2.041 1 98.5 128 ARG B O 1
ATOM 2715 N N . MET B 1 129 ? 8.836 17.578 -1.422 1 97.56 129 MET B N 1
ATOM 2716 C CA . MET B 1 129 ? 9.094 16.391 -2.248 1 97.56 129 MET B CA 1
ATOM 2717 C C . MET B 1 129 ? 8.336 15.18 -1.716 1 97.56 129 MET B C 1
ATOM 2719 O O . MET B 1 129 ? 7.836 14.367 -2.492 1 97.56 129 MET B O 1
ATOM 2723 N N . ALA B 1 130 ? 8.289 15.047 -0.464 1 97.5 130 ALA B N 1
ATOM 2724 C CA . ALA B 1 130 ? 7.531 13.953 0.137 1 97.5 130 ALA B CA 1
ATOM 2725 C C . ALA B 1 130 ? 6.051 14.055 -0.221 1 97.5 130 ALA B C 1
ATOM 2727 O O . ALA B 1 130 ? 5.418 13.047 -0.546 1 97.5 130 ALA B O 1
ATOM 2728 N N . LEU B 1 131 ? 5.551 15.281 -0.144 1 97.88 131 LEU B N 1
ATOM 2729 C CA . LEU B 1 131 ? 4.156 15.523 -0.498 1 97.88 131 LEU B CA 1
ATOM 2730 C C . LEU B 1 131 ? 3.908 15.211 -1.971 1 97.88 131 LEU B C 1
ATOM 2732 O O . LEU B 1 131 ? 3.002 14.445 -2.305 1 97.88 131 LEU B O 1
ATOM 2736 N N . LEU B 1 132 ? 4.73 15.727 -2.828 1 96.44 132 LEU B N 1
ATOM 2737 C CA . LEU B 1 132 ? 4.582 15.516 -4.262 1 96.44 132 LEU B CA 1
ATOM 2738 C C . LEU B 1 132 ? 4.691 14.031 -4.609 1 96.44 132 LEU B C 1
ATOM 2740 O O . LEU B 1 132 ? 3.881 13.508 -5.375 1 96.44 132 LEU B O 1
ATOM 2744 N N . GLY B 1 133 ? 5.688 13.422 -4.02 1 94.06 133 GLY B N 1
ATOM 2745 C CA . GLY B 1 133 ? 5.848 12 -4.242 1 94.06 133 GLY B CA 1
ATOM 2746 C C . GLY B 1 133 ? 4.645 11.188 -3.801 1 94.06 133 GLY B C 1
ATOM 2747 O O . GLY B 1 133 ? 4.23 10.25 -4.492 1 94.06 133 GLY B O 1
ATOM 2748 N N . SER B 1 134 ? 4.086 11.508 -2.68 1 96 134 SER B N 1
ATOM 2749 C CA . SER B 1 134 ? 2.914 10.805 -2.168 1 96 134 SER B CA 1
ATOM 2750 C C . SER B 1 134 ? 1.722 10.961 -3.105 1 96 134 SER B C 1
ATOM 2752 O O . SER B 1 134 ? 0.99 10.008 -3.355 1 96 134 SER B O 1
ATOM 2754 N N . ILE B 1 135 ? 1.595 12.117 -3.607 1 95.19 135 ILE B N 1
ATOM 2755 C CA . ILE B 1 135 ? 0.493 12.391 -4.523 1 95.19 135 ILE B CA 1
ATOM 2756 C C . ILE B 1 135 ? 0.724 11.664 -5.844 1 95.19 135 ILE B C 1
ATOM 2758 O O . ILE B 1 135 ? -0.177 10.992 -6.355 1 95.19 135 ILE B O 1
ATOM 2762 N N . LYS B 1 136 ? 1.905 11.742 -6.328 1 91.44 136 LYS B N 1
ATOM 2763 C CA . LYS B 1 136 ? 2.225 11.172 -7.637 1 91.44 136 LYS B CA 1
ATOM 2764 C C . LYS B 1 136 ? 2.061 9.656 -7.633 1 91.44 136 LYS B C 1
ATOM 2766 O O . LYS B 1 136 ? 1.509 9.086 -8.578 1 91.44 136 LYS B O 1
ATOM 2771 N N . PHE B 1 137 ? 2.467 9.047 -6.598 1 87.94 137 PHE B N 1
ATOM 2772 C CA . PHE B 1 137 ? 2.525 7.594 -6.594 1 87.94 137 PHE B CA 1
ATOM 2773 C C . PHE B 1 137 ? 1.366 7.008 -5.793 1 87.94 137 PHE B C 1
ATOM 2775 O O . PHE B 1 137 ? 1.211 5.785 -5.719 1 87.94 137 PHE B O 1
ATOM 2782 N N . GLY B 1 138 ? 0.61 7.926 -5.266 1 90.5 138 GLY B N 1
ATOM 2783 C CA . GLY B 1 138 ? -0.542 7.434 -4.527 1 90.5 138 GLY B CA 1
ATOM 2784 C C . GLY B 1 138 ? -0.166 6.68 -3.268 1 90.5 138 GLY B C 1
ATOM 2785 O O . GLY B 1 138 ? -0.552 5.52 -3.094 1 90.5 138 GLY B O 1
ATOM 2786 N N . LYS B 1 139 ? 0.5 7.387 -2.375 1 91.62 139 LYS B N 1
ATOM 2787 C CA . LYS B 1 139 ? 0.961 6.832 -1.104 1 91.62 139 LYS B CA 1
ATOM 2788 C C . LYS B 1 139 ? 0.545 7.723 0.065 1 91.62 139 LYS B C 1
ATOM 2790 O O . LYS B 1 139 ? 0.344 8.93 -0.105 1 91.62 139 LYS B O 1
ATOM 2795 N N . PRO B 1 140 ? 0.447 7.031 1.22 1 96.12 140 PRO B N 1
ATOM 2796 C CA . PRO B 1 140 ? 0.213 7.875 2.393 1 96.12 140 PRO B CA 1
ATOM 2797 C C . PRO B 1 140 ? 1.394 8.789 2.703 1 96.12 140 PRO B C 1
ATOM 2799 O O . PRO B 1 140 ? 2.549 8.367 2.627 1 96.12 140 PRO B O 1
ATOM 2802 N N . PHE B 1 141 ? 1.023 10.078 2.926 1 98.25 141 PHE B N 1
ATOM 2803 C CA . PHE B 1 141 ? 1.962 11.039 3.494 1 98.25 141 PHE B CA 1
ATOM 2804 C C . PHE B 1 141 ? 1.735 11.195 4.992 1 98.25 141 PHE B C 1
ATOM 2806 O O . PHE B 1 141 ? 0.669 11.641 5.422 1 98.25 141 PHE B O 1
ATOM 2813 N N . VAL B 1 142 ? 2.801 10.844 5.781 1 98.12 142 VAL B N 1
ATOM 2814 C CA . VAL B 1 142 ? 2.629 10.758 7.227 1 98.12 142 VAL B CA 1
ATOM 2815 C C . VAL B 1 142 ? 3.564 11.742 7.918 1 98.12 142 VAL B C 1
ATOM 2817 O O . VAL B 1 142 ? 4.762 11.789 7.621 1 98.12 142 VAL B O 1
ATOM 2820 N N . ILE B 1 143 ? 3.008 12.555 8.75 1 97.75 143 ILE B N 1
ATOM 2821 C CA . ILE B 1 143 ? 3.809 13.383 9.648 1 97.75 143 ILE B CA 1
ATOM 2822 C C . ILE B 1 143 ? 3.682 12.852 11.078 1 97.75 143 ILE B C 1
ATOM 2824 O O . ILE B 1 143 ? 2.576 12.758 11.617 1 97.75 143 ILE B O 1
ATOM 2828 N N . ASP B 1 144 ? 4.809 12.484 11.586 1 96.62 144 ASP B N 1
ATOM 2829 C CA . ASP B 1 144 ? 4.875 12 12.961 1 96.62 144 ASP B CA 1
ATOM 2830 C C . ASP B 1 144 ? 5.301 13.109 13.922 1 96.62 144 ASP B C 1
ATOM 2832 O O . ASP B 1 144 ? 6.457 13.531 13.914 1 96.62 144 ASP B O 1
ATOM 2836 N N . MET B 1 145 ? 4.391 13.516 14.75 1 95.81 145 MET B N 1
ATOM 2837 C CA . MET B 1 145 ? 4.648 14.617 15.68 1 95.81 145 MET B CA 1
ATOM 2838 C C . MET B 1 145 ? 5.273 14.094 16.969 1 95.81 145 MET B C 1
ATOM 2840 O O . MET B 1 145 ? 5.664 14.883 17.828 1 95.81 145 MET B O 1
ATOM 2844 N N . MET B 1 146 ? 5.348 12.891 17.062 1 92.69 146 MET B N 1
ATOM 2845 C CA . MET B 1 146 ? 5.918 12.25 18.234 1 92.69 146 MET B CA 1
ATOM 2846 C C . MET B 1 146 ? 5.309 12.812 19.516 1 92.69 146 MET B C 1
ATOM 2848 O O . MET B 1 146 ? 4.086 12.82 19.672 1 92.69 146 MET B O 1
ATOM 2852 N N . GLU B 1 147 ? 6.051 13.227 20.516 1 90.56 147 GLU B N 1
ATOM 2853 C CA . GLU B 1 147 ? 5.551 13.617 21.828 1 90.56 147 GLU B CA 1
ATOM 2854 C C . GLU B 1 147 ? 5.312 15.125 21.906 1 90.56 147 GLU B C 1
ATOM 2856 O O . GLU B 1 147 ? 4.805 15.633 22.906 1 90.56 147 GLU B O 1
ATOM 2861 N N . SER B 1 148 ? 5.574 15.836 20.938 1 87.31 148 SER B N 1
ATOM 2862 C CA . SER B 1 148 ? 5.48 17.281 21 1 87.31 148 SER B CA 1
ATOM 2863 C C . SER B 1 148 ? 4.348 17.812 20.125 1 87.31 148 SER B C 1
ATOM 2865 O O . SER B 1 148 ? 4.016 17.203 19.094 1 87.31 148 SER B O 1
ATOM 2867 N N . GLU B 1 149 ? 3.697 18.828 20.656 1 81.44 149 GLU B N 1
ATOM 2868 C CA . GLU B 1 149 ? 2.721 19.531 19.828 1 81.44 149 GLU B CA 1
ATOM 2869 C C . GLU B 1 149 ? 3.408 20.406 18.797 1 81.44 149 GLU B C 1
ATOM 2871 O O . GLU B 1 149 ? 4.035 21.406 19.141 1 81.44 149 GLU B O 1
ATOM 2876 N N . MET B 1 150 ? 3.236 20.047 17.594 1 87.81 150 MET B N 1
ATOM 2877 C CA . MET B 1 150 ? 4.031 20.719 16.562 1 87.81 150 MET B CA 1
ATOM 2878 C C . MET B 1 150 ? 3.146 21.188 15.414 1 87.81 150 MET B C 1
ATOM 2880 O O . MET B 1 150 ? 3.631 21.406 14.297 1 87.81 150 MET B O 1
ATOM 2884 N N . TYR B 1 151 ? 1.882 21.391 15.781 1 93 151 TYR B N 1
ATOM 2885 C CA . TYR B 1 151 ? 0.954 21.734 14.711 1 93 151 TYR B CA 1
ATOM 2886 C C . TYR B 1 151 ? 1.34 23.062 14.055 1 93 151 TYR B C 1
ATOM 2888 O O . TYR B 1 151 ? 1.43 23.156 12.828 1 93 151 TYR B O 1
ATOM 2896 N N . GLU B 1 152 ? 1.611 24.078 14.859 1 93.31 152 GLU B N 1
ATOM 2897 C CA . GLU B 1 152 ? 1.978 25.391 14.328 1 93.31 152 GLU B CA 1
ATOM 2898 C C . GLU B 1 152 ? 3.301 25.328 13.578 1 93.31 152 GLU B C 1
ATOM 2900 O O . GLU B 1 152 ? 3.473 26 12.562 1 93.31 152 GLU B O 1
ATOM 2905 N N . PHE B 1 153 ? 4.191 24.547 14.102 1 95.56 153 PHE B N 1
ATOM 2906 C CA . PHE B 1 153 ? 5.473 24.344 13.438 1 95.56 153 PHE B CA 1
ATOM 2907 C C . PHE B 1 153 ? 5.273 23.734 12.047 1 95.56 153 PHE B C 1
ATOM 2909 O O . PHE B 1 153 ? 5.852 24.219 11.07 1 95.56 153 PHE B O 1
ATOM 2916 N N . ILE B 1 154 ? 4.434 22.703 11.945 1 96.62 154 ILE B N 1
ATOM 2917 C CA . ILE B 1 154 ? 4.113 22.062 10.672 1 96.62 154 ILE B CA 1
ATOM 2918 C C . ILE B 1 154 ? 3.494 23.094 9.719 1 96.62 154 ILE B C 1
ATOM 2920 O O . ILE B 1 154 ? 3.896 23.188 8.562 1 96.62 154 ILE B O 1
ATOM 2924 N N . ARG B 1 155 ? 2.58 23.844 10.266 1 96.81 155 ARG B N 1
ATOM 2925 C CA . ARG B 1 155 ? 1.906 24.859 9.461 1 96.81 155 ARG B CA 1
ATOM 2926 C C . ARG B 1 155 ? 2.908 25.844 8.875 1 96.81 155 ARG B C 1
ATOM 2928 O O . ARG B 1 155 ? 2.869 26.141 7.684 1 96.81 155 ARG B O 1
ATOM 2935 N N . ASP B 1 156 ? 3.797 26.328 9.672 1 97.62 156 ASP B N 1
ATOM 2936 C CA . ASP B 1 156 ? 4.805 27.297 9.242 1 97.62 156 ASP B CA 1
ATOM 2937 C C . ASP B 1 156 ? 5.688 26.719 8.141 1 97.62 156 ASP B C 1
ATOM 2939 O O . ASP B 1 156 ? 6.004 27.406 7.172 1 97.62 156 ASP B O 1
ATOM 2943 N N . LYS B 1 157 ? 6.098 25.469 8.312 1 98.06 157 LYS B N 1
ATOM 2944 C CA . LYS B 1 157 ? 6.965 24.828 7.332 1 98.06 157 LYS B CA 1
ATOM 2945 C C . LYS B 1 157 ? 6.25 24.656 5.992 1 98.06 157 LYS B C 1
ATOM 2947 O O . LYS B 1 157 ? 6.848 24.875 4.934 1 98.06 157 LYS B O 1
ATOM 2952 N N . PHE B 1 158 ? 5.012 24.328 6.055 1 98.56 158 PHE B N 1
ATOM 2953 C CA . PHE B 1 158 ? 4.227 24.219 4.832 1 98.56 158 PHE B CA 1
ATOM 2954 C C . PHE B 1 158 ? 4.062 25.578 4.164 1 98.56 158 PHE B C 1
ATOM 2956 O O . PHE B 1 158 ? 4.133 25.688 2.939 1 98.56 158 PHE B O 1
ATOM 2963 N N . ASP B 1 159 ? 3.869 26.594 4.992 1 98.56 159 ASP B N 1
ATOM 2964 C CA . ASP B 1 159 ? 3.693 27.953 4.473 1 98.56 159 ASP B CA 1
ATOM 2965 C C . ASP B 1 159 ? 4.957 28.438 3.762 1 98.56 159 ASP B C 1
ATOM 2967 O O . ASP B 1 159 ? 4.883 29.234 2.828 1 98.56 159 ASP B O 1
ATOM 2971 N N . GLU B 1 160 ? 6.098 27.969 4.199 1 98.44 160 GLU B N 1
ATOM 2972 C CA . GLU B 1 160 ? 7.359 28.312 3.549 1 98.44 160 GLU B CA 1
ATOM 2973 C C . GLU B 1 160 ? 7.402 27.781 2.119 1 98.44 160 GLU B C 1
ATOM 2975 O O . GLU B 1 160 ? 8.102 28.328 1.269 1 98.44 160 GLU B O 1
ATOM 2980 N N . ILE B 1 161 ? 6.703 26.719 1.906 1 98.44 161 ILE B N 1
ATOM 2981 C CA . ILE B 1 161 ? 6.641 26.141 0.569 1 98.44 161 ILE B CA 1
ATOM 2982 C C . ILE B 1 161 ? 5.625 26.906 -0.276 1 98.44 161 ILE B C 1
ATOM 2984 O O . ILE B 1 161 ? 5.941 27.375 -1.377 1 98.44 161 ILE B O 1
ATOM 2988 N N . LEU B 1 162 ? 4.5 27.031 0.199 1 98.44 162 LEU B N 1
ATOM 2989 C CA . LEU B 1 162 ? 3.373 27.75 -0.391 1 98.44 162 LEU B CA 1
ATOM 2990 C C . LEU B 1 162 ? 2.402 28.219 0.688 1 98.44 162 LEU B C 1
ATOM 2992 O O . LEU B 1 162 ? 1.927 27.422 1.494 1 98.44 162 LEU B O 1
ATOM 2996 N N . PRO B 1 163 ? 2.137 29.562 0.689 1 98.38 163 PRO B N 1
ATOM 2997 C CA . PRO B 1 163 ? 1.184 30.031 1.692 1 98.38 163 PRO B CA 1
ATOM 2998 C C . PRO B 1 163 ? -0.145 29.281 1.649 1 98.38 163 PRO B C 1
ATOM 3000 O O . PRO B 1 163 ? -0.767 29.188 0.589 1 98.38 163 PRO B O 1
ATOM 3003 N N . GLY B 1 164 ? -0.593 28.688 2.779 1 97.94 164 GLY B N 1
ATOM 3004 C CA . GLY B 1 164 ? -1.858 27.984 2.887 1 97.94 164 GLY B CA 1
ATOM 3005 C C . GLY B 1 164 ? -1.769 26.531 2.449 1 97.94 164 GLY B C 1
ATOM 3006 O O . GLY B 1 164 ? -2.791 25.859 2.279 1 97.94 164 GLY B O 1
ATOM 3007 N N . LEU B 1 165 ? -0.6 26.062 2.252 1 98.5 165 LEU B N 1
ATOM 3008 C CA . LEU B 1 165 ? -0.416 24.719 1.703 1 98.5 165 LEU B CA 1
ATOM 3009 C C . LEU B 1 165 ? -1.037 23.672 2.617 1 98.5 165 LEU B C 1
ATOM 3011 O O . LEU B 1 165 ? -1.719 22.766 2.145 1 98.5 165 LEU B O 1
ATOM 3015 N N . LEU B 1 166 ? -0.806 23.75 3.861 1 98.19 166 LEU B N 1
ATOM 3016 C CA . LEU B 1 166 ? -1.372 22.766 4.773 1 98.19 166 LEU B CA 1
ATOM 3017 C C . LEU B 1 166 ? -2.893 22.734 4.672 1 98.19 166 LEU B C 1
ATOM 3019 O O . LEU B 1 166 ? -3.502 21.656 4.66 1 98.19 166 LEU B O 1
ATOM 3023 N N . ASP B 1 167 ? -3.504 23.828 4.598 1 97.62 167 ASP B N 1
ATOM 3024 C CA . ASP B 1 167 ? -4.953 23.906 4.449 1 97.62 167 ASP B CA 1
ATOM 3025 C C . ASP B 1 167 ? -5.406 23.234 3.154 1 97.62 167 ASP B C 1
ATOM 3027 O O . ASP B 1 167 ? -6.422 22.531 3.133 1 97.62 167 ASP B O 1
ATOM 3031 N N . MET B 1 168 ? -4.637 23.469 2.104 1 98.12 168 MET B N 1
ATOM 3032 C CA . MET B 1 168 ? -4.938 22.828 0.825 1 98.12 168 MET B CA 1
ATOM 3033 C C . MET B 1 168 ? -4.879 21.312 0.944 1 98.12 168 MET B C 1
ATOM 3035 O O . MET B 1 168 ? -5.672 20.609 0.324 1 98.12 168 MET B O 1
ATOM 3039 N N . VAL B 1 169 ? -3.938 20.844 1.715 1 98.31 169 VAL B N 1
ATOM 3040 C CA . VAL B 1 169 ? -3.816 19.406 1.933 1 98.31 169 VAL B CA 1
ATOM 3041 C C . VAL B 1 169 ? -4.996 18.906 2.764 1 98.31 169 VAL B C 1
ATOM 3043 O O . VAL B 1 169 ? -5.652 17.938 2.398 1 98.31 169 VAL B O 1
ATOM 3046 N N . LEU B 1 170 ? -5.32 19.609 3.807 1 97.81 170 LEU B N 1
ATOM 3047 C CA . LEU B 1 170 ? -6.34 19.172 4.754 1 97.81 170 LEU B CA 1
ATOM 3048 C C . LEU B 1 170 ? -7.719 19.172 4.105 1 97.81 170 LEU B C 1
ATOM 3050 O O . LEU B 1 170 ? -8.547 18.297 4.391 1 97.81 170 LEU B O 1
ATOM 3054 N N . ASP B 1 171 ? -7.938 20.047 3.242 1 96.62 171 ASP B N 1
ATOM 3055 C CA . ASP B 1 171 ? -9.258 20.094 2.623 1 96.62 171 ASP B CA 1
ATOM 3056 C C . ASP B 1 171 ? -9.273 19.359 1.288 1 96.62 171 ASP B C 1
ATOM 3058 O O . ASP B 1 171 ? -10.25 19.422 0.543 1 96.62 171 ASP B O 1
ATOM 3062 N N . LYS B 1 172 ? -8.133 18.812 0.901 1 96.62 172 LYS B N 1
ATOM 3063 C CA . LYS B 1 172 ? -7.977 17.922 -0.243 1 96.62 172 LYS B CA 1
ATOM 3064 C C . LYS B 1 172 ? -7.977 18.703 -1.554 1 96.62 172 LYS B C 1
ATOM 3066 O O . LYS B 1 172 ? -7.973 18.109 -2.635 1 96.62 172 LYS B O 1
ATOM 3071 N N . SER B 1 173 ? -7.895 19.969 -1.502 1 97.06 173 SER B N 1
ATOM 3072 C CA . SER B 1 173 ? -7.867 20.766 -2.727 1 97.06 173 SER B CA 1
ATOM 3073 C C . SER B 1 173 ? -6.543 20.609 -3.463 1 97.06 173 SER B C 1
ATOM 3075 O O . SER B 1 173 ? -6.465 20.828 -4.672 1 97.06 173 SER B O 1
ATOM 3077 N N . ILE B 1 174 ? -5.527 20.188 -2.77 1 97.25 174 ILE B N 1
ATOM 3078 C CA . ILE B 1 174 ? -4.199 20.031 -3.348 1 97.25 174 ILE B CA 1
ATOM 3079 C C . ILE B 1 174 ? -4.25 19 -4.473 1 97.25 174 ILE B C 1
ATOM 3081 O O . ILE B 1 174 ? -3.447 19.047 -5.406 1 97.25 174 ILE B O 1
ATOM 3085 N N . ILE B 1 175 ? -5.227 18.094 -4.395 1 95.38 175 ILE B N 1
ATOM 3086 C CA . ILE B 1 175 ? -5.27 17.031 -5.402 1 95.38 175 ILE B CA 1
ATOM 3087 C C . ILE B 1 175 ? -6.414 17.297 -6.379 1 95.38 175 ILE B C 1
ATOM 3089 O O . ILE B 1 175 ? -6.734 16.453 -7.215 1 95.38 175 ILE B O 1
ATOM 3093 N N . LYS B 1 176 ? -7.07 18.375 -6.23 1 94.38 176 LYS B N 1
ATOM 3094 C CA . LYS B 1 176 ? -8.109 18.781 -7.164 1 94.38 176 LYS B CA 1
ATOM 3095 C C . LYS B 1 176 ? -7.562 19.734 -8.219 1 94.38 176 LYS B C 1
ATOM 3097 O O . LYS B 1 176 ? -6.711 20.578 -7.918 1 94.38 176 LYS B O 1
ATOM 3102 N N . ASP B 1 177 ? -7.969 19.562 -9.422 1 92.88 177 ASP B N 1
ATOM 3103 C CA . ASP B 1 177 ? -7.625 20.438 -10.539 1 92.88 177 ASP B CA 1
ATOM 3104 C C . ASP B 1 177 ? -6.113 20.609 -10.648 1 92.88 177 ASP B C 1
ATOM 3106 O O . ASP B 1 177 ? -5.637 21.719 -10.906 1 92.88 177 ASP B O 1
ATOM 3110 N N . GLU B 1 178 ? -5.363 19.688 -10.312 1 93.69 178 GLU B N 1
ATOM 3111 C CA . GLU B 1 178 ? -3.91 19.656 -10.422 1 93.69 178 GLU B CA 1
ATOM 3112 C C . GLU B 1 178 ? -3.26 20.75 -9.586 1 93.69 178 GLU B C 1
ATOM 3114 O O . GLU B 1 178 ? -2.262 21.344 -10 1 93.69 178 GLU B O 1
ATOM 3119 N N . SER B 1 179 ? -3.832 21.094 -8.484 1 95.94 179 SER B N 1
ATOM 3120 C CA . SER B 1 179 ? -3.314 22.156 -7.625 1 95.94 179 SER B CA 1
ATOM 3121 C C . SER B 1 179 ? -1.919 21.812 -7.109 1 95.94 179 SER B C 1
ATOM 3123 O O . SER B 1 179 ? -1.17 22.703 -6.703 1 95.94 179 SER B O 1
ATOM 3125 N N . TYR B 1 180 ? -1.583 20.516 -7.129 1 96.88 180 TYR B N 1
ATOM 3126 C CA . TYR B 1 180 ? -0.25 20.109 -6.703 1 96.88 180 TYR B CA 1
ATOM 3127 C C . TYR B 1 180 ? 0.817 20.672 -7.633 1 96.88 180 TYR B C 1
ATOM 3129 O O . TYR B 1 180 ? 1.988 20.766 -7.258 1 96.88 180 TYR B O 1
ATOM 3137 N N . MET B 1 181 ? 0.465 21.078 -8.742 1 95.81 181 MET B N 1
ATOM 3138 C CA . MET B 1 181 ? 1.422 21.625 -9.703 1 95.81 181 MET B CA 1
ATOM 3139 C C . MET B 1 181 ? 1.994 22.953 -9.211 1 95.81 181 MET B C 1
ATOM 3141 O O . MET B 1 181 ? 3.061 23.375 -9.656 1 95.81 181 MET B O 1
ATOM 3145 N N . LYS B 1 182 ? 1.303 23.625 -8.336 1 96.88 182 LYS B N 1
ATOM 3146 C CA . LYS B 1 182 ? 1.74 24.906 -7.789 1 96.88 182 LYS B CA 1
ATOM 3147 C C . LYS B 1 182 ? 3.064 24.766 -7.047 1 96.88 182 LYS B C 1
ATOM 3149 O O . LYS B 1 182 ? 3.785 25.75 -6.855 1 96.88 182 LYS B O 1
ATOM 3154 N N . ILE B 1 183 ? 3.336 23.516 -6.629 1 97.5 183 ILE B N 1
ATOM 3155 C CA . ILE B 1 183 ? 4.543 23.359 -5.828 1 97.5 183 ILE B CA 1
ATOM 3156 C C . ILE B 1 183 ? 5.582 22.562 -6.605 1 97.5 183 ILE B C 1
ATOM 3158 O O . ILE B 1 183 ? 6.629 22.188 -6.062 1 97.5 183 ILE B O 1
ATOM 3162 N N . VAL B 1 184 ? 5.32 22.297 -7.816 1 97.06 184 VAL B N 1
ATOM 3163 C CA . VAL B 1 184 ? 6.289 21.625 -8.672 1 97.06 184 VAL B CA 1
ATOM 3164 C C . VAL B 1 184 ? 7.332 22.609 -9.172 1 97.06 184 VAL B C 1
ATOM 3166 O O . VAL B 1 184 ? 6.992 23.734 -9.562 1 97.06 184 VAL B O 1
ATOM 3169 N N . LYS B 1 185 ? 8.539 22.203 -9.109 1 96.12 185 LYS B N 1
ATOM 3170 C CA . LYS B 1 185 ? 9.641 23 -9.617 1 96.12 185 LYS B CA 1
ATOM 3171 C C . LYS B 1 185 ? 10.211 22.422 -10.906 1 96.12 185 LYS B C 1
ATOM 3173 O O . LYS B 1 185 ? 10.125 21.203 -11.133 1 96.12 185 LYS B O 1
ATOM 3178 N N . GLU B 1 186 ? 10.781 23.25 -11.664 1 92.56 186 GLU B N 1
ATOM 3179 C CA . GLU B 1 186 ? 11.414 22.812 -12.906 1 92.56 186 GLU B CA 1
ATOM 3180 C C . GLU B 1 186 ? 12.539 21.828 -12.641 1 92.56 186 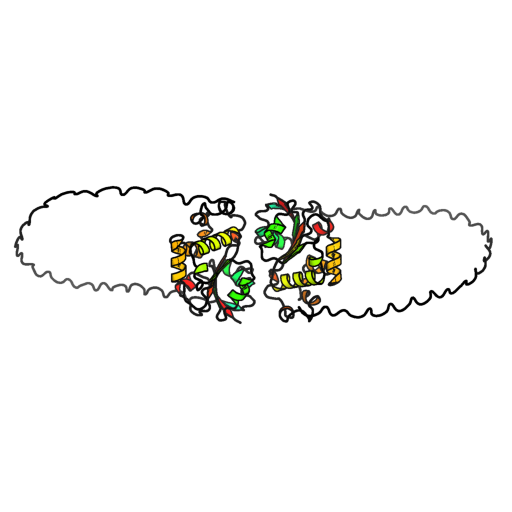GLU B C 1
ATOM 3182 O O . GLU B 1 186 ? 12.812 20.953 -13.461 1 92.56 186 GLU B O 1
ATOM 3187 N N . SER B 1 187 ? 13.117 21.984 -11.477 1 93.5 187 SER B N 1
ATOM 3188 C CA . SER B 1 187 ? 14.25 21.141 -11.117 1 93.5 187 SER B CA 1
ATOM 3189 C C . SER B 1 187 ? 13.797 19.734 -10.734 1 93.5 187 SER B C 1
ATOM 3191 O O . SER B 1 187 ? 14.617 18.828 -10.602 1 93.5 187 SER B O 1
ATOM 3193 N N . ASP B 1 188 ? 12.414 19.75 -10.766 1 90.25 188 ASP B N 1
ATOM 3194 C CA . ASP B 1 188 ? 11.898 18.438 -10.391 1 90.25 188 ASP B CA 1
ATOM 3195 C C . ASP B 1 188 ? 11.914 17.484 -11.586 1 90.25 188 ASP B C 1
ATOM 3197 O O . ASP B 1 188 ? 11.836 17.922 -12.734 1 90.25 188 ASP B O 1
ATOM 3201 N N . GLY B 1 189 ? 12.555 16.469 -11.688 1 87.81 189 GLY B N 1
ATOM 3202 C CA . GLY B 1 189 ? 12.609 15.469 -12.742 1 87.81 189 GLY B CA 1
ATOM 3203 C C . GLY B 1 189 ? 11.414 15.516 -13.672 1 87.81 189 GLY B C 1
ATOM 3204 O O . GLY B 1 189 ? 10.344 15.992 -13.289 1 87.81 189 GLY B O 1
ATOM 3205 N N . GLN B 1 190 ? 11.469 15.07 -14.859 1 86.94 190 GLN B N 1
ATOM 3206 C CA . GLN B 1 190 ? 10.43 15.086 -15.883 1 86.94 190 GLN B CA 1
ATOM 3207 C C . GLN B 1 190 ? 9.18 14.352 -15.406 1 86.94 190 GLN B C 1
ATOM 3209 O O . GLN B 1 190 ? 8.062 14.727 -15.766 1 86.94 190 GLN B O 1
ATOM 3214 N N . GLU B 1 191 ? 9.336 13.469 -14.594 1 82.94 191 GLU B N 1
ATOM 3215 C CA . GLU B 1 191 ? 8.219 12.656 -14.125 1 82.94 191 GLU B CA 1
ATOM 3216 C C . GLU B 1 191 ? 7.238 13.484 -13.305 1 82.94 191 GLU B C 1
ATOM 3218 O O . GLU B 1 191 ? 6.07 13.117 -13.164 1 82.94 191 GLU B O 1
ATOM 3223 N N . TYR B 1 192 ? 7.703 14.547 -12.734 1 89.5 192 TYR B N 1
ATOM 3224 C CA . TYR B 1 192 ? 6.855 15.367 -11.883 1 89.5 192 TYR B CA 1
ATOM 3225 C C . TYR B 1 192 ? 6.207 16.5 -12.672 1 89.5 192 TYR B C 1
ATOM 3227 O O . TYR B 1 192 ? 5.305 17.172 -12.18 1 89.5 192 TYR B O 1
ATOM 3235 N N . GLN B 1 193 ? 6.652 16.609 -13.875 1 88.19 193 GLN B N 1
ATOM 3236 C CA . GLN B 1 193 ? 6.215 17.75 -14.68 1 88.19 193 GLN B CA 1
ATOM 3237 C C . GLN B 1 193 ? 4.871 17.469 -15.352 1 88.19 193 GLN B C 1
ATOM 3239 O O . GLN B 1 193 ? 4.242 18.375 -15.898 1 88.19 193 GLN B O 1
ATOM 3244 N N . SER B 1 194 ? 4.461 16.172 -15.234 1 83.88 194 SER B N 1
ATOM 3245 C CA . SER B 1 194 ? 3.223 15.797 -15.906 1 83.88 194 SER B CA 1
ATOM 3246 C C . SER B 1 194 ? 2.107 15.523 -14.906 1 83.88 194 SER B C 1
ATOM 3248 O O . SER B 1 194 ? 2.346 15.516 -13.695 1 83.88 194 SER B O 1
ATOM 3250 N N . ARG B 1 195 ? 0.909 15.438 -15.492 1 82.44 195 ARG B N 1
ATOM 3251 C CA . ARG B 1 195 ? -0.262 15.188 -14.656 1 82.44 195 ARG B CA 1
ATOM 3252 C C . ARG B 1 195 ? -0.177 13.82 -13.984 1 82.44 195 ARG B C 1
ATOM 3254 O O . ARG B 1 195 ? 0.283 12.852 -14.594 1 82.44 195 ARG B O 1
ATOM 3261 N N . TYR B 1 196 ? -0.598 13.812 -12.68 1 77.69 196 TYR B N 1
ATOM 3262 C CA . TYR B 1 196 ? -0.532 12.609 -11.859 1 77.69 196 TYR B CA 1
ATOM 3263 C C . TYR B 1 196 ? -1.861 11.867 -11.875 1 77.69 196 TYR B C 1
ATOM 3265 O O . TYR B 1 196 ? -2.297 11.336 -10.852 1 77.69 196 TYR B O 1
ATOM 3273 N N . ASP B 1 197 ? -2.617 11.625 -12.773 1 73.19 197 ASP B N 1
ATOM 3274 C CA . ASP B 1 197 ? -4.02 11.219 -12.805 1 73.19 197 ASP B CA 1
ATOM 3275 C C . ASP B 1 197 ? -4.18 9.758 -12.375 1 73.19 197 ASP B C 1
ATOM 3277 O O . ASP B 1 197 ? -5.133 9.414 -11.672 1 73.19 197 ASP B O 1
ATOM 3281 N N . TYR B 1 198 ? -3.266 8.961 -12.453 1 74.94 198 TYR B N 1
ATOM 3282 C CA . TYR B 1 198 ? -3.547 7.535 -12.352 1 74.94 198 TYR B CA 1
ATOM 3283 C C . TYR B 1 198 ? -3.475 7.07 -10.898 1 74.94 198 TYR B C 1
ATOM 3285 O O . TYR B 1 198 ? -4.246 6.203 -10.477 1 74.94 198 TYR B O 1
ATOM 3293 N N . ASN B 1 199 ? -2.59 7.727 -10.102 1 81.25 199 ASN B N 1
ATOM 3294 C CA . ASN B 1 199 ? -2.387 7.207 -8.75 1 81.25 199 ASN B CA 1
ATOM 3295 C C . ASN B 1 199 ? -2.877 8.188 -7.691 1 81.25 199 ASN B C 1
ATOM 3297 O O . ASN B 1 199 ? -2.855 7.879 -6.5 1 81.25 199 ASN B O 1
ATOM 3301 N N . ILE B 1 200 ? -3.475 9.266 -8.07 1 89.25 200 ILE B N 1
ATOM 3302 C CA . ILE B 1 200 ? -3.775 10.352 -7.148 1 89.25 200 ILE B CA 1
ATOM 3303 C C . ILE B 1 200 ? -4.824 9.898 -6.133 1 89.25 200 ILE B C 1
ATOM 3305 O O . ILE B 1 200 ? -4.82 10.352 -4.984 1 89.25 200 ILE B O 1
ATOM 3309 N N . GLU B 1 201 ? -5.629 8.969 -6.504 1 85.62 201 GLU B N 1
ATOM 3310 C CA . GLU B 1 201 ? -6.68 8.484 -5.613 1 85.62 201 GLU B CA 1
ATOM 3311 C C . GLU B 1 201 ? -6.098 7.719 -4.434 1 85.62 201 GLU B C 1
ATOM 3313 O O . GLU B 1 201 ? -6.77 7.527 -3.414 1 85.62 201 GLU B O 1
ATOM 3318 N N . GLY B 1 202 ? -4.93 7.309 -4.609 1 89.19 202 GLY B N 1
ATOM 3319 C CA . GLY B 1 202 ? -4.277 6.562 -3.543 1 89.19 202 GLY B CA 1
ATOM 3320 C C . GLY B 1 202 ? -3.623 7.457 -2.504 1 89.19 202 GLY B C 1
ATOM 3321 O O . GLY B 1 202 ? -3.236 6.988 -1.433 1 89.19 202 GLY B O 1
ATOM 3322 N N . PHE B 1 203 ? -3.607 8.711 -2.766 1 94.62 203 PHE B N 1
ATOM 3323 C CA . PHE B 1 203 ? -2.979 9.641 -1.839 1 94.62 203 PHE B CA 1
ATOM 3324 C C . PHE B 1 203 ? -3.799 9.773 -0.56 1 94.62 203 PHE B C 1
ATOM 3326 O O . PHE B 1 203 ? -5.027 9.828 -0.608 1 94.62 203 PHE B O 1
ATOM 3333 N N . SER B 1 204 ? -3.092 9.773 0.515 1 95.88 204 SER B N 1
ATOM 3334 C CA . SER B 1 204 ? -3.697 10.086 1.805 1 95.88 204 SER B CA 1
ATOM 3335 C C . SER B 1 204 ? -2.725 10.836 2.707 1 95.88 204 SER B C 1
ATOM 3337 O O . SER B 1 204 ? -1.513 10.812 2.48 1 95.88 204 SER B O 1
ATOM 3339 N N . PHE B 1 205 ? -3.314 11.633 3.555 1 98.25 205 PHE B N 1
ATOM 3340 C CA . PHE B 1 205 ? -2.537 12.375 4.539 1 98.25 205 PHE B CA 1
ATOM 3341 C C . PHE B 1 205 ? -2.877 11.914 5.953 1 98.25 205 PHE B C 1
ATOM 3343 O O . PHE B 1 205 ? -4.047 11.719 6.285 1 98.25 205 PHE B O 1
ATOM 3350 N N . LEU B 1 206 ? -1.822 11.664 6.75 1 98 206 LEU B N 1
ATOM 3351 C CA . LEU B 1 206 ? -1.987 11.172 8.117 1 98 206 LEU B CA 1
ATOM 3352 C C . LEU B 1 206 ? -1.03 11.883 9.07 1 98 206 LEU B C 1
ATOM 3354 O O . LEU B 1 206 ? 0.147 12.062 8.75 1 98 206 LEU B O 1
ATOM 3358 N N . ILE B 1 207 ? -1.566 12.312 10.172 1 97.62 207 ILE B N 1
ATOM 3359 C CA . ILE B 1 207 ? -0.729 12.805 11.266 1 97.62 207 ILE B CA 1
ATOM 3360 C C . ILE B 1 207 ? -0.777 11.82 12.43 1 97.62 207 ILE B C 1
ATOM 3362 O O . ILE B 1 207 ? -1.847 11.312 12.781 1 97.62 207 ILE B O 1
ATOM 3366 N N . ILE B 1 208 ? 0.379 11.508 12.945 1 96.75 208 ILE B N 1
ATOM 3367 C CA . ILE B 1 208 ? 0.474 10.664 14.125 1 96.75 208 ILE B CA 1
ATOM 3368 C C . ILE B 1 208 ? 1.086 11.453 15.281 1 96.75 208 ILE B C 1
ATOM 3370 O O . ILE B 1 208 ? 1.956 12.297 15.07 1 96.75 208 ILE B O 1
ATOM 3374 N N . THR B 1 209 ? 0.622 11.18 16.438 1 95.88 209 THR B N 1
ATOM 3375 C CA . THR B 1 209 ? 1.137 11.844 17.625 1 95.88 209 THR B CA 1
ATOM 3376 C C . THR B 1 209 ? 1.027 10.938 18.844 1 95.88 209 THR B C 1
ATOM 3378 O O . THR B 1 209 ? 0.122 10.102 18.922 1 95.88 209 THR B O 1
ATOM 3381 N N . SER B 1 210 ? 1.959 11.086 19.75 1 94.31 210 SER B N 1
ATOM 3382 C CA . SER B 1 210 ? 1.905 10.336 21 1 94.31 210 SER B CA 1
ATOM 3383 C C . SER B 1 210 ? 1.134 11.102 22.078 1 94.31 210 SER B C 1
ATOM 3385 O O . SER B 1 210 ? 0.912 10.594 23.172 1 94.31 210 SER B O 1
ATOM 3387 N N . GLN B 1 211 ? 0.706 12.289 21.688 1 89.88 211 GLN B N 1
ATOM 3388 C CA . GLN B 1 211 ? -0.093 13.094 22.594 1 89.88 211 GLN B CA 1
ATOM 3389 C C . GLN B 1 211 ? -1.558 12.672 22.578 1 89.88 211 GLN B C 1
ATOM 3391 O O . GLN B 1 211 ? -2.125 12.438 21.5 1 89.88 211 GLN B O 1
ATOM 3396 N N . LEU B 1 212 ? -2.16 12.594 23.719 1 81.44 212 LEU B N 1
ATOM 3397 C CA . LEU B 1 212 ? -3.553 12.172 23.812 1 81.44 212 LEU B CA 1
ATOM 3398 C C . LEU B 1 212 ? -4.496 13.352 23.609 1 81.44 212 LEU B C 1
ATOM 3400 O O . LEU B 1 212 ? -5.664 13.164 23.266 1 81.44 212 LEU B O 1
ATOM 3404 N N . ALA B 1 213 ? -4.016 14.531 23.844 1 82.69 213 ALA B N 1
ATOM 3405 C CA . ALA B 1 213 ? -4.848 15.719 23.656 1 82.69 213 ALA B CA 1
ATOM 3406 C C . ALA B 1 213 ? -4.141 16.75 22.766 1 82.69 213 ALA B C 1
ATOM 3408 O O . ALA B 1 213 ? -3.691 17.781 23.266 1 82.69 213 ALA B O 1
ATOM 3409 N N . PRO B 1 214 ? -4.137 16.359 21.578 1 85.56 214 PRO B N 1
ATOM 3410 C CA . PRO B 1 214 ? -3.508 17.312 20.641 1 85.56 214 PRO B CA 1
ATOM 3411 C C . PRO B 1 214 ? -4.359 18.562 20.406 1 85.56 214 PRO B C 1
ATOM 3413 O O . PRO B 1 214 ? -5.445 18.688 20.969 1 85.56 214 PRO B O 1
ATOM 3416 N N . ASN B 1 215 ? -3.855 19.5 19.672 1 87.62 215 ASN B N 1
ATOM 3417 C CA . ASN B 1 215 ? -4.516 20.75 19.312 1 87.62 215 ASN B CA 1
ATOM 3418 C C . ASN B 1 215 ? -5.949 20.516 18.844 1 87.62 215 ASN B C 1
ATOM 3420 O O . ASN B 1 215 ? -6.191 19.656 17.984 1 87.62 215 ASN B O 1
ATOM 3424 N N . GLU B 1 216 ? -6.84 21.25 19.406 1 89.31 216 GLU B N 1
ATOM 3425 C CA . GLU B 1 216 ? -8.258 21.078 19.125 1 89.31 216 GLU B CA 1
ATOM 3426 C C . GLU B 1 216 ? -8.586 21.406 17.672 1 89.31 216 GLU B C 1
ATOM 3428 O O . GLU B 1 216 ? -9.445 20.766 17.062 1 89.31 216 GLU B O 1
ATOM 3433 N N . GLU B 1 217 ? -7.941 22.438 17.234 1 90.06 217 GLU B N 1
ATOM 3434 C CA . GLU B 1 217 ? -8.172 22.812 15.844 1 90.06 217 GLU B CA 1
ATOM 3435 C C . GLU B 1 217 ? -7.871 21.656 14.898 1 90.06 217 GLU B C 1
ATOM 3437 O O . GLU B 1 217 ? -8.641 21.375 13.977 1 90.06 217 GLU B O 1
ATOM 3442 N N . LEU B 1 218 ? -6.797 20.984 15.18 1 91.06 218 LEU B N 1
ATOM 3443 C CA . LEU B 1 218 ? -6.395 19.844 14.367 1 91.06 218 LEU B CA 1
ATOM 3444 C C . LEU B 1 218 ? -7.398 18.688 14.5 1 91.06 218 LEU B C 1
ATOM 3446 O O . LEU B 1 218 ? -7.762 18.062 13.508 1 91.06 218 LEU B O 1
ATOM 3450 N N . LEU B 1 219 ? -7.887 18.516 15.648 1 93.06 219 LEU B N 1
ATOM 3451 C CA . LEU B 1 219 ? -8.852 17.453 15.898 1 93.06 219 LEU B CA 1
ATOM 3452 C C . LEU B 1 219 ? -10.164 17.719 15.172 1 93.06 219 LEU B C 1
ATOM 3454 O O . LEU B 1 219 ? -10.844 16.781 14.742 1 93.06 219 LEU B O 1
ATOM 3458 N N . ARG B 1 220 ? -10.445 18.984 15.008 1 93.88 220 ARG B N 1
ATOM 3459 C CA . ARG B 1 220 ? -11.68 19.344 14.328 1 93.88 220 ARG B CA 1
ATOM 3460 C C . ARG B 1 220 ? -11.523 19.281 12.812 1 93.88 220 ARG B C 1
ATOM 3462 O O . ARG B 1 220 ? -12.469 18.938 12.102 1 93.88 220 ARG B O 1
ATOM 3469 N N . LYS B 1 221 ? -10.328 19.547 12.375 1 94.88 221 LYS B N 1
ATOM 3470 C CA . LYS B 1 221 ? -1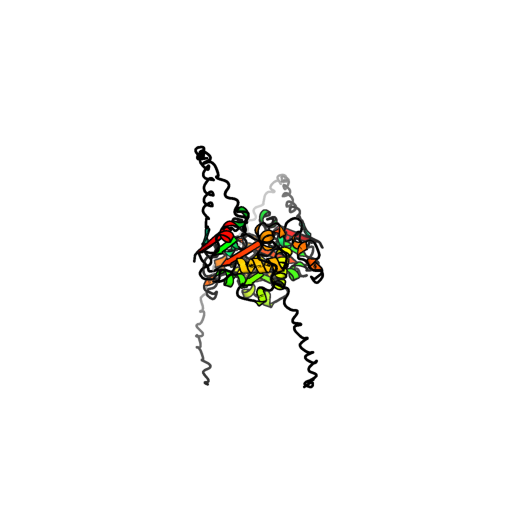0.078 19.578 10.938 1 94.88 221 LYS B CA 1
ATOM 3471 C C . LYS B 1 221 ? -9.82 18.172 10.398 1 94.88 221 LYS B C 1
ATOM 3473 O O . LYS B 1 221 ? -9.945 17.938 9.188 1 94.88 221 LYS B O 1
ATOM 3478 N N . MET B 1 222 ? -9.477 17.25 11.289 1 97 222 MET B N 1
ATOM 3479 C CA . MET B 1 222 ? -9.164 15.883 10.875 1 97 222 MET B CA 1
ATOM 3480 C C . MET B 1 222 ? -10.078 14.883 11.57 1 97 222 MET B C 1
ATOM 3482 O O . MET B 1 222 ? -10.93 15.258 12.375 1 97 222 MET B O 1
ATOM 3486 N N . TYR B 1 223 ? -9.898 13.633 11.164 1 96.94 223 TYR B N 1
ATOM 3487 C CA . TYR B 1 223 ? -10.617 12.516 11.773 1 96.94 223 TYR B CA 1
ATOM 3488 C C . TYR B 1 223 ? -9.805 11.891 12.898 1 96.94 223 TYR B C 1
ATOM 3490 O O . TYR B 1 223 ? -8.875 11.125 12.648 1 96.94 223 TYR B O 1
ATOM 3498 N N . PRO B 1 224 ? -10.188 12.242 14.164 1 96.81 224 PRO B N 1
ATOM 3499 C CA . PRO B 1 224 ? -9.375 11.781 15.297 1 96.81 224 PRO B CA 1
ATOM 3500 C C . PRO B 1 224 ? -9.578 10.297 15.602 1 96.81 224 PRO B C 1
ATOM 3502 O O . PRO B 1 224 ? -10.711 9.844 15.734 1 96.81 224 PRO B O 1
ATOM 3505 N N . VAL B 1 225 ? -8.438 9.633 15.734 1 96.94 225 VAL B N 1
ATOM 3506 C CA . VAL B 1 225 ? -8.422 8.211 16.047 1 96.94 225 VAL B CA 1
ATOM 3507 C C . VAL B 1 225 ? -7.535 7.965 17.266 1 96.94 225 VAL B C 1
ATOM 3509 O O . VAL B 1 225 ? -6.383 8.398 17.312 1 96.94 225 VAL B O 1
ATOM 3512 N N . LYS B 1 226 ? -8.094 7.309 18.234 1 96.44 226 LYS B N 1
ATOM 3513 C CA . LYS B 1 226 ? -7.305 6.859 19.375 1 96.44 226 LYS B CA 1
ATOM 3514 C C . LYS B 1 226 ? -6.91 5.391 19.219 1 96.44 226 LYS B C 1
ATOM 3516 O O . LYS B 1 226 ? -7.773 4.523 19.062 1 96.44 226 LYS B O 1
ATOM 3521 N N . VAL B 1 227 ? -5.621 5.148 19.297 1 95.75 227 VAL B N 1
ATOM 3522 C CA . VAL B 1 227 ? -5.117 3.793 19.109 1 95.75 227 VAL B CA 1
ATOM 3523 C C . VAL B 1 227 ? -5.094 3.066 20.453 1 95.75 227 VAL B C 1
ATOM 3525 O O . VAL B 1 227 ? -4.523 3.564 21.438 1 95.75 227 VAL B O 1
ATOM 3528 N N . THR B 1 228 ? -5.711 1.886 20.422 1 92.88 228 THR B N 1
ATOM 3529 C CA . THR B 1 228 ? -5.746 1.077 21.625 1 92.88 228 THR B CA 1
ATOM 3530 C C . THR B 1 228 ? -4.871 -0.164 21.484 1 92.88 228 THR B C 1
ATOM 3532 O O . THR B 1 228 ? -4.688 -0.67 20.375 1 92.88 228 THR B O 1
ATOM 3535 N N . ASN B 1 229 ? -4.137 -0.565 22.531 1 81.19 229 ASN B N 1
ATOM 3536 C CA . ASN B 1 229 ? -3.273 -1.74 22.5 1 81.19 229 ASN B CA 1
ATOM 3537 C C . ASN B 1 229 ? -4.012 -2.99 22.969 1 81.19 229 ASN B C 1
ATOM 3539 O O . ASN B 1 229 ? -4.91 -2.908 23.797 1 81.19 229 ASN B O 1
#

Nearest PDB structures (foldseek):
  8amz-assembly1_W  TM=3.569E-01  e=1.677E+00  Spinacia oleracea
  5z2r-assembly1_D  TM=3.858E-01  e=2.477E+00  Escherichia coli K-12
  8jak-assembly1_E  TM=4.585E-01  e=9.692E+00  Homo sapiens
  8ras-assembly1_Q  TM=3.040E-01  e=6.357E-01  Sinapis alba
  8amz-assembly1_W  TM=3.582E-01  e=1.081E+00  Spinacia oleracea

Solvent-accessible surface area (backbone atoms only — not comparable to full-atom values): 27739 Å² total; per-residue (Å²): 134,85,81,85,84,83,82,73,86,79,78,81,77,81,79,87,77,87,80,82,86,90,78,84,76,82,85,83,81,81,83,78,80,75,84,72,78,79,75,71,81,74,77,80,69,79,75,72,75,70,73,70,72,72,70,75,69,77,74,76,76,76,81,83,74,71,44,79,40,48,55,76,35,37,55,37,43,60,69,67,24,75,77,37,58,40,64,71,71,72,30,38,42,31,38,28,27,70,79,54,57,62,66,63,56,47,69,78,42,66,52,38,73,36,41,62,86,38,62,74,49,54,31,45,69,47,45,50,50,42,50,50,48,13,37,46,66,23,21,34,28,33,41,36,35,44,81,51,92,44,65,68,58,52,45,52,38,33,33,72,67,36,81,59,39,52,57,30,54,56,71,47,47,33,75,41,92,63,43,52,57,79,73,58,53,86,88,44,56,75,81,67,76,49,87,46,77,55,24,40,83,46,37,42,53,37,39,37,26,33,42,89,76,62,62,62,68,57,46,70,62,28,42,35,30,37,51,37,132,124,86,82,80,84,75,88,84,82,79,80,79,80,83,80,80,83,82,80,72,84,80,74,85,79,82,79,78,79,82,78,78,79,73,83,70,80,77,73,72,82,71,76,77,66,79,72,72,74,67,72,68,71,68,68,74,68,76,74,74,75,75,81,84,73,69,43,77,38,47,54,76,36,36,57,36,44,60,68,65,24,75,77,35,59,41,63,72,71,72,31,37,41,30,38,28,26,69,79,53,57,62,66,63,57,48,70,78,42,65,52,39,74,37,41,62,86,38,63,76,48,53,31,45,69,50,44,52,50,40,49,51,48,14,36,48,66,22,21,34,28,34,41,34,34,44,81,49,91,44,64,68,59,53,45,52,36,33,33,72,68,37,80,59,40,52,57,30,53,56,70,48,45,33,76,41,92,61,44,52,57,79,74,57,53,86,88,44,57,74,80,66,76,51,87,47,77,57,24,39,84,47,37,41,54,38,38,34,26,33,40,88,77,62,63,62,69,58,47,70,61,26,41,35,30,38,51,37,132

Radius of gyration: 38.88 Å; Cα contacts (8 Å, |Δi|>4): 610; chains: 2; bounding box: 80×160×69 Å

pLDDT: mean 75.3, std 30.06, range [16.44, 98.56]